Protein AF-A0A538B379-F1 (afdb_monomer)

Radius of gyration: 32.91 Å; Cα contacts (8 Å, |Δi|>4): 669; chains: 1; bounding box: 74×37×97 Å

Mean predicted aligned error: 9.71 Å

Foldseek 3Di:
DVLLVVLLVVVCVVPVVLLLVLLLLLQVLLQLLLLLLVVLVCLLCVLVVQCVVQAAFQKKFFQQFDDDVPAPWDDFDDPPDDPVRQVVVQVLSVVLVVVLCVPPFFPDKWAWFWFQKALDQAQPCGLVATETETQDCPPCHVYSPWAFPDFDQDDQQDLQAKEKEPFSCVVVVHDQFDKGKIAHAAPVQVNVCSPVAVDDGGGHPADIGIHGHRTHTGALLLVQDDPPPPDPRDSNNGDIYMYGHSNNQQVVQVRNPDDPHHPGSVRDMRRSIMRTATPVRCVCVVVSLVCQVVSVTHSVSMDGGDDSRVVSSVVVSVVSNVVSVVSNVVSVVSNVVSCVVSVVSLVVVVVVCVVCVVVSVVVPDDPVSSVVSSVVSVVSSNVSSNVSSVVSSD

Secondary structure (DSSP, 8-state):
-HHHHHHHHHHHHHTHHHHHHHHHHHHHHHHHHHHHHHHHHHHHHHHHHHHHHH---SEEEESS----TT------S-TT--HHHHHHHHHHHHHHHHHHHTSTTEEEEE--PEE-EESSSSSSSTTSSEEEE-SSSSBTTTBS-PEEEEE-PPPTT-TTEEEEEHHHHHHTT--TT-EEEEEEPPHHHHHHHHHH-TT-PPPP-S-EEEEEEEEEEE-GGGGG---TTS--S-GGGSS-EEEEPHHHHHHHHHHT-PPSSS-GGGGSTTTTEEEEEETTGGGGHHHHHHHGGGGT--GGGEEES--HHHHHHHHHHHHHHHHHHHHHHHHHHHHHHHHHHHHHHHHHHHHHHHHHHHHHHHTT--HHHHHHHHHHHHHHHHHHHHHHHHHHH-

Solvent-accessible surface area (backbone atoms only — not comparable to full-atom values): 20641 Å² total; per-residue (Å²): 109,71,67,39,50,54,52,33,53,51,52,45,68,76,42,41,68,61,45,50,52,49,10,50,50,48,2,51,36,48,4,53,25,49,31,28,45,51,47,20,55,52,50,50,48,43,57,62,52,47,46,66,68,18,37,56,42,42,29,42,34,41,51,86,54,56,90,49,93,94,50,97,64,46,52,75,68,73,91,81,59,49,83,85,48,44,57,62,49,44,56,50,54,54,50,37,56,53,48,58,63,64,34,90,43,44,65,47,62,25,28,52,22,63,50,77,38,14,68,40,74,64,22,81,40,54,27,66,53,29,36,32,28,15,66,50,83,28,34,60,58,70,32,50,19,49,48,76,79,42,84,41,83,44,53,56,86,32,55,46,30,18,28,29,25,54,62,38,25,61,78,69,72,52,51,81,66,36,75,49,55,34,27,24,48,37,75,67,54,50,49,44,51,53,71,71,54,83,83,73,59,69,50,48,77,39,65,73,47,63,28,32,28,40,16,33,26,44,46,55,40,68,75,54,72,70,66,78,90,75,62,70,90,50,56,86,75,40,68,36,46,34,45,37,18,28,32,27,48,55,48,52,42,60,74,70,47,92,63,95,69,39,70,71,69,70,49,40,63,46,49,40,35,36,37,30,26,40,68,69,43,79,77,35,47,68,63,48,58,65,51,32,62,81,55,75,24,57,69,87,42,42,50,68,76,64,36,66,42,53,52,28,36,53,57,45,44,56,56,40,41,54,54,21,50,51,32,42,51,48,23,52,52,46,42,53,52,35,51,51,53,51,50,52,52,51,51,56,45,52,59,66,52,50,68,55,46,60,58,44,43,74,74,67,51,49,80,70,46,63,58,47,27,60,49,54,52,51,49,52,26,50,54,50,4,50,54,44,9,54,66,63,37,108

Sequence (394 aa):
MAAVWMAARAQLRRRWGTTVALALLVGLAGGVVMAAIAGASRTDSAMKRFVKFSRPEDAYVVVNGPHLPGVSGLAGPPQNLTPAQLQPYVDKTLAERDALVHLPQVAEAGRAPYMLLSPDREGKEVGGINTFAAADGHAFRTLDRPKVLHGRFARLDRADEAIVDDVTAHLHHLHLGSRVTMWSYSAQANSSAATSGFGHFPPPDGPAYTFRIVGIVRSPADVNTVPSTEVGDAIYQGQGAMVLTPAFLQKWTADQGPQPGLPGIEGIPGIEGFRIRFRHGLADAPAFLHELPALDVHTEDAHIGGSDIQNAADKAQKAIHLESVALLLFAGLAGLAGILVVGQALARQVITDADDNRTLAALGLGRRELVLVPLARAGVIAAGGAVVAVAVAI

Nearest PDB structures (foldseek):
  5xu1-assembly1_M  TM=5.279E-01  e=2.670E-08  Streptococcus pneumoniae R6

pLDDT: mean 83.58, std 14.87, range [33.34, 98.5]

Structure (mmCIF, N/CA/C/O backbone):
data_AF-A0A538B379-F1
#
_entry.id   AF-A0A538B379-F1
#
loop_
_atom_site.group_PDB
_atom_site.id
_atom_site.type_symbol
_atom_site.label_atom_id
_atom_site.label_alt_id
_atom_site.label_comp_id
_atom_site.label_asym_id
_atom_site.label_entity_id
_atom_site.label_seq_id
_atom_site.pdbx_PDB_ins_code
_atom_site.Cartn_x
_atom_site.Cartn_y
_atom_site.Cartn_z
_atom_site.occupancy
_atom_site.B_iso_or_equiv
_atom_site.auth_seq_id
_atom_site.auth_comp_id
_atom_site.auth_asym_id
_atom_site.auth_atom_id
_atom_site.pdbx_PDB_model_num
ATOM 1 N N . MET A 1 1 ? -24.046 -13.902 58.093 1.00 65.12 1 MET A N 1
ATOM 2 C CA . MET A 1 1 ? -23.955 -14.257 56.647 1.00 65.12 1 MET A CA 1
ATOM 3 C C . MET A 1 1 ? -25.265 -14.802 56.071 1.00 65.12 1 MET A C 1
ATOM 5 O O . MET A 1 1 ? -25.774 -14.192 55.140 1.00 65.12 1 MET A O 1
ATOM 9 N N . ALA A 1 2 ? -25.856 -15.883 56.603 1.00 75.62 2 ALA A N 1
ATOM 10 C CA . ALA A 1 2 ? -27.118 -16.432 56.073 1.00 75.62 2 ALA A CA 1
ATOM 11 C C . ALA A 1 2 ? -28.300 -15.438 56.133 1.00 75.62 2 ALA A C 1
ATOM 13 O O . ALA A 1 2 ? -29.030 -15.302 55.156 1.00 75.62 2 ALA A O 1
ATOM 14 N N . ALA A 1 3 ? -28.433 -14.683 57.232 1.00 73.81 3 ALA A N 1
ATOM 15 C CA . ALA A 1 3 ? -29.461 -13.647 57.392 1.00 73.81 3 ALA A CA 1
ATOM 16 C C . ALA A 1 3 ? -29.312 -12.487 56.384 1.00 73.81 3 ALA A C 1
ATOM 18 O O . ALA A 1 3 ? -30.296 -12.050 55.795 1.00 73.81 3 ALA A O 1
ATOM 19 N N . VAL A 1 4 ? -28.073 -12.052 56.114 1.00 75.25 4 VAL A N 1
ATOM 20 C CA . VAL A 1 4 ? -27.747 -11.026 55.103 1.00 75.25 4 VAL A CA 1
ATOM 21 C C . VAL A 1 4 ? -28.145 -11.488 53.704 1.00 75.25 4 VAL A C 1
ATOM 23 O O . VAL A 1 4 ? -28.780 -10.738 52.968 1.00 75.25 4 VAL A O 1
ATOM 26 N N . TRP A 1 5 ? -27.823 -12.734 53.341 1.00 77.69 5 TRP A N 1
ATOM 27 C CA . TRP A 1 5 ? -28.221 -13.294 52.048 1.00 77.69 5 TRP A CA 1
ATOM 28 C C . TRP A 1 5 ? -29.748 -13.412 51.959 1.00 77.69 5 TRP A C 1
ATOM 30 O O . TRP A 1 5 ? -30.356 -12.982 50.986 1.00 77.69 5 TRP A O 1
ATOM 40 N N . MET A 1 6 ? -30.411 -13.923 52.993 1.00 80.19 6 MET A N 1
ATOM 41 C CA . MET A 1 6 ? -31.867 -14.072 52.982 1.00 80.19 6 MET A CA 1
ATOM 42 C C . MET A 1 6 ? -32.583 -12.720 52.800 1.00 80.19 6 MET A C 1
ATOM 44 O O . MET A 1 6 ? -33.465 -12.608 51.945 1.00 80.19 6 MET A O 1
ATOM 48 N N . ALA A 1 7 ? -32.130 -11.677 53.507 1.00 76.38 7 ALA A N 1
ATOM 49 C CA . ALA A 1 7 ? -32.625 -10.308 53.358 1.00 76.38 7 ALA A CA 1
ATOM 50 C C . ALA A 1 7 ? -32.332 -9.724 51.962 1.00 76.38 7 ALA A C 1
ATOM 52 O O . ALA A 1 7 ? -33.239 -9.207 51.305 1.00 76.38 7 ALA A O 1
ATOM 53 N N . ALA A 1 8 ? -31.102 -9.877 51.458 1.00 77.94 8 ALA A N 1
ATOM 54 C CA . ALA A 1 8 ? -30.717 -9.409 50.127 1.00 77.94 8 ALA A CA 1
ATOM 55 C C . ALA A 1 8 ? -31.538 -10.091 49.019 1.00 77.94 8 ALA A C 1
ATOM 57 O O . ALA A 1 8 ? -32.017 -9.426 48.103 1.00 77.94 8 ALA A O 1
ATOM 58 N N . ARG A 1 9 ? -31.774 -11.406 49.119 1.00 81.88 9 ARG A N 1
ATOM 59 C CA . ARG A 1 9 ? -32.585 -12.180 48.163 1.00 81.88 9 ARG A CA 1
ATOM 60 C C . ARG A 1 9 ? -34.052 -11.751 48.178 1.00 81.88 9 ARG A C 1
ATOM 62 O O . ARG A 1 9 ? -34.666 -11.670 47.113 1.00 81.88 9 ARG A O 1
ATOM 69 N N . ALA A 1 10 ? -34.611 -11.472 49.355 1.00 79.25 10 ALA A N 1
ATOM 70 C CA . ALA A 1 10 ? -35.980 -10.983 49.492 1.00 79.25 10 ALA A CA 1
ATOM 71 C C . ALA A 1 10 ? -36.151 -9.593 48.851 1.00 79.25 10 ALA A C 1
ATOM 73 O O . ALA A 1 10 ? -37.073 -9.392 48.057 1.00 79.25 10 ALA A O 1
ATOM 74 N N . GLN A 1 11 ? -35.218 -8.668 49.104 1.00 76.94 11 GLN A N 1
ATOM 75 C CA . GLN A 1 11 ? -35.210 -7.348 48.465 1.00 76.94 11 GLN A CA 1
ATOM 76 C C . GLN A 1 11 ? -35.016 -7.438 46.943 1.00 76.94 11 GLN A C 1
ATOM 78 O O . GLN A 1 11 ? -35.710 -6.746 46.195 1.00 76.94 11 GLN A O 1
ATOM 83 N N . LEU A 1 12 ? -34.137 -8.333 46.471 1.00 79.00 12 LEU A N 1
ATOM 84 C CA . LEU A 1 12 ? -33.894 -8.552 45.042 1.00 79.00 12 LEU A CA 1
ATOM 85 C C . LEU A 1 12 ? -35.158 -9.023 44.311 1.00 79.00 12 LEU A C 1
ATOM 87 O O . LEU A 1 12 ? -35.464 -8.518 43.236 1.00 79.00 12 LEU A O 1
ATOM 91 N N . ARG A 1 13 ? -35.918 -9.962 44.898 1.00 82.00 13 ARG A N 1
ATOM 92 C CA . ARG A 1 13 ? -37.172 -10.465 44.307 1.00 82.00 13 ARG A CA 1
ATOM 93 C C . ARG A 1 13 ? -38.273 -9.411 44.308 1.00 82.00 13 ARG A C 1
ATOM 95 O O . ARG A 1 13 ? -39.006 -9.304 43.331 1.00 82.00 13 ARG A O 1
ATOM 102 N N . ARG A 1 14 ? -38.381 -8.623 45.381 1.00 82.19 14 ARG A N 1
ATOM 103 C CA . ARG A 1 14 ? -39.404 -7.574 45.506 1.00 82.19 14 ARG A CA 1
ATOM 104 C C . ARG A 1 14 ? -39.167 -6.412 44.536 1.00 82.19 14 ARG A C 1
ATOM 106 O O . ARG A 1 14 ? -40.125 -5.790 44.095 1.00 82.19 14 ARG A O 1
ATOM 113 N N . ARG A 1 15 ? -37.907 -6.127 44.190 1.00 81.25 15 ARG A N 1
ATOM 114 C CA . ARG A 1 15 ? -37.508 -4.980 43.354 1.00 81.25 15 ARG A CA 1
ATOM 115 C C . ARG A 1 15 ? -36.673 -5.392 42.135 1.00 81.25 15 ARG A C 1
ATOM 117 O O . ARG A 1 15 ? -35.753 -4.675 41.729 1.00 81.25 15 ARG A O 1
ATOM 124 N N . TRP A 1 16 ? -36.997 -6.546 41.553 1.00 85.31 16 TRP A N 1
ATOM 125 C CA . TRP A 1 16 ? -36.242 -7.125 40.440 1.00 85.31 16 TRP A CA 1
ATOM 126 C C . TRP A 1 16 ? -36.195 -6.183 39.227 1.00 85.31 16 TRP A C 1
ATOM 128 O O . TRP A 1 16 ? -35.127 -6.004 38.651 1.00 85.31 16 TRP A O 1
ATOM 138 N N . GLY A 1 17 ? -37.301 -5.495 38.912 1.00 86.38 17 GLY A N 1
ATOM 139 C CA . GLY A 1 17 ? -37.370 -4.538 37.802 1.00 86.38 17 GLY A CA 1
ATOM 140 C C . GLY A 1 17 ? -36.376 -3.380 37.940 1.00 86.38 17 GLY A C 1
ATOM 141 O O . GLY A 1 17 ? -35.664 -3.067 36.993 1.00 86.38 17 GLY A O 1
ATOM 142 N N . THR A 1 18 ? -36.237 -2.799 39.138 1.00 86.31 18 THR A N 1
ATOM 143 C CA . THR A 1 18 ? -35.244 -1.739 39.404 1.00 86.31 18 THR A CA 1
ATOM 144 C C . THR A 1 18 ? -33.815 -2.266 39.301 1.00 86.31 18 THR A C 1
ATOM 146 O O . THR A 1 18 ? -32.944 -1.590 38.767 1.00 86.31 18 THR A O 1
ATOM 149 N N . THR A 1 19 ? -33.563 -3.485 39.786 1.00 86.75 19 THR A N 1
ATOM 150 C CA . THR A 1 19 ? -32.240 -4.119 39.683 1.00 86.75 19 THR A CA 1
ATOM 151 C C . THR A 1 19 ? -31.855 -4.391 38.235 1.00 86.75 19 THR A C 1
ATOM 153 O O . THR A 1 19 ? -30.726 -4.101 37.855 1.00 86.75 19 THR A O 1
ATOM 156 N N . VAL A 1 20 ? -32.789 -4.887 37.422 1.00 90.94 20 VAL A N 1
ATOM 157 C CA . VAL A 1 20 ? -32.570 -5.095 35.986 1.00 90.94 20 VAL A CA 1
ATOM 158 C C . VAL A 1 20 ? -32.358 -3.760 35.275 1.00 90.94 20 VAL A C 1
ATOM 160 O O . VAL A 1 20 ? -31.390 -3.631 34.538 1.00 90.94 20 VAL A O 1
ATOM 163 N N . ALA A 1 21 ? -33.189 -2.747 35.534 1.00 91.44 21 ALA A N 1
ATOM 16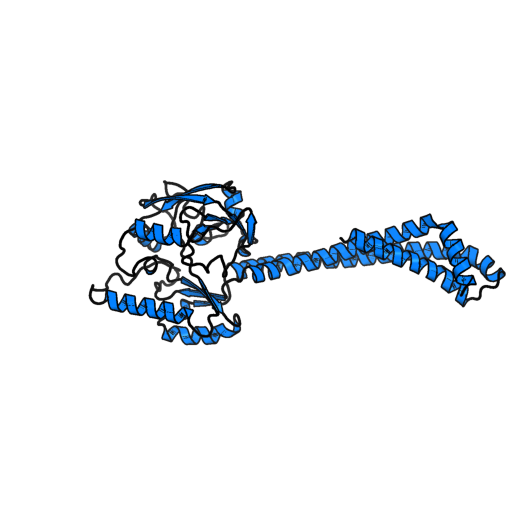4 C CA . ALA A 1 21 ? -33.041 -1.426 34.923 1.00 91.44 21 ALA A CA 1
ATOM 165 C C . ALA A 1 21 ? -31.680 -0.783 35.237 1.00 91.44 21 ALA A C 1
ATOM 167 O O . ALA A 1 21 ? -31.037 -0.237 34.346 1.00 91.44 21 ALA A O 1
ATOM 168 N N . LEU A 1 22 ? -31.204 -0.891 36.482 1.00 90.69 22 LEU A N 1
ATOM 169 C CA . LEU A 1 22 ? -29.881 -0.397 36.868 1.00 90.69 22 LEU A CA 1
ATOM 170 C C . LEU A 1 22 ? -28.750 -1.204 36.238 1.00 90.69 22 LEU A C 1
ATOM 172 O O . LEU A 1 22 ? -27.774 -0.611 35.794 1.00 90.69 22 LEU A O 1
ATOM 176 N N . ALA A 1 23 ? -28.879 -2.531 36.167 1.00 92.81 23 ALA A N 1
ATOM 177 C CA . ALA A 1 23 ? -27.897 -3.367 35.484 1.00 92.81 23 ALA A CA 1
ATOM 178 C C . ALA A 1 23 ? -27.814 -3.003 33.994 1.00 92.81 23 ALA A C 1
ATOM 180 O O . ALA A 1 23 ? -26.720 -2.844 33.468 1.00 92.81 23 ALA A O 1
ATOM 181 N N . LEU A 1 24 ? -28.953 -2.779 33.331 1.00 94.44 24 LEU A N 1
ATOM 182 C CA . LEU A 1 24 ? -29.001 -2.310 31.945 1.00 94.44 24 LEU A CA 1
ATOM 183 C C . LEU A 1 24 ? -28.391 -0.915 31.784 1.00 94.44 24 LEU A C 1
ATOM 185 O O . LEU A 1 24 ? -27.666 -0.690 30.825 1.00 94.44 24 LEU A O 1
ATOM 189 N N . LEU A 1 25 ? -28.638 0.006 32.719 1.00 93.44 25 LEU A N 1
ATOM 190 C CA . LEU A 1 25 ? -28.074 1.356 32.676 1.00 93.44 25 LEU A CA 1
ATOM 191 C C . LEU A 1 25 ? -26.548 1.334 32.839 1.00 93.44 25 LEU A C 1
ATOM 193 O O . LEU A 1 25 ? -25.840 1.963 32.055 1.00 93.44 25 LEU A O 1
ATOM 197 N N . VAL A 1 26 ? -26.039 0.573 33.816 1.00 93.94 26 VAL A N 1
ATOM 198 C CA . VAL A 1 26 ? -24.597 0.329 33.999 1.00 93.94 26 VAL A CA 1
ATOM 199 C C . VAL A 1 26 ? -24.010 -0.324 32.751 1.00 93.94 26 VAL A C 1
ATOM 201 O O . VAL A 1 26 ? -22.954 0.089 32.279 1.00 93.94 26 VAL A O 1
ATOM 204 N N . GLY A 1 27 ? -24.715 -1.314 32.206 1.00 94.75 27 GLY A N 1
ATOM 205 C CA . GLY A 1 27 ? -24.319 -2.029 31.006 1.00 94.75 27 GLY A CA 1
ATOM 206 C C . GLY A 1 27 ? -24.208 -1.131 29.788 1.00 94.75 27 GLY A C 1
ATOM 207 O O . GLY A 1 27 ? -23.178 -1.120 29.130 1.00 94.75 27 GLY A O 1
ATOM 208 N N . LEU A 1 28 ? -25.224 -0.320 29.518 1.00 95.00 28 LEU A N 1
ATOM 209 C CA . LEU A 1 28 ? -25.229 0.606 28.393 1.00 95.00 28 LEU A CA 1
ATOM 210 C C . LEU A 1 28 ? -24.110 1.645 28.520 1.00 95.00 28 LEU A C 1
ATOM 212 O O . LEU A 1 28 ? -23.351 1.843 27.576 1.00 95.00 28 LEU A O 1
ATOM 216 N N . ALA A 1 29 ? -23.972 2.274 29.692 1.00 93.81 29 ALA A N 1
ATOM 217 C CA . ALA A 1 29 ? -22.931 3.272 29.925 1.00 93.81 29 ALA A CA 1
ATOM 218 C C . ALA A 1 29 ? -21.525 2.664 29.792 1.00 93.81 29 ALA A C 1
ATOM 220 O O . ALA A 1 29 ? -20.682 3.200 29.075 1.00 93.81 29 ALA A O 1
ATOM 221 N N . GLY A 1 30 ? -21.285 1.515 30.432 1.00 94.62 30 GLY A N 1
ATOM 222 C CA . GLY A 1 30 ? -20.017 0.796 30.331 1.00 94.62 30 GLY A CA 1
ATOM 223 C C . GLY A 1 30 ? -19.732 0.302 28.913 1.00 94.62 30 GLY A C 1
ATOM 224 O O . GLY A 1 30 ? -18.598 0.391 28.453 1.00 94.62 30 GLY A O 1
ATOM 225 N N . GLY A 1 31 ? -20.758 -0.165 28.201 1.00 95.94 31 GLY A N 1
ATOM 226 C CA . GLY A 1 31 ? -20.658 -0.647 26.828 1.00 95.94 31 GLY A CA 1
ATOM 227 C C . GLY A 1 31 ? -20.267 0.455 25.851 1.00 95.94 31 GLY A C 1
ATOM 228 O O . GLY A 1 31 ? -19.340 0.261 25.075 1.00 95.94 31 GLY A O 1
ATOM 229 N N . VAL A 1 32 ? -20.882 1.640 25.947 1.00 95.62 32 VAL A N 1
ATOM 230 C CA . VAL A 1 32 ? -20.510 2.814 25.133 1.00 95.62 32 VAL A CA 1
ATOM 231 C C . VAL A 1 32 ? -19.057 3.226 25.381 1.00 95.62 32 VAL A C 1
ATOM 233 O O . VAL A 1 32 ? -18.318 3.485 24.433 1.00 95.62 32 VAL A O 1
ATOM 236 N N . VAL A 1 33 ? -18.624 3.251 26.645 1.00 96.94 33 VAL A N 1
ATOM 237 C CA . VAL A 1 33 ? -17.237 3.584 27.007 1.00 96.94 33 VAL A CA 1
ATOM 238 C C . VAL A 1 33 ? -16.261 2.547 26.449 1.00 96.94 33 VAL A C 1
ATOM 240 O O . VAL A 1 33 ? -15.267 2.916 25.824 1.00 96.94 33 VAL A O 1
ATOM 243 N N . MET A 1 34 ? -16.545 1.252 26.622 1.00 96.19 34 MET A N 1
ATOM 244 C CA . MET A 1 34 ? -15.702 0.181 26.086 1.00 96.19 34 MET A CA 1
ATOM 245 C C . MET A 1 34 ? -15.664 0.189 24.557 1.00 96.19 34 MET A C 1
ATOM 247 O O . MET A 1 34 ? -14.581 0.053 23.994 1.00 96.19 34 MET A O 1
ATOM 251 N N . ALA A 1 35 ? -16.797 0.417 23.888 1.00 95.56 35 ALA A N 1
ATOM 252 C CA . ALA A 1 35 ? -16.870 0.547 22.435 1.00 95.56 35 ALA A CA 1
ATOM 253 C C . ALA A 1 35 ? -16.022 1.724 21.929 1.00 95.56 35 ALA A C 1
ATOM 255 O O . ALA A 1 35 ? -15.271 1.572 20.968 1.00 95.56 35 ALA A O 1
ATOM 256 N N . ALA A 1 36 ? -16.074 2.879 22.602 1.00 95.50 36 ALA A N 1
ATOM 257 C CA . ALA A 1 36 ? -15.270 4.047 22.244 1.00 95.50 36 ALA A CA 1
ATOM 258 C C . ALA A 1 36 ? -13.760 3.800 22.430 1.00 95.50 36 ALA A C 1
ATOM 260 O O . ALA A 1 36 ? -12.970 4.131 21.545 1.00 95.50 36 ALA A O 1
ATOM 261 N N . ILE A 1 37 ? -13.349 3.157 23.531 1.00 95.94 37 ILE A N 1
ATOM 262 C CA . ILE A 1 37 ? -11.941 2.792 23.784 1.00 95.94 37 ILE A CA 1
ATOM 263 C C . ILE A 1 37 ? -11.450 1.739 22.775 1.00 95.94 37 ILE A C 1
ATOM 265 O O . ILE A 1 37 ? -10.343 1.844 22.233 1.00 95.94 37 ILE A O 1
ATOM 269 N N . ALA A 1 38 ? -12.269 0.724 22.492 1.00 94.31 38 ALA A N 1
ATOM 270 C CA . ALA A 1 38 ? -11.967 -0.295 21.490 1.00 94.31 38 ALA A CA 1
ATOM 271 C C . ALA A 1 38 ? -11.861 0.323 20.086 1.00 94.31 38 ALA A C 1
ATOM 273 O O . ALA A 1 38 ? -10.932 0.008 19.343 1.00 94.31 38 ALA A O 1
ATOM 274 N N . GLY A 1 39 ? -12.757 1.256 19.753 1.00 93.06 39 GLY A N 1
ATOM 275 C CA . GLY A 1 39 ? -12.701 2.060 18.536 1.00 93.06 39 GLY A CA 1
ATOM 276 C C . GLY A 1 39 ? -11.389 2.834 18.428 1.00 93.06 39 GLY A C 1
ATOM 277 O O . GLY A 1 39 ? -10.656 2.644 17.462 1.00 93.06 39 GLY A O 1
ATOM 278 N N . ALA A 1 40 ? -11.034 3.618 19.450 1.00 93.62 40 ALA A N 1
ATOM 279 C CA . ALA A 1 40 ? -9.806 4.413 19.468 1.00 93.62 40 ALA A CA 1
ATOM 280 C C . ALA A 1 40 ? -8.540 3.558 19.279 1.00 93.62 40 ALA A C 1
ATOM 282 O O . ALA A 1 40 ? -7.696 3.854 18.437 1.00 93.62 40 ALA A O 1
ATOM 283 N N . SER A 1 41 ? -8.418 2.452 20.018 1.00 91.31 41 SER A N 1
ATOM 284 C CA . SER A 1 41 ? -7.248 1.564 19.926 1.00 91.31 41 SER A CA 1
ATOM 285 C C . SER A 1 41 ? -7.158 0.819 18.587 1.00 91.31 41 SER A C 1
ATOM 287 O O . SER A 1 41 ? -6.065 0.615 18.040 1.00 91.31 41 SER A O 1
ATOM 289 N N . ARG A 1 42 ? -8.301 0.421 18.014 1.00 91.12 42 ARG A N 1
ATOM 290 C CA . ARG A 1 42 ? -8.352 -0.229 16.700 1.00 91.12 42 ARG A CA 1
ATOM 291 C C . ARG A 1 42 ? -7.994 0.741 15.577 1.00 91.12 42 ARG A C 1
ATOM 293 O O . ARG A 1 42 ? -7.287 0.325 14.656 1.00 91.12 42 ARG A O 1
ATOM 300 N N . THR A 1 43 ? -8.458 1.985 15.673 1.00 89.94 43 THR A N 1
ATOM 301 C CA . THR A 1 43 ? -8.191 3.064 14.717 1.00 89.94 43 THR A CA 1
ATOM 302 C C . THR A 1 43 ? -6.718 3.479 14.762 1.00 89.94 43 THR A C 1
ATOM 304 O O . THR A 1 43 ? -6.051 3.384 13.733 1.00 89.94 43 THR A O 1
ATOM 307 N N . ASP A 1 44 ? -6.148 3.764 15.942 1.00 90.00 44 ASP A N 1
ATOM 308 C CA . ASP A 1 44 ? -4.729 4.156 16.081 1.00 90.00 44 ASP A CA 1
ATOM 309 C C . ASP A 1 44 ? -3.751 3.096 15.544 1.00 90.00 44 ASP A C 1
ATOM 311 O O . ASP A 1 44 ? -2.717 3.419 14.957 1.00 90.00 44 ASP A O 1
ATOM 315 N N . SER A 1 45 ? -4.082 1.812 15.710 1.00 92.31 45 SER A N 1
ATOM 316 C CA . SER A 1 45 ? -3.231 0.699 15.270 1.00 92.31 45 SER A CA 1
ATOM 317 C C . SER A 1 45 ? -3.454 0.264 13.817 1.00 92.31 45 SER A C 1
ATOM 319 O O . SER A 1 45 ? -2.712 -0.586 13.315 1.00 92.31 45 SER A O 1
ATOM 321 N N . ALA A 1 46 ? -4.477 0.776 13.125 1.00 90.81 46 ALA A N 1
ATOM 322 C CA . ALA A 1 46 ? -4.835 0.325 11.780 1.00 90.81 46 ALA A CA 1
ATOM 323 C C . ALA A 1 46 ? -3.732 0.622 10.756 1.00 90.81 46 ALA A C 1
ATOM 325 O O . ALA A 1 46 ? -3.270 -0.302 10.083 1.00 90.81 46 ALA A O 1
ATOM 326 N N . MET A 1 47 ? -3.268 1.872 10.690 1.00 88.88 47 MET A N 1
ATOM 327 C CA . MET A 1 47 ? -2.260 2.288 9.713 1.00 88.88 47 MET A CA 1
ATOM 328 C C . MET A 1 47 ? -0.896 1.641 9.996 1.00 88.88 47 MET A C 1
ATOM 330 O O . MET A 1 47 ? -0.313 1.043 9.096 1.00 88.88 47 MET A O 1
ATOM 334 N N . LYS A 1 48 ? -0.453 1.584 11.261 1.00 90.81 48 LYS A N 1
ATOM 335 C CA . LYS A 1 48 ? 0.762 0.839 11.666 1.00 90.81 48 LYS A CA 1
ATOM 336 C C . LYS A 1 48 ? 0.742 -0.624 11.202 1.00 90.81 48 LYS A C 1
ATOM 338 O O . LYS A 1 48 ? 1.740 -1.141 10.701 1.00 90.81 48 LYS A O 1
ATOM 343 N N . ARG A 1 49 ? -0.398 -1.314 11.350 1.00 92.50 49 ARG A N 1
ATOM 344 C CA . ARG A 1 49 ? -0.558 -2.697 10.863 1.00 92.50 49 ARG A CA 1
ATOM 345 C C . ARG A 1 49 ? -0.544 -2.776 9.342 1.00 92.50 49 ARG A C 1
ATOM 347 O O . ARG A 1 49 ? -0.015 -3.748 8.808 1.00 92.50 49 ARG A O 1
ATOM 354 N N . PHE A 1 50 ? -1.122 -1.790 8.662 1.00 91.50 50 PHE A N 1
ATOM 355 C CA . PHE A 1 50 ? -1.152 -1.755 7.207 1.00 91.50 50 PHE A CA 1
ATOM 356 C C . PHE A 1 50 ? 0.243 -1.525 6.618 1.00 91.50 50 PHE A C 1
ATOM 358 O O . PHE A 1 50 ? 0.662 -2.306 5.772 1.00 91.50 50 PHE A O 1
ATOM 365 N N . VAL A 1 51 ? 1.013 -0.574 7.152 1.00 90.25 51 VAL A N 1
ATOM 366 C CA . VAL A 1 51 ? 2.427 -0.359 6.798 1.00 90.25 51 VAL A CA 1
ATOM 367 C C . VAL A 1 51 ? 3.257 -1.615 7.058 1.00 90.25 51 VAL A C 1
ATOM 369 O O . VAL A 1 51 ? 3.979 -2.081 6.179 1.00 90.25 51 VAL A O 1
ATOM 372 N N . LYS A 1 52 ? 3.096 -2.242 8.233 1.00 92.62 52 LYS A N 1
ATOM 373 C CA . LYS A 1 52 ? 3.797 -3.494 8.564 1.00 92.62 52 LYS A CA 1
ATOM 374 C C . LYS A 1 52 ? 3.477 -4.625 7.581 1.00 92.62 52 LYS A C 1
ATOM 376 O O . LYS A 1 52 ? 4.352 -5.430 7.274 1.00 92.62 52 LYS A O 1
ATOM 381 N N . PHE A 1 53 ? 2.231 -4.709 7.115 1.00 94.06 53 PHE A N 1
ATOM 382 C CA . PHE A 1 53 ? 1.825 -5.658 6.080 1.00 94.06 53 PHE A CA 1
ATOM 383 C C . PHE A 1 53 ? 2.417 -5.299 4.712 1.00 94.06 53 PHE A C 1
ATOM 385 O O . PHE A 1 53 ? 2.881 -6.195 4.008 1.00 94.06 53 PHE A O 1
ATOM 392 N N . SER A 1 54 ? 2.392 -4.010 4.365 1.00 91.75 54 SER A N 1
ATOM 393 C CA . SER A 1 54 ? 2.841 -3.488 3.076 1.00 91.75 54 SER A CA 1
ATOM 394 C C . SER A 1 54 ? 4.341 -3.625 2.885 1.00 91.75 54 SER A C 1
ATOM 396 O O . SER A 1 54 ? 4.780 -3.762 1.754 1.00 91.75 54 SER A O 1
ATOM 398 N N . ARG A 1 55 ? 5.122 -3.634 3.974 1.00 93.19 55 ARG A N 1
ATOM 399 C CA . ARG A 1 55 ? 6.586 -3.746 3.925 1.00 93.19 55 ARG A CA 1
ATOM 400 C C . ARG A 1 55 ? 7.186 -2.738 2.926 1.00 93.19 55 ARG A C 1
ATOM 402 O O . ARG A 1 55 ? 7.829 -3.187 1.978 1.00 93.19 55 ARG A O 1
ATOM 409 N N . PRO A 1 56 ? 6.971 -1.423 3.131 1.00 90.81 56 PRO A N 1
ATOM 410 C CA . PRO A 1 56 ? 7.552 -0.411 2.258 1.00 90.81 56 PRO A CA 1
ATOM 411 C C . PRO A 1 56 ? 9.074 -0.553 2.179 1.00 90.81 56 PRO A C 1
ATOM 413 O O . PRO A 1 56 ? 9.703 -1.072 3.113 1.00 90.81 56 PRO A O 1
ATOM 416 N N . GLU A 1 57 ? 9.639 -0.093 1.078 1.00 91.56 57 GLU A N 1
ATOM 417 C CA . GLU A 1 57 ? 11.062 0.091 0.887 1.00 91.56 57 GLU A CA 1
ATOM 418 C C . GLU A 1 57 ? 11.638 1.093 1.902 1.00 91.56 57 GLU A C 1
ATOM 420 O O . GLU A 1 57 ? 11.011 2.088 2.267 1.00 91.56 57 GLU A O 1
ATOM 425 N N . ASP A 1 58 ? 12.843 0.799 2.387 1.00 92.56 58 ASP A N 1
ATOM 426 C CA . ASP A 1 58 ? 13.606 1.672 3.283 1.00 92.56 58 ASP A CA 1
ATOM 427 C C . ASP A 1 58 ? 14.469 2.664 2.484 1.00 92.56 58 ASP A C 1
ATOM 429 O O . ASP A 1 58 ? 14.823 3.735 2.989 1.00 92.56 58 ASP A O 1
ATOM 433 N N . ALA A 1 59 ? 14.806 2.303 1.242 1.00 91.38 59 ALA A N 1
ATOM 434 C CA . ALA A 1 59 ? 15.589 3.113 0.328 1.00 91.38 59 ALA A CA 1
ATOM 435 C C . ALA A 1 59 ? 15.162 2.911 -1.132 1.00 91.38 59 ALA A C 1
ATOM 437 O O . ALA A 1 59 ? 14.776 1.811 -1.530 1.00 91.38 59 ALA A O 1
ATOM 438 N N . TYR A 1 60 ? 15.295 3.962 -1.936 1.00 90.31 60 TYR A N 1
ATOM 439 C CA . TYR A 1 60 ? 15.244 3.888 -3.392 1.00 90.31 60 TYR A CA 1
ATOM 440 C C . TYR A 1 60 ? 16.588 4.337 -3.955 1.00 90.31 60 TYR A C 1
ATOM 442 O O . TYR A 1 60 ? 17.024 5.454 -3.679 1.00 90.31 60 TYR A O 1
ATOM 450 N N . VAL A 1 61 ? 17.260 3.465 -4.702 1.00 89.88 61 VAL A N 1
ATOM 451 C CA . VAL A 1 61 ? 18.619 3.705 -5.200 1.00 89.88 61 VAL A CA 1
ATOM 452 C C . VAL A 1 61 ? 18.646 3.588 -6.705 1.00 89.88 61 VAL A C 1
ATOM 454 O O . VAL A 1 61 ? 18.214 2.580 -7.258 1.00 89.88 61 VAL A O 1
ATOM 457 N N . VAL A 1 62 ? 19.180 4.607 -7.360 1.00 85.75 62 VAL A N 1
ATOM 458 C CA . VAL A 1 62 ? 19.423 4.592 -8.797 1.00 85.75 62 VAL A CA 1
ATOM 459 C C . VAL A 1 62 ? 20.864 4.147 -9.051 1.00 85.75 62 VAL A C 1
ATOM 461 O O . VAL A 1 62 ? 21.799 4.737 -8.526 1.00 85.75 62 VAL A O 1
ATOM 464 N N . VAL A 1 63 ? 21.053 3.089 -9.843 1.00 85.25 63 VAL A N 1
ATOM 465 C CA . VAL A 1 63 ? 22.380 2.530 -10.159 1.00 85.25 63 VAL A CA 1
ATOM 466 C C . VAL A 1 63 ? 22.698 2.724 -11.630 1.00 85.25 63 VAL A C 1
ATOM 468 O O . VAL A 1 63 ? 22.037 2.135 -12.496 1.00 85.25 63 VAL A O 1
ATOM 471 N N . ASN A 1 64 ? 23.755 3.489 -11.911 1.00 73.75 64 ASN A N 1
ATOM 472 C CA . ASN A 1 64 ? 24.159 3.848 -13.272 1.00 73.75 64 ASN A CA 1
ATOM 473 C C . ASN A 1 64 ? 23.050 4.580 -14.054 1.00 73.75 64 ASN A C 1
ATOM 475 O O . ASN A 1 64 ? 22.929 4.416 -15.268 1.00 73.75 64 ASN A O 1
ATOM 479 N N . GLY A 1 65 ? 22.212 5.349 -13.349 1.00 59.41 65 GLY A N 1
ATOM 480 C CA . GLY A 1 65 ? 21.226 6.245 -13.951 1.00 59.41 65 GLY A CA 1
ATOM 481 C C . GLY A 1 65 ? 21.813 7.625 -14.268 1.00 59.41 65 GLY A C 1
ATOM 482 O O . GLY A 1 65 ? 22.922 7.954 -13.840 1.00 59.41 65 GLY A O 1
ATOM 483 N N . PRO A 1 66 ? 21.098 8.460 -15.034 1.00 52.41 66 PRO A N 1
ATOM 484 C CA . PRO A 1 66 ? 21.569 9.797 -15.371 1.00 52.41 66 PRO A CA 1
ATOM 485 C C . PRO A 1 66 ? 21.687 10.686 -14.129 1.00 52.41 66 PRO A C 1
ATOM 487 O O . PRO A 1 66 ? 20.744 10.807 -13.352 1.00 52.41 66 PRO A O 1
ATOM 490 N N . HIS A 1 67 ? 22.802 11.402 -14.010 1.00 44.22 67 HIS A N 1
ATOM 491 C CA . HIS A 1 67 ? 22.911 12.533 -13.093 1.00 44.22 67 HIS A CA 1
ATOM 492 C C . HIS A 1 67 ? 22.340 13.778 -13.779 1.00 44.22 67 HIS A C 1
ATOM 494 O O . HIS A 1 67 ? 23.025 14.431 -14.569 1.00 44.22 67 HIS A O 1
ATOM 500 N N . LEU A 1 68 ? 21.074 14.104 -13.516 1.00 42.03 68 LEU A N 1
ATOM 501 C CA . LEU A 1 68 ? 20.485 15.387 -13.907 1.00 42.03 68 LEU A CA 1
ATOM 502 C C . LEU A 1 68 ? 20.218 16.226 -12.648 1.00 42.03 68 LEU A C 1
ATOM 504 O O . LEU A 1 68 ? 19.394 15.832 -11.821 1.00 42.03 68 LEU A O 1
ATOM 508 N N . PRO A 1 69 ? 20.854 17.403 -12.490 1.00 36.81 69 PRO A N 1
ATOM 509 C CA . PRO A 1 69 ? 20.515 18.324 -11.413 1.00 36.81 69 PRO A CA 1
ATOM 510 C C . PRO A 1 69 ? 19.039 18.731 -11.514 1.00 36.81 69 PRO A C 1
ATOM 512 O O . PRO A 1 69 ? 18.636 19.395 -12.467 1.00 36.81 69 PRO A O 1
ATOM 515 N N . GLY A 1 70 ? 18.232 18.342 -10.526 1.00 39.09 70 GLY A N 1
ATOM 516 C CA . GLY A 1 70 ? 16.833 18.765 -10.414 1.00 39.09 70 GLY A CA 1
ATOM 517 C C . GLY A 1 70 ? 15.811 17.978 -11.245 1.00 39.09 70 GLY A C 1
ATOM 518 O O . GLY A 1 70 ? 14.665 18.417 -11.316 1.00 39.09 70 GLY A O 1
ATOM 519 N N . VAL A 1 71 ? 16.168 16.831 -11.840 1.00 37.47 71 VAL A N 1
ATOM 520 C CA . VAL A 1 71 ? 15.203 15.958 -12.537 1.00 37.47 71 VAL A CA 1
ATOM 521 C C . VAL A 1 71 ? 15.500 14.489 -12.241 1.00 37.47 71 VAL A C 1
ATOM 523 O O . VAL A 1 71 ? 16.555 13.976 -12.605 1.00 37.47 71 VAL A O 1
ATOM 526 N N . SER A 1 72 ? 14.564 13.788 -11.599 1.00 33.34 72 SER A N 1
ATOM 527 C CA . SER A 1 72 ? 14.632 12.332 -11.455 1.00 33.34 72 SER A CA 1
ATOM 528 C C . SER A 1 72 ? 14.213 11.656 -12.768 1.00 33.34 72 SER A C 1
ATOM 530 O O . SER A 1 72 ? 13.021 11.525 -13.036 1.00 33.34 72 SER A O 1
ATOM 532 N N . GLY A 1 73 ? 15.186 11.197 -13.565 1.00 34.84 73 GLY A N 1
ATOM 533 C CA . GLY A 1 73 ? 14.996 10.076 -14.497 1.00 34.84 73 GLY A CA 1
ATOM 534 C C . GLY A 1 73 ? 15.364 10.265 -15.981 1.00 34.84 73 GLY A C 1
ATOM 535 O O . GLY A 1 73 ? 15.173 11.321 -16.574 1.00 34.84 73 GLY A O 1
ATOM 536 N N . LEU A 1 74 ? 15.788 9.124 -16.556 1.00 44.28 74 LEU A N 1
ATOM 537 C CA . LEU A 1 74 ? 15.728 8.674 -17.959 1.00 44.28 74 LEU A CA 1
ATOM 538 C C . LEU A 1 74 ? 16.655 9.340 -19.005 1.00 44.28 74 LEU A C 1
ATOM 540 O O . LEU A 1 74 ? 16.203 9.910 -19.996 1.00 44.28 74 LEU A O 1
ATOM 544 N N . ALA A 1 75 ? 17.964 9.118 -18.885 1.00 43.53 75 ALA A N 1
ATOM 545 C CA . ALA A 1 75 ? 18.844 8.987 -20.041 1.00 43.53 75 ALA A CA 1
ATOM 546 C C . ALA A 1 75 ? 19.436 7.578 -19.991 1.00 43.53 75 ALA A C 1
ATOM 548 O O . ALA A 1 75 ? 19.900 7.134 -18.942 1.00 43.53 75 ALA A O 1
ATOM 549 N N . GLY A 1 76 ? 19.354 6.862 -21.111 1.00 47.09 76 GLY A N 1
ATOM 550 C CA . GLY A 1 76 ? 19.985 5.556 -21.268 1.00 47.09 76 GLY A CA 1
ATOM 551 C C . GLY A 1 76 ? 21.520 5.639 -21.202 1.00 47.09 76 GLY A C 1
ATOM 552 O O . GLY A 1 76 ? 22.070 6.686 -20.851 1.00 47.09 76 GLY A O 1
ATOM 553 N N . PRO A 1 77 ? 22.235 4.556 -21.557 1.00 50.50 77 PRO A N 1
ATOM 554 C CA . PRO A 1 77 ? 23.697 4.532 -21.525 1.00 50.50 77 PRO A CA 1
ATOM 555 C C . PRO A 1 77 ? 24.302 5.730 -22.275 1.00 50.50 77 PRO A C 1
ATOM 557 O O . PRO A 1 77 ? 23.661 6.258 -23.193 1.00 50.50 77 PRO A O 1
ATOM 560 N N . PRO A 1 78 ? 25.535 6.158 -21.936 1.00 57.59 78 PRO A N 1
ATOM 561 C CA . PRO A 1 78 ? 26.165 7.300 -22.584 1.00 57.59 78 PRO A CA 1
ATOM 562 C C . PRO A 1 78 ? 26.089 7.156 -24.111 1.00 57.59 78 PRO A C 1
ATOM 564 O O . PRO A 1 78 ? 26.621 6.205 -24.682 1.00 57.59 78 PRO A O 1
ATOM 567 N N . GLN A 1 79 ? 25.429 8.106 -24.782 1.00 55.16 79 GLN A N 1
ATOM 568 C CA . GLN A 1 79 ? 25.124 8.013 -26.222 1.00 55.16 79 GLN A CA 1
ATOM 569 C C . GLN A 1 79 ? 26.382 7.995 -27.115 1.00 55.16 79 GLN A C 1
ATOM 571 O O . GLN A 1 79 ? 26.300 7.685 -28.300 1.00 55.16 79 GLN A O 1
ATOM 576 N N . ASN A 1 80 ? 27.552 8.295 -26.538 1.00 60.72 80 ASN A N 1
ATOM 577 C CA . ASN A 1 80 ? 28.836 8.429 -27.226 1.00 60.72 80 ASN A CA 1
ATOM 578 C C . ASN A 1 80 ? 29.787 7.232 -27.019 1.00 60.72 80 ASN A C 1
ATOM 580 O O . ASN A 1 80 ? 30.979 7.354 -27.302 1.00 60.72 80 ASN A O 1
ATOM 584 N N . LEU A 1 81 ? 29.313 6.088 -26.507 1.00 67.44 81 LEU A N 1
ATOM 585 C CA . LEU A 1 81 ? 30.159 4.893 -26.395 1.00 67.44 81 LEU A CA 1
ATOM 586 C C . LEU A 1 81 ? 30.459 4.311 -27.781 1.00 67.44 81 LEU A C 1
ATOM 588 O O . LEU A 1 81 ? 29.558 4.029 -28.570 1.00 67.44 81 LEU A O 1
ATOM 592 N N . THR A 1 82 ? 31.740 4.077 -28.073 1.00 76.12 82 THR A N 1
ATOM 593 C CA . THR A 1 82 ? 32.115 3.296 -29.260 1.00 76.12 82 THR A CA 1
ATOM 594 C C . THR A 1 82 ? 31.665 1.836 -29.095 1.00 76.12 82 THR A C 1
ATOM 596 O O . THR A 1 82 ? 31.585 1.350 -27.963 1.00 76.12 82 THR A O 1
ATOM 599 N N . PRO A 1 83 ? 31.447 1.074 -30.188 1.00 73.00 83 PRO A N 1
ATOM 600 C CA . PRO A 1 83 ? 31.095 -0.347 -30.090 1.00 73.00 83 PRO A CA 1
ATOM 601 C C . PRO A 1 83 ? 32.066 -1.175 -29.230 1.00 73.00 83 PRO A C 1
ATOM 603 O O . PRO A 1 83 ? 31.649 -2.118 -28.566 1.00 73.00 83 PRO A O 1
ATOM 606 N N . ALA A 1 84 ? 33.349 -0.796 -29.192 1.00 80.25 84 ALA A N 1
ATOM 607 C CA . ALA A 1 84 ? 34.368 -1.451 -28.372 1.00 80.25 84 ALA A CA 1
ATOM 608 C C . ALA A 1 84 ? 34.246 -1.145 -26.864 1.00 80.25 84 ALA A C 1
ATOM 610 O O . ALA A 1 84 ? 34.699 -1.936 -26.042 1.00 80.25 84 ALA A O 1
ATOM 611 N N . GLN A 1 85 ? 33.645 -0.012 -26.493 1.00 80.06 85 GLN A N 1
ATOM 612 C CA . GLN A 1 85 ? 33.436 0.403 -25.099 1.00 80.06 85 GLN A CA 1
ATOM 613 C C . GLN A 1 85 ? 32.082 -0.049 -24.544 1.00 80.06 85 GLN A C 1
ATOM 615 O O . GLN A 1 85 ? 31.907 -0.084 -23.328 1.00 80.06 85 GLN A O 1
ATOM 620 N N . LEU A 1 86 ? 31.140 -0.410 -25.419 1.00 75.88 86 LEU A N 1
ATOM 621 C CA . LEU A 1 86 ? 29.785 -0.771 -25.023 1.00 75.88 86 LEU A CA 1
ATOM 622 C C . LEU A 1 86 ? 29.746 -2.044 -24.169 1.00 75.88 86 LEU A C 1
ATOM 624 O O . LEU A 1 86 ? 29.137 -2.031 -23.106 1.00 75.88 86 LEU A O 1
ATOM 628 N N . GLN A 1 87 ? 30.416 -3.120 -24.593 1.00 81.94 87 GLN A N 1
ATOM 629 C CA . GLN A 1 87 ? 30.369 -4.386 -23.852 1.00 81.94 87 GLN A CA 1
ATOM 630 C C . GLN A 1 87 ? 31.006 -4.280 -22.452 1.00 81.94 87 GLN A C 1
ATOM 632 O O . GLN A 1 87 ? 30.340 -4.656 -21.491 1.00 81.94 87 GLN A O 1
ATOM 637 N N . PRO A 1 88 ? 32.211 -3.693 -22.278 1.00 85.06 88 PRO A N 1
ATOM 638 C CA . PRO A 1 88 ? 32.768 -3.464 -20.943 1.00 85.06 88 PRO A CA 1
ATOM 639 C C . PRO A 1 88 ? 31.881 -2.597 -20.041 1.00 85.06 88 PRO A C 1
ATOM 641 O O . PRO A 1 88 ? 31.808 -2.843 -18.841 1.00 85.06 88 PRO A O 1
ATOM 644 N N . TYR A 1 89 ? 31.206 -1.591 -20.608 1.00 81.31 89 TYR A N 1
ATOM 645 C CA . TYR A 1 89 ? 30.253 -0.768 -19.864 1.00 81.31 89 TYR A CA 1
ATOM 646 C C . TYR A 1 89 ? 29.051 -1.597 -19.392 1.00 81.31 89 TYR A C 1
ATOM 648 O O . TYR A 1 89 ? 28.713 -1.557 -18.214 1.00 81.31 89 TYR A O 1
ATOM 656 N N . VAL A 1 90 ? 28.455 -2.396 -20.285 1.00 81.50 90 VAL A N 1
ATOM 657 C CA . VAL A 1 90 ? 27.343 -3.301 -19.954 1.00 81.50 90 VAL A CA 1
ATOM 658 C C . VAL A 1 90 ? 27.745 -4.269 -18.843 1.00 81.50 90 VAL A C 1
ATOM 660 O O . VAL A 1 90 ? 27.032 -4.378 -17.848 1.00 81.50 90 VAL A O 1
ATOM 663 N N . ASP A 1 91 ? 28.898 -4.926 -18.975 1.00 87.38 91 ASP A N 1
ATOM 664 C CA . ASP A 1 91 ? 29.376 -5.904 -17.994 1.00 87.38 91 ASP A CA 1
ATOM 665 C C . ASP A 1 91 ? 29.600 -5.254 -16.619 1.00 87.38 91 ASP A C 1
ATOM 667 O O . ASP A 1 91 ? 29.171 -5.800 -15.601 1.00 87.38 91 ASP A O 1
ATOM 671 N N . LYS A 1 92 ? 30.208 -4.058 -16.590 1.00 87.12 92 LYS A N 1
ATOM 672 C CA . LYS A 1 92 ? 30.400 -3.271 -15.364 1.00 87.12 92 LYS A CA 1
ATOM 673 C C . LYS A 1 92 ? 29.056 -2.910 -14.721 1.00 87.12 92 LYS A C 1
ATOM 675 O O . LYS A 1 92 ? 28.848 -3.200 -13.547 1.00 87.12 92 LYS A O 1
ATOM 680 N N . THR A 1 93 ? 28.124 -2.349 -15.493 1.00 85.12 93 THR A N 1
ATOM 681 C CA . THR A 1 93 ? 26.814 -1.919 -14.986 1.00 85.12 93 THR A CA 1
ATOM 682 C C . THR A 1 93 ? 26.006 -3.076 -14.407 1.00 85.12 93 THR A C 1
ATOM 684 O O . THR A 1 93 ? 25.378 -2.925 -13.358 1.00 85.12 93 THR A O 1
ATOM 687 N N . LEU A 1 94 ? 26.014 -4.236 -15.067 1.00 88.69 94 LEU A N 1
ATOM 688 C CA . LEU A 1 94 ? 25.322 -5.419 -14.561 1.00 88.69 94 LEU A CA 1
ATOM 689 C C . LEU A 1 94 ? 25.977 -5.949 -13.279 1.00 88.69 94 LEU A C 1
ATOM 691 O O . LEU A 1 94 ? 25.258 -6.333 -12.359 1.00 88.69 94 LEU A O 1
ATOM 695 N N . ALA A 1 95 ? 27.309 -5.916 -13.188 1.00 91.69 95 ALA A N 1
ATOM 696 C CA . ALA A 1 95 ? 28.031 -6.315 -11.983 1.00 91.69 95 ALA A CA 1
ATOM 697 C C . ALA A 1 95 ? 27.742 -5.391 -10.786 1.00 91.69 95 ALA A C 1
ATOM 699 O O . ALA A 1 95 ? 27.550 -5.879 -9.678 1.00 91.69 95 ALA A O 1
ATOM 700 N N . GLU A 1 96 ? 27.655 -4.074 -10.991 1.00 91.31 96 GLU A N 1
ATOM 701 C CA . GLU A 1 96 ? 27.328 -3.111 -9.924 1.00 91.31 96 GLU A CA 1
ATOM 702 C C . GLU A 1 96 ? 25.888 -3.264 -9.427 1.00 91.31 96 GLU A C 1
ATOM 704 O O . GLU A 1 96 ? 25.639 -3.262 -8.220 1.00 91.31 96 GLU A O 1
ATOM 709 N N . ARG A 1 97 ? 24.937 -3.464 -10.348 1.00 91.56 97 ARG A N 1
ATOM 710 C CA . ARG A 1 97 ? 23.531 -3.748 -10.017 1.00 91.56 97 ARG A CA 1
ATOM 711 C C . ARG A 1 97 ? 23.384 -5.046 -9.223 1.00 91.56 97 ARG A C 1
ATOM 713 O O . ARG A 1 97 ? 22.635 -5.082 -8.247 1.00 91.56 97 ARG A O 1
ATOM 720 N N . ASP A 1 98 ? 24.102 -6.094 -9.623 1.00 94.19 98 ASP A N 1
ATOM 721 C CA . ASP A 1 98 ? 24.127 -7.367 -8.901 1.00 94.19 98 ASP A CA 1
ATOM 722 C C . ASP A 1 98 ? 24.782 -7.218 -7.520 1.00 94.19 98 ASP A C 1
ATOM 724 O O . ASP A 1 98 ? 24.239 -7.685 -6.518 1.00 94.19 98 ASP A O 1
ATOM 728 N N . ALA A 1 99 ? 25.897 -6.494 -7.428 1.00 95.81 99 ALA A N 1
ATOM 729 C CA . ALA A 1 99 ? 26.577 -6.246 -6.164 1.00 95.81 99 ALA A CA 1
ATOM 730 C C . ALA A 1 99 ? 25.703 -5.457 -5.174 1.00 95.81 99 ALA A C 1
ATOM 732 O O . ALA A 1 99 ? 25.671 -5.812 -3.995 1.00 95.81 99 ALA A O 1
ATOM 733 N N . LEU A 1 100 ? 24.941 -4.454 -5.640 1.00 95.19 100 LEU A N 1
ATOM 734 C CA . LEU A 1 100 ? 24.030 -3.670 -4.797 1.00 95.19 100 LEU A CA 1
ATOM 735 C C . LEU A 1 100 ? 23.042 -4.571 -4.046 1.00 95.19 100 LEU A C 1
ATOM 737 O O . LEU A 1 100 ? 22.896 -4.456 -2.829 1.00 95.19 100 LEU A O 1
ATOM 741 N N . VAL A 1 101 ? 22.353 -5.471 -4.757 1.00 95.31 101 VAL A N 1
ATOM 742 C CA . VAL A 1 101 ? 21.308 -6.315 -4.151 1.00 95.31 101 VAL A CA 1
ATOM 743 C C . VAL A 1 101 ? 21.875 -7.408 -3.239 1.00 95.31 101 VAL A C 1
ATOM 745 O O . VAL A 1 101 ? 21.140 -7.962 -2.420 1.00 95.31 101 VAL A O 1
ATOM 748 N N . HIS A 1 102 ? 23.178 -7.681 -3.341 1.00 96.31 102 HIS A N 1
ATOM 749 C CA . HIS A 1 102 ? 23.907 -8.630 -2.501 1.00 96.31 102 HIS A CA 1
ATOM 750 C C . HIS A 1 102 ? 24.673 -7.977 -1.340 1.00 96.31 102 HIS A C 1
ATOM 752 O O . HIS A 1 102 ? 25.314 -8.694 -0.563 1.00 96.31 102 HIS A O 1
ATOM 758 N N . LEU A 1 103 ? 24.592 -6.652 -1.169 1.00 97.38 103 LEU A N 1
ATOM 759 C CA . LEU A 1 103 ? 25.193 -5.979 -0.019 1.00 97.38 103 LEU A CA 1
ATOM 760 C C . LEU A 1 103 ? 24.665 -6.568 1.308 1.00 97.38 103 LEU A C 1
ATOM 762 O O . LEU A 1 103 ? 23.471 -6.870 1.423 1.00 97.38 103 LEU A O 1
ATOM 766 N N . PRO A 1 104 ? 25.507 -6.709 2.353 1.00 97.19 104 PRO A N 1
ATOM 767 C CA . PRO A 1 104 ? 25.115 -7.342 3.617 1.00 97.19 104 PRO A CA 1
ATOM 768 C C . PRO A 1 104 ? 23.882 -6.721 4.283 1.00 97.19 104 PRO A C 1
ATOM 770 O O . PRO A 1 104 ? 23.114 -7.422 4.943 1.00 97.19 104 PRO A O 1
ATOM 773 N N . GLN A 1 105 ? 23.685 -5.417 4.098 1.00 96.88 105 GLN A N 1
ATOM 774 C CA . GLN A 1 105 ? 22.588 -4.623 4.647 1.00 96.88 105 GLN A CA 1
ATOM 775 C C . GLN A 1 105 ? 21.252 -4.903 3.946 1.00 96.88 105 GLN A C 1
ATOM 777 O O . GLN A 1 105 ? 20.191 -4.728 4.547 1.00 96.88 105 GLN A O 1
ATOM 782 N N . VAL A 1 106 ? 21.281 -5.349 2.687 1.00 96.94 106 VAL A N 1
ATOM 783 C CA . VAL A 1 106 ? 20.086 -5.553 1.864 1.00 96.94 106 VAL A CA 1
ATOM 784 C C . VAL A 1 106 ? 19.427 -6.876 2.238 1.00 96.94 106 VAL A C 1
ATOM 786 O O . VAL A 1 106 ? 20.026 -7.950 2.167 1.00 96.94 106 VAL A O 1
ATOM 789 N N . ALA A 1 107 ? 18.174 -6.802 2.680 1.00 96.12 107 ALA A N 1
ATOM 790 C CA . ALA A 1 107 ? 17.339 -7.969 2.948 1.00 96.12 107 ALA A CA 1
ATOM 791 C C . ALA A 1 107 ? 16.589 -8.426 1.699 1.00 96.12 107 ALA A C 1
ATOM 793 O O . ALA A 1 107 ? 16.384 -9.622 1.501 1.00 96.12 107 ALA A O 1
ATOM 794 N N . GLU A 1 108 ? 16.117 -7.458 0.919 1.00 95.69 108 GLU A N 1
ATOM 795 C CA . GLU A 1 108 ? 15.241 -7.661 -0.222 1.00 95.69 108 GLU A CA 1
ATOM 796 C C . GLU A 1 108 ? 15.338 -6.450 -1.151 1.00 95.69 108 GLU A C 1
ATOM 798 O O . GLU A 1 108 ? 15.447 -5.313 -0.683 1.00 95.69 108 GLU A O 1
ATOM 803 N N . ALA A 1 109 ? 15.281 -6.705 -2.455 1.00 95.38 109 ALA A N 1
ATOM 804 C CA . ALA A 1 109 ? 15.281 -5.688 -3.491 1.00 95.38 109 ALA A CA 1
ATOM 805 C C . ALA A 1 109 ? 14.173 -5.990 -4.504 1.00 95.38 109 ALA A C 1
ATOM 807 O O . ALA A 1 109 ? 13.887 -7.153 -4.784 1.00 95.38 109 ALA A O 1
ATOM 808 N N . GLY A 1 110 ? 13.553 -4.950 -5.047 1.00 94.06 110 GLY A N 1
ATOM 809 C CA . GLY A 1 110 ? 12.577 -5.070 -6.123 1.00 94.06 110 GLY A CA 1
ATOM 810 C C . GLY A 1 110 ? 12.718 -3.930 -7.117 1.00 94.06 110 GLY A C 1
ATOM 811 O O . GLY A 1 110 ? 13.158 -2.833 -6.769 1.00 94.06 110 GLY A O 1
ATOM 812 N N . ARG A 1 111 ? 12.325 -4.184 -8.363 1.00 93.06 111 ARG A N 1
ATOM 813 C CA . ARG A 1 111 ? 12.353 -3.181 -9.432 1.00 93.06 111 ARG A CA 1
ATOM 814 C C . ARG A 1 111 ? 10.993 -3.081 -10.097 1.00 93.06 111 ARG A C 1
ATOM 816 O O . ARG A 1 111 ? 10.358 -4.095 -10.390 1.00 93.06 111 ARG A O 1
ATOM 823 N N . ALA A 1 112 ? 10.551 -1.856 -10.336 1.00 91.38 112 ALA A N 1
ATOM 824 C CA . ALA A 1 112 ? 9.321 -1.598 -11.065 1.00 91.38 112 ALA A CA 1
ATOM 825 C C . ALA A 1 112 ? 9.412 -0.252 -11.791 1.00 91.38 112 ALA A C 1
ATOM 827 O O . ALA A 1 112 ? 8.998 0.761 -11.217 1.00 91.38 112 ALA A O 1
ATOM 828 N N . PRO A 1 113 ? 9.984 -0.215 -13.010 1.00 87.00 113 PRO A N 1
ATOM 829 C CA . PRO A 1 113 ? 10.019 1.004 -13.799 1.00 87.00 113 PRO A CA 1
ATOM 830 C C . PRO A 1 113 ? 8.605 1.513 -14.065 1.00 87.00 113 PRO A C 1
ATOM 832 O O . PRO A 1 113 ? 7.645 0.741 -14.204 1.00 87.00 113 PRO A O 1
ATOM 835 N N . TYR A 1 114 ? 8.494 2.832 -14.170 1.00 85.00 114 TYR A N 1
ATOM 836 C CA . TYR A 1 114 ? 7.312 3.430 -14.754 1.00 85.00 114 TYR A CA 1
ATOM 837 C C . TYR A 1 114 ? 7.275 3.136 -16.249 1.00 85.00 114 TYR A C 1
ATOM 839 O O . TYR A 1 114 ? 8.267 3.295 -16.958 1.00 85.00 114 TYR A O 1
ATOM 847 N N . MET A 1 115 ? 6.105 2.748 -16.731 1.00 85.88 115 MET A N 1
ATOM 848 C CA . MET A 1 115 ? 5.851 2.548 -18.144 1.00 85.88 115 MET A CA 1
ATOM 849 C C . MET A 1 115 ? 5.112 3.773 -18.666 1.00 85.88 115 MET A C 1
ATOM 851 O O . MET A 1 115 ? 4.014 4.081 -18.208 1.00 85.88 115 MET A O 1
ATOM 855 N N . LE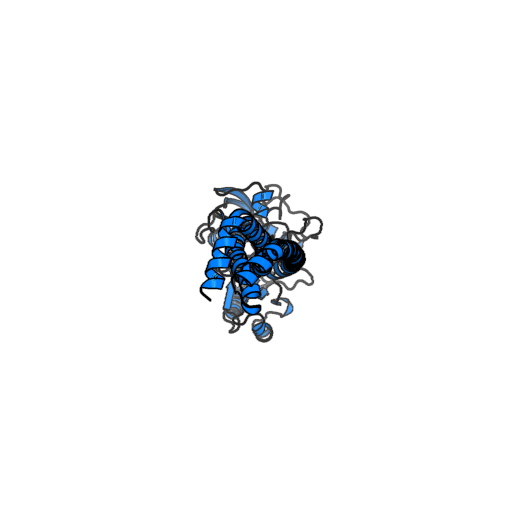U A 1 116 ? 5.701 4.469 -19.639 1.00 84.06 116 LEU A N 1
ATOM 856 C CA . LEU A 1 116 ? 5.004 5.553 -20.319 1.00 84.06 116 LEU A CA 1
ATOM 857 C C . LEU A 1 116 ? 3.964 4.948 -21.267 1.00 84.06 116 LEU A C 1
ATOM 859 O O . LEU A 1 116 ? 4.278 4.528 -22.384 1.00 84.06 116 LEU A O 1
ATOM 863 N N . LEU A 1 117 ? 2.731 4.857 -20.779 1.00 88.00 117 LEU A N 1
ATOM 864 C CA . LEU A 1 117 ? 1.573 4.360 -21.505 1.00 88.00 117 LEU A CA 1
ATOM 865 C C . LEU A 1 117 ? 0.424 5.366 -21.377 1.00 88.00 117 LEU A C 1
ATOM 867 O O . LEU A 1 117 ? 0.212 5.925 -20.303 1.00 88.00 117 LEU A O 1
ATOM 871 N N . SER A 1 118 ? -0.347 5.552 -22.448 1.00 89.62 118 SER A N 1
ATOM 872 C CA . SER A 1 118 ? -1.547 6.397 -22.438 1.00 89.62 118 SER A CA 1
ATOM 873 C C . SER A 1 118 ? -2.822 5.551 -22.449 1.00 89.62 118 SER A C 1
ATOM 875 O O . SER A 1 118 ? -2.853 4.546 -23.163 1.00 89.62 118 SER A O 1
ATOM 877 N N . PRO A 1 119 ? -3.885 5.917 -21.711 1.00 90.38 119 PRO A N 1
ATOM 878 C CA . PRO A 1 119 ? -5.192 5.266 -21.807 1.00 90.38 119 PRO A CA 1
ATOM 879 C C . PRO A 1 119 ? -6.022 5.757 -23.011 1.00 90.38 119 PRO A C 1
ATOM 881 O O . PRO A 1 119 ? -7.112 5.240 -23.252 1.00 90.38 119 PRO A O 1
ATOM 884 N N . ASP A 1 120 ? -5.520 6.728 -23.780 1.00 90.12 120 ASP A N 1
ATOM 885 C CA . ASP A 1 120 ? -6.118 7.261 -25.009 1.00 90.12 120 ASP A CA 1
ATOM 886 C C . ASP A 1 120 ? -5.125 7.253 -26.189 1.00 90.12 120 ASP A C 1
ATOM 888 O O . ASP A 1 120 ? -3.908 7.189 -26.007 1.00 90.12 120 ASP A O 1
ATOM 892 N N . ARG A 1 121 ? -5.638 7.316 -27.426 1.00 90.06 121 ARG A N 1
ATOM 893 C CA . ARG A 1 121 ? -4.806 7.307 -28.646 1.00 90.06 121 ARG A CA 1
ATOM 894 C C . ARG A 1 121 ? -4.218 8.667 -28.983 1.00 90.06 121 ARG A C 1
ATOM 896 O O . ARG A 1 121 ? -3.327 8.749 -29.821 1.00 90.06 121 ARG A O 1
ATOM 903 N N . GLU A 1 122 ? -4.750 9.725 -28.397 1.00 85.94 122 GLU A N 1
ATOM 904 C CA . GLU A 1 122 ? -4.361 11.097 -28.667 1.00 85.94 122 GLU A CA 1
ATOM 905 C C . GLU A 1 122 ? -3.224 11.565 -27.746 1.00 85.94 122 GLU A C 1
ATOM 907 O O . GLU A 1 122 ? -2.636 12.609 -28.020 1.00 85.94 122 GLU A O 1
ATOM 912 N N . GLY A 1 123 ? -2.889 10.793 -26.704 1.00 80.06 123 GLY A N 1
ATOM 913 C CA . GLY A 1 123 ? -1.845 11.122 -25.729 1.00 80.06 123 GLY A CA 1
ATOM 914 C C . GLY A 1 123 ? -2.250 12.233 -24.757 1.00 80.06 123 GLY A C 1
ATOM 915 O O . GLY A 1 123 ? -1.386 12.859 -24.146 1.00 80.06 123 GLY A O 1
ATOM 916 N N . LYS A 1 124 ? -3.551 12.520 -24.642 1.00 82.19 124 LYS A N 1
ATOM 917 C CA . LYS A 1 124 ? -4.088 13.600 -23.801 1.00 82.19 124 LYS A CA 1
ATOM 918 C C . LYS A 1 124 ? -4.251 13.186 -22.347 1.00 82.19 124 LYS A C 1
ATOM 920 O O . LYS A 1 124 ? -4.230 14.044 -21.475 1.00 82.19 124 LYS A O 1
ATOM 925 N N . GLU A 1 125 ? -4.403 11.891 -22.104 1.00 80.31 125 GLU A N 1
ATOM 926 C CA . GLU A 1 125 ? -4.652 11.319 -20.782 1.00 80.31 125 GLU A CA 1
ATOM 927 C C . GLU A 1 125 ? -3.405 10.600 -20.238 1.00 80.31 125 GLU A C 1
ATOM 929 O O . GLU A 1 125 ? -3.503 9.733 -19.366 1.00 80.31 125 GLU A O 1
ATOM 934 N N . VAL A 1 126 ? -2.211 10.935 -20.746 1.00 79.12 126 VAL A N 1
ATOM 935 C CA . VAL A 1 126 ? -0.942 10.439 -20.192 1.00 79.12 126 VAL A CA 1
ATOM 936 C C . VAL A 1 126 ? -0.858 10.829 -18.716 1.00 79.12 126 VAL A C 1
ATOM 938 O O . VAL A 1 126 ? -1.039 11.989 -18.355 1.00 79.12 126 VAL A O 1
ATOM 941 N N . GLY A 1 127 ? -0.603 9.844 -17.853 1.00 75.38 127 GLY A N 1
ATOM 942 C CA . GLY A 1 127 ? -0.646 10.018 -16.396 1.00 75.38 127 GLY A CA 1
ATOM 943 C C . GLY A 1 127 ? -2.040 9.940 -15.772 1.00 75.38 127 GLY A C 1
ATOM 944 O O . GLY A 1 127 ? -2.145 9.878 -14.551 1.00 75.38 127 GLY A O 1
ATOM 945 N N . GLY A 1 128 ? -3.110 9.871 -16.574 1.00 79.25 128 GLY A N 1
ATOM 946 C CA . GLY A 1 128 ? -4.475 9.634 -16.088 1.00 79.25 128 GLY A CA 1
ATOM 947 C C . GLY A 1 128 ? -4.655 8.240 -15.474 1.00 79.25 128 GLY A C 1
ATOM 948 O O . GLY A 1 128 ? -5.526 8.032 -14.627 1.00 79.25 128 GLY A O 1
ATOM 949 N N . ILE A 1 129 ? -3.806 7.287 -15.875 1.00 87.06 129 ILE A N 1
ATOM 950 C CA . ILE A 1 129 ? -3.542 6.047 -15.143 1.00 87.06 129 ILE A CA 1
ATOM 951 C C . ILE A 1 129 ? -2.031 5.827 -15.131 1.00 87.06 129 ILE A C 1
ATOM 953 O O . ILE A 1 129 ? -1.442 5.524 -16.170 1.00 87.06 129 ILE A O 1
ATOM 957 N N . ASN A 1 130 ? -1.398 5.948 -13.965 1.00 85.88 130 ASN A N 1
ATOM 958 C CA . ASN A 1 130 ? 0.036 5.710 -13.853 1.00 85.88 130 ASN A CA 1
ATOM 959 C C . ASN A 1 130 ? 0.334 4.215 -13.916 1.00 85.88 130 ASN A C 1
ATOM 961 O O . ASN A 1 130 ? -0.280 3.425 -13.204 1.00 85.88 130 ASN A O 1
ATOM 965 N N . THR A 1 131 ? 1.272 3.803 -14.769 1.00 90.12 131 THR A N 1
ATOM 966 C CA . THR A 1 131 ? 1.572 2.378 -14.950 1.00 90.12 131 THR A CA 1
ATOM 967 C C . THR A 1 131 ? 2.975 2.033 -14.490 1.00 90.12 131 THR A C 1
ATOM 969 O O . THR A 1 131 ? 3.945 2.628 -14.944 1.00 90.12 131 THR A O 1
ATOM 972 N N . PHE A 1 132 ? 3.085 1.037 -13.615 1.00 91.50 132 PHE A N 1
ATOM 973 C CA . PHE A 1 132 ? 4.361 0.488 -13.160 1.00 91.50 132 PHE A CA 1
ATOM 974 C C . PHE A 1 132 ? 4.420 -0.990 -13.510 1.00 91.50 132 PHE A C 1
ATOM 976 O O . PHE A 1 132 ? 3.483 -1.734 -13.221 1.00 91.50 132 PHE A O 1
ATOM 983 N N . ALA A 1 133 ? 5.510 -1.443 -14.116 1.00 93.38 133 ALA A N 1
ATOM 984 C CA . ALA A 1 133 ? 5.678 -2.850 -14.457 1.00 93.38 133 ALA A CA 1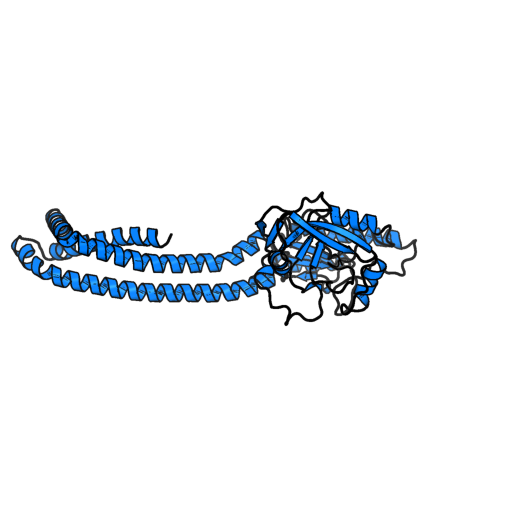
ATOM 985 C C . ALA A 1 133 ? 6.685 -3.495 -13.516 1.00 93.38 133 ALA A C 1
ATOM 987 O O . ALA A 1 133 ? 7.859 -3.147 -13.547 1.00 93.38 133 ALA A O 1
ATOM 988 N N . ALA A 1 134 ? 6.242 -4.444 -12.689 1.00 94.50 134 ALA A N 1
ATOM 989 C CA . ALA A 1 134 ? 7.167 -5.202 -11.856 1.00 94.50 134 ALA A CA 1
ATOM 990 C C . ALA A 1 134 ? 8.160 -5.956 -12.752 1.00 94.50 134 ALA A C 1
ATOM 992 O O . ALA A 1 134 ? 7.747 -6.685 -13.653 1.00 94.50 134 ALA A O 1
ATOM 993 N N . ALA A 1 135 ? 9.457 -5.785 -12.511 1.00 92.88 135 ALA A N 1
ATOM 994 C CA . ALA A 1 135 ? 10.497 -6.478 -13.268 1.00 92.88 135 ALA A CA 1
ATOM 995 C C . ALA A 1 135 ? 10.688 -7.928 -12.804 1.00 92.88 135 ALA A C 1
ATOM 997 O O . ALA A 1 135 ? 11.194 -8.768 -13.547 1.00 92.88 135 ALA A O 1
ATOM 998 N N . ASP A 1 136 ? 10.274 -8.220 -11.573 1.00 87.69 136 ASP A N 1
ATOM 999 C CA . ASP A 1 136 ? 10.457 -9.494 -10.895 1.00 87.69 136 ASP A CA 1
ATOM 1000 C C . ASP A 1 136 ? 9.259 -9.829 -9.984 1.00 87.69 136 ASP A C 1
ATOM 1002 O O . ASP A 1 136 ? 8.190 -9.218 -10.041 1.00 87.69 136 ASP A O 1
ATOM 1006 N N . GLY A 1 137 ? 9.416 -10.871 -9.166 1.00 90.50 137 GLY A N 1
ATOM 1007 C CA . GLY A 1 137 ? 8.412 -11.300 -8.196 1.00 90.50 137 GLY A CA 1
ATOM 1008 C C . GLY A 1 137 ? 8.430 -10.545 -6.863 1.00 90.50 137 GLY A C 1
ATOM 1009 O O . GLY A 1 137 ? 7.689 -10.967 -5.973 1.00 90.50 137 GLY A O 1
ATOM 1010 N N . HIS A 1 138 ? 9.246 -9.496 -6.702 1.00 93.38 138 HIS A N 1
ATOM 1011 C CA . HIS A 1 138 ? 9.435 -8.792 -5.431 1.00 93.38 138 HIS A CA 1
ATOM 1012 C C . HIS A 1 138 ? 8.610 -7.510 -5.332 1.00 93.38 138 HIS A C 1
ATOM 1014 O O . HIS A 1 138 ? 7.799 -7.370 -4.406 1.00 93.38 138 HIS A O 1
ATOM 1020 N N . ALA A 1 139 ? 8.778 -6.590 -6.288 1.00 90.75 139 ALA A N 1
ATOM 1021 C CA . ALA A 1 139 ? 8.068 -5.312 -6.279 1.00 90.75 139 ALA A CA 1
ATOM 1022 C C . ALA A 1 139 ? 6.541 -5.517 -6.324 1.00 90.75 139 ALA A C 1
ATOM 1024 O O . ALA A 1 139 ? 6.021 -6.318 -7.104 1.00 90.75 139 ALA A O 1
ATOM 1025 N N . PHE A 1 140 ? 5.818 -4.811 -5.451 1.00 91.38 140 PHE A N 1
ATOM 1026 C CA . PHE A 1 140 ? 4.364 -4.910 -5.258 1.00 91.38 140 PHE A CA 1
ATOM 1027 C C . PHE A 1 140 ? 3.847 -6.316 -4.900 1.00 91.38 140 PHE A C 1
ATOM 1029 O O . PHE A 1 140 ? 2.663 -6.627 -5.070 1.00 91.38 140 PHE A O 1
ATOM 1036 N N . ARG A 1 141 ? 4.716 -7.194 -4.389 1.00 91.88 141 ARG A N 1
ATOM 1037 C CA . ARG A 1 141 ? 4.404 -8.599 -4.075 1.00 91.88 141 ARG A CA 1
ATOM 1038 C C . ARG A 1 141 ? 4.857 -8.974 -2.675 1.00 91.88 141 ARG A C 1
ATOM 1040 O O . ARG A 1 141 ? 4.036 -9.392 -1.854 1.00 91.88 141 ARG A O 1
ATOM 1047 N N . THR A 1 142 ? 6.146 -8.832 -2.417 1.00 93.88 142 THR A N 1
ATOM 1048 C CA . THR A 1 142 ? 6.794 -9.100 -1.126 1.00 93.88 142 THR A CA 1
ATOM 1049 C C . THR A 1 142 ? 7.377 -7.820 -0.522 1.00 93.88 142 THR A C 1
ATOM 1051 O O . THR A 1 142 ? 7.378 -7.677 0.705 1.00 93.88 142 THR A O 1
ATOM 1054 N N . LEU A 1 143 ? 7.747 -6.878 -1.392 1.00 91.69 143 LEU A N 1
ATOM 1055 C CA . LEU A 1 143 ? 8.086 -5.483 -1.128 1.00 91.69 143 LEU A CA 1
ATOM 1056 C C . LEU A 1 143 ? 6.953 -4.576 -1.635 1.00 91.69 143 LEU A C 1
ATOM 1058 O O . LEU A 1 143 ? 6.313 -4.912 -2.633 1.00 91.69 143 LEU A O 1
ATOM 1062 N N . ASP A 1 144 ? 6.682 -3.461 -0.955 1.00 90.44 144 ASP A N 1
ATOM 1063 C CA . ASP A 1 144 ? 5.652 -2.470 -1.333 1.00 90.44 144 ASP A CA 1
ATOM 1064 C C . ASP A 1 144 ? 4.287 -3.100 -1.616 1.00 90.44 144 ASP A C 1
ATOM 1066 O O . ASP A 1 144 ? 3.551 -2.741 -2.532 1.00 90.44 144 ASP A O 1
ATOM 1070 N N . ARG A 1 145 ? 3.970 -4.129 -0.838 1.00 93.06 145 ARG A N 1
ATOM 1071 C CA . ARG A 1 145 ? 2.877 -5.052 -1.080 1.00 93.06 145 ARG A CA 1
ATOM 1072 C C . ARG A 1 145 ? 1.524 -4.380 -0.823 1.00 93.06 145 ARG A C 1
ATOM 1074 O O . ARG A 1 145 ? 1.150 -4.192 0.339 1.00 93.06 145 ARG A O 1
ATOM 1081 N N . PRO A 1 146 ? 0.690 -4.168 -1.851 1.00 92.88 146 PRO A N 1
ATOM 1082 C CA . PRO A 1 146 ? -0.646 -3.662 -1.621 1.00 92.88 146 PRO A CA 1
ATOM 1083 C C . PRO A 1 146 ? -1.559 -4.771 -1.069 1.00 92.88 146 PRO A C 1
ATOM 1085 O O . PRO A 1 146 ? -1.339 -5.978 -1.239 1.00 92.88 146 PRO A O 1
ATOM 1088 N N . LYS A 1 147 ? -2.619 -4.375 -0.371 1.00 93.56 147 LYS A N 1
ATOM 1089 C CA . LYS A 1 147 ? -3.654 -5.279 0.126 1.00 93.56 147 LYS A CA 1
ATOM 1090 C C . LYS A 1 147 ? -4.710 -5.495 -0.950 1.00 93.56 147 LYS A C 1
ATOM 1092 O O . LYS A 1 147 ? -5.288 -4.540 -1.447 1.00 93.56 147 LYS A O 1
ATOM 1097 N N . VAL A 1 148 ? -5.011 -6.753 -1.262 1.00 95.81 148 VAL A N 1
ATOM 1098 C CA . VAL A 1 148 ? -6.113 -7.091 -2.172 1.00 95.81 148 VAL A CA 1
ATOM 1099 C C . VAL A 1 148 ? -7.445 -6.808 -1.483 1.00 95.81 148 VAL A C 1
ATOM 1101 O O . VAL A 1 148 ? -7.702 -7.338 -0.400 1.00 95.81 148 VAL A O 1
ATOM 1104 N N . LEU A 1 149 ? -8.281 -5.989 -2.117 1.00 95.88 149 LEU A N 1
ATOM 1105 C CA . LEU A 1 149 ? -9.659 -5.732 -1.700 1.00 95.88 149 LEU A CA 1
ATOM 1106 C C . LEU A 1 149 ? -10.621 -6.680 -2.420 1.00 95.88 149 LEU A C 1
ATOM 1108 O O . LEU A 1 149 ? -11.478 -7.298 -1.790 1.00 95.88 149 LEU A O 1
ATOM 1112 N N . HIS A 1 150 ? -10.425 -6.849 -3.730 1.00 97.50 150 HIS A N 1
ATOM 1113 C CA . HIS A 1 150 ? -11.235 -7.720 -4.574 1.00 97.50 150 HIS A CA 1
ATOM 1114 C C . HIS A 1 150 ? -10.364 -8.495 -5.565 1.00 97.50 150 HIS A C 1
ATOM 1116 O O . HIS A 1 150 ? -9.388 -7.967 -6.094 1.00 97.50 150 HIS A O 1
ATOM 1122 N N . GLY A 1 151 ? -10.747 -9.738 -5.864 1.00 97.69 151 GLY A N 1
ATOM 1123 C CA . GLY A 1 151 ? -10.073 -10.566 -6.866 1.00 97.69 151 GLY A CA 1
ATOM 1124 C C . GLY A 1 151 ? -8.768 -11.174 -6.354 1.00 97.69 151 GLY A C 1
ATOM 1125 O O . GLY A 1 151 ? -8.733 -11.771 -5.279 1.00 97.69 151 GLY A O 1
ATOM 1126 N N . ARG A 1 152 ? -7.702 -11.074 -7.151 1.00 97.06 152 ARG A N 1
ATOM 1127 C CA . ARG A 1 152 ? -6.373 -11.628 -6.850 1.00 97.06 152 ARG A CA 1
ATOM 1128 C C . ARG A 1 152 ? -5.267 -10.780 -7.472 1.00 97.06 152 ARG A C 1
ATOM 1130 O O . ARG A 1 152 ? -5.520 -9.980 -8.362 1.00 97.06 152 ARG A O 1
ATOM 1137 N N . PHE A 1 153 ? -4.022 -11.029 -7.081 1.00 95.50 153 PHE A N 1
ATOM 1138 C CA . PHE A 1 153 ? -2.874 -10.481 -7.806 1.00 95.50 153 PHE A CA 1
ATOM 1139 C C . PHE A 1 153 ? -2.786 -11.015 -9.250 1.00 95.50 153 PHE A C 1
ATOM 1141 O O . PHE A 1 153 ? -3.135 -12.175 -9.514 1.00 95.50 153 PHE A O 1
ATOM 1148 N N . ALA A 1 154 ? -2.274 -10.182 -10.161 1.00 96.56 154 ALA A N 1
ATOM 1149 C CA . ALA A 1 154 ? -1.969 -10.540 -11.550 1.00 96.56 154 ALA A CA 1
ATOM 1150 C C . ALA A 1 154 ? -0.855 -11.581 -11.622 1.00 96.56 154 ALA A C 1
ATOM 1152 O O . ALA A 1 154 ? 0.167 -11.424 -10.957 1.00 96.56 154 ALA A O 1
ATOM 1153 N N . ARG A 1 155 ? -1.043 -12.673 -12.371 1.00 96.88 155 ARG A N 1
ATOM 1154 C CA . ARG A 1 155 ? -0.040 -13.752 -12.426 1.00 96.88 155 ARG A CA 1
ATOM 1155 C C . ARG A 1 155 ? 1.234 -13.257 -13.111 1.00 96.88 155 ARG A C 1
ATOM 1157 O O . ARG A 1 155 ? 1.157 -12.591 -14.135 1.00 96.88 155 ARG A O 1
ATOM 1164 N N . LEU A 1 156 ? 2.396 -13.599 -12.553 1.00 95.88 156 LEU A N 1
ATOM 1165 C CA . LEU A 1 156 ? 3.681 -13.061 -13.019 1.00 95.88 156 LEU A CA 1
ATOM 1166 C C . LEU A 1 156 ? 4.013 -13.472 -14.466 1.00 95.88 156 LEU A C 1
ATOM 1168 O O . LEU A 1 156 ? 4.696 -12.731 -15.161 1.00 95.88 156 LEU A O 1
ATOM 1172 N N . ASP A 1 157 ? 3.490 -14.618 -14.912 1.00 96.81 157 ASP A N 1
ATOM 1173 C CA . ASP A 1 157 ? 3.650 -15.212 -16.245 1.00 96.81 157 ASP A CA 1
ATOM 1174 C C . ASP A 1 157 ? 2.619 -14.713 -17.281 1.00 96.81 157 ASP A C 1
ATOM 1176 O O . ASP A 1 157 ? 2.574 -15.216 -18.404 1.00 96.81 157 ASP A O 1
ATOM 1180 N N . ARG A 1 158 ? 1.755 -13.751 -16.923 1.00 97.88 158 ARG A N 1
ATOM 1181 C CA . ARG A 1 158 ? 0.691 -13.234 -17.799 1.00 97.88 158 ARG A CA 1
ATOM 1182 C C . ARG A 1 158 ? 0.893 -11.772 -18.146 1.00 97.88 158 ARG A C 1
ATOM 1184 O O . ARG A 1 158 ? 0.703 -10.910 -17.297 1.00 97.88 158 ARG A O 1
ATOM 1191 N N . ALA A 1 159 ? 1.198 -11.498 -19.410 1.00 97.56 159 ALA A N 1
ATOM 1192 C CA . ALA A 1 159 ? 1.371 -10.139 -19.923 1.00 97.56 159 ALA A CA 1
ATOM 1193 C C . ALA A 1 159 ? 0.055 -9.347 -20.061 1.00 97.56 159 ALA A C 1
ATOM 1195 O O . ALA A 1 159 ? 0.083 -8.132 -20.201 1.00 97.56 159 ALA A O 1
ATOM 1196 N N . ASP A 1 160 ? -1.091 -10.029 -20.047 1.00 97.88 160 ASP A N 1
ATOM 1197 C CA . ASP A 1 160 ? -2.424 -9.462 -20.269 1.00 97.88 160 ASP A CA 1
ATOM 1198 C C . ASP A 1 160 ? -3.221 -9.254 -18.973 1.00 97.88 160 ASP A C 1
ATOM 1200 O O . ASP A 1 160 ? -4.395 -8.895 -19.024 1.00 97.88 160 ASP A O 1
ATOM 1204 N N . GLU A 1 161 ? -2.628 -9.497 -17.804 1.00 98.19 161 GLU A N 1
ATOM 1205 C CA . GLU A 1 161 ? -3.267 -9.268 -16.508 1.00 98.19 161 GLU A CA 1
ATOM 1206 C C . GLU A 1 161 ? -2.666 -8.043 -15.817 1.00 98.19 161 GLU A C 1
ATOM 1208 O O . GLU A 1 161 ? -1.454 -7.851 -15.831 1.00 98.19 161 GLU A O 1
ATOM 1213 N N . ALA A 1 162 ? -3.510 -7.259 -15.151 1.00 98.06 162 ALA A N 1
ATOM 1214 C CA . ALA A 1 162 ? -3.078 -6.142 -14.318 1.00 98.06 162 ALA A CA 1
ATOM 1215 C C . ALA A 1 162 ? -3.913 -6.054 -13.037 1.00 98.06 162 ALA A C 1
ATOM 1217 O O . ALA A 1 162 ? -5.030 -6.586 -12.949 1.00 98.06 162 ALA A O 1
ATOM 1218 N N . ILE A 1 163 ? -3.361 -5.377 -12.038 1.00 97.12 163 ILE A N 1
ATOM 1219 C CA . ILE A 1 163 ? -4.110 -4.904 -10.872 1.00 97.12 163 ILE A CA 1
ATOM 1220 C C . ILE A 1 163 ? -4.146 -3.380 -10.902 1.00 97.12 163 ILE A C 1
ATOM 1222 O O . ILE A 1 163 ? -3.224 -2.753 -11.417 1.00 97.12 163 ILE A O 1
ATOM 1226 N N . VAL A 1 164 ? -5.198 -2.807 -10.338 1.00 95.69 164 VAL A N 1
ATOM 1227 C CA . VAL A 1 164 ? -5.341 -1.358 -10.146 1.00 95.69 164 VAL A CA 1
ATOM 1228 C C . VAL A 1 164 ? -5.628 -1.090 -8.681 1.00 95.69 164 VAL A C 1
ATOM 1230 O O . VAL A 1 164 ? -6.210 -1.946 -8.003 1.00 95.69 164 VAL A O 1
ATOM 1233 N N . ASP A 1 165 ? -5.226 0.065 -8.177 1.00 92.19 165 ASP A N 1
ATOM 1234 C CA . ASP A 1 165 ? -5.723 0.523 -6.888 1.00 92.19 165 ASP A CA 1
ATOM 1235 C C . ASP A 1 165 ? -7.214 0.898 -6.968 1.00 92.19 165 ASP A C 1
ATOM 1237 O O . ASP A 1 165 ? -7.834 0.977 -8.038 1.00 92.19 165 ASP A O 1
ATOM 1241 N N . ASP A 1 166 ? -7.821 1.091 -5.804 1.00 90.44 166 ASP A N 1
ATOM 1242 C CA . ASP A 1 166 ? -9.237 1.402 -5.704 1.00 90.44 166 ASP A CA 1
ATOM 1243 C C . ASP A 1 166 ? -9.599 2.817 -6.179 1.00 90.44 166 ASP A C 1
ATOM 1245 O O . ASP A 1 166 ? -10.718 3.008 -6.655 1.00 90.44 166 ASP A O 1
ATOM 1249 N N . VAL A 1 167 ? -8.674 3.779 -6.141 1.00 87.06 167 VAL A N 1
ATOM 1250 C CA . VAL A 1 167 ? -8.885 5.141 -6.651 1.00 87.06 167 VAL A CA 1
ATOM 1251 C C . VAL A 1 167 ? -8.974 5.109 -8.172 1.00 87.06 167 VAL A C 1
ATOM 1253 O O . VAL A 1 167 ? -9.971 5.579 -8.722 1.00 87.06 167 VAL A O 1
ATOM 1256 N N . THR A 1 168 ? -8.015 4.474 -8.860 1.00 89.44 168 THR A N 1
ATOM 1257 C CA . THR A 1 168 ? -8.100 4.252 -10.316 1.00 89.44 168 THR A CA 1
ATOM 1258 C C . THR A 1 168 ? -9.371 3.491 -10.676 1.00 89.44 168 THR A C 1
ATOM 1260 O O . THR A 1 168 ? -10.061 3.861 -11.627 1.00 89.44 168 THR A O 1
ATOM 1263 N N . ALA A 1 169 ? -9.728 2.451 -9.914 1.00 93.19 169 ALA A N 1
ATOM 1264 C CA . ALA A 1 169 ? -10.948 1.697 -10.178 1.00 93.19 169 ALA A CA 1
ATOM 1265 C C . ALA A 1 169 ? -12.216 2.554 -10.043 1.00 93.19 169 ALA A C 1
ATOM 1267 O O . ALA A 1 169 ? -13.127 2.432 -10.861 1.00 93.19 169 ALA A O 1
ATOM 1268 N N . HIS A 1 170 ? -12.278 3.439 -9.047 1.00 90.00 170 HIS A N 1
ATOM 1269 C CA . HIS A 1 170 ? -13.408 4.340 -8.853 1.00 90.00 170 HIS A CA 1
ATOM 1270 C C . HIS A 1 170 ? -13.490 5.428 -9.928 1.00 90.00 170 HIS A C 1
ATOM 1272 O O . HIS A 1 170 ? -14.569 5.623 -10.490 1.00 90.00 170 HIS A O 1
ATOM 1278 N N . LEU A 1 171 ? -12.375 6.103 -10.228 1.00 86.88 171 LEU A N 1
ATOM 1279 C CA . LEU A 1 171 ? -12.319 7.208 -11.191 1.00 86.88 171 LEU A CA 1
ATOM 1280 C C . LEU A 1 171 ? -12.626 6.754 -12.621 1.00 86.88 171 LEU A C 1
ATOM 1282 O O . LEU A 1 171 ? -13.343 7.437 -13.343 1.00 86.88 171 LEU A O 1
ATOM 1286 N N . HIS A 1 172 ? -12.130 5.577 -13.006 1.00 89.75 172 HIS A N 1
ATOM 1287 C CA . HIS A 1 172 ? -12.296 5.030 -14.357 1.00 89.75 172 HIS A CA 1
ATOM 1288 C C . HIS A 1 172 ? -13.416 3.988 -14.453 1.00 89.75 172 HIS A C 1
ATOM 1290 O O . HIS A 1 172 ? -13.528 3.283 -15.456 1.00 89.75 172 HIS A O 1
ATOM 1296 N N . HIS A 1 173 ? -14.242 3.863 -13.407 1.00 93.81 173 HIS A N 1
ATOM 1297 C CA . HIS A 1 173 ? -15.349 2.904 -13.324 1.00 93.81 173 HIS A CA 1
ATOM 1298 C C . HIS A 1 173 ? -14.937 1.458 -13.675 1.00 93.81 173 HIS A C 1
ATOM 1300 O O . HIS A 1 173 ? -15.650 0.728 -14.369 1.00 93.81 173 HIS A O 1
ATOM 1306 N N . LEU A 1 174 ? -13.762 1.033 -13.205 1.00 95.69 174 LEU A N 1
ATOM 1307 C CA . LEU A 1 174 ? -13.223 -0.297 -13.465 1.00 95.69 174 LEU A CA 1
ATOM 1308 C C . LEU A 1 174 ? -13.718 -1.311 -12.433 1.00 95.69 174 LEU A C 1
ATOM 1310 O O . LEU A 1 174 ? -13.894 -1.034 -11.245 1.00 95.69 174 LEU A O 1
ATOM 1314 N N . HIS A 1 175 ? -13.889 -2.543 -12.898 1.00 96.81 175 HIS A N 1
ATOM 1315 C CA . HIS A 1 175 ? -14.305 -3.684 -12.101 1.00 96.81 175 HIS A CA 1
ATOM 1316 C C . HIS A 1 175 ? -13.418 -4.892 -12.413 1.00 96.81 175 HIS A C 1
ATOM 1318 O O . HIS A 1 175 ? -12.635 -4.904 -13.368 1.00 96.81 175 HIS A O 1
ATOM 1324 N N . LEU A 1 176 ? -13.553 -5.959 -11.623 1.00 97.69 176 LEU A N 1
ATOM 1325 C CA . LEU A 1 176 ? -12.893 -7.222 -11.940 1.00 97.69 176 LEU A CA 1
ATOM 1326 C C . LEU A 1 176 ? -13.355 -7.732 -13.311 1.00 97.69 176 LEU A C 1
ATOM 1328 O O . LEU A 1 176 ? -14.544 -7.907 -13.560 1.00 97.69 176 LEU A O 1
ATOM 1332 N N . GLY A 1 177 ? -12.397 -8.020 -14.186 1.00 97.44 177 GLY A N 1
ATOM 1333 C CA . GLY A 1 177 ? -12.642 -8.443 -15.558 1.00 97.44 177 GLY A CA 1
ATOM 1334 C C . GLY A 1 177 ? -12.747 -7.306 -16.574 1.00 97.44 177 GLY A C 1
ATOM 1335 O O . GLY A 1 177 ? -12.768 -7.621 -17.765 1.00 97.44 177 GLY A O 1
ATOM 1336 N N . SER A 1 178 ? -12.747 -6.034 -16.147 1.00 98.31 178 SER A N 1
ATOM 1337 C CA . SER A 1 178 ? -12.624 -4.891 -17.059 1.00 98.31 178 SER A CA 1
ATOM 1338 C C . SER A 1 178 ? -11.394 -5.043 -17.948 1.00 98.31 178 SER A C 1
ATOM 1340 O O . SER A 1 178 ? -10.366 -5.580 -17.526 1.00 98.31 178 SER A O 1
ATOM 1342 N N . ARG A 1 179 ? -11.513 -4.579 -19.193 1.00 97.75 179 ARG A N 1
ATOM 1343 C CA . ARG A 1 179 ? -10.423 -4.558 -20.167 1.00 97.75 179 ARG A CA 1
ATOM 1344 C C . ARG A 1 179 ? -9.995 -3.122 -20.409 1.00 97.75 179 ARG A C 1
ATOM 1346 O O . ARG A 1 179 ? -10.781 -2.343 -20.932 1.00 97.75 179 ARG A O 1
ATOM 1353 N N . VAL A 1 180 ? -8.764 -2.806 -20.036 1.00 96.12 180 VAL A N 1
ATOM 1354 C CA . VAL A 1 180 ? -8.162 -1.484 -20.220 1.00 96.12 180 VAL A CA 1
ATOM 1355 C C . VAL A 1 180 ? -7.159 -1.590 -21.354 1.00 96.12 180 VAL A C 1
ATOM 1357 O O . VAL A 1 180 ? -6.292 -2.459 -21.321 1.00 96.12 180 VAL A O 1
ATOM 1360 N N . THR A 1 181 ? -7.304 -0.754 -22.377 1.00 96.69 181 THR A N 1
ATOM 1361 C CA . THR A 1 181 ? -6.311 -0.669 -23.450 1.00 96.69 181 THR A CA 1
ATOM 1362 C C . THR A 1 181 ? -5.398 0.504 -23.162 1.00 96.69 181 THR A C 1
ATOM 1364 O O . THR A 1 181 ? -5.883 1.588 -22.865 1.00 96.69 181 THR A O 1
ATOM 1367 N N . MET A 1 182 ? -4.097 0.259 -23.232 1.00 95.12 182 MET A N 1
ATOM 1368 C CA . MET A 1 182 ? -3.062 1.258 -23.041 1.00 95.12 182 MET A CA 1
ATOM 1369 C C . MET A 1 182 ? -2.172 1.292 -24.281 1.00 95.12 182 MET A C 1
ATOM 1371 O O . MET A 1 182 ? -1.792 0.244 -24.809 1.00 95.12 182 MET A O 1
ATOM 1375 N N . TRP A 1 183 ? -1.825 2.484 -24.739 1.00 93.62 183 TRP A N 1
ATOM 1376 C CA . TRP A 1 183 ? -0.986 2.710 -25.906 1.00 93.62 183 TRP A CA 1
ATOM 1377 C C . TRP A 1 183 ? 0.420 3.092 -25.472 1.00 93.62 183 TRP A C 1
ATOM 1379 O O . TRP A 1 183 ? 0.596 4.002 -24.666 1.00 93.62 183 TRP A O 1
ATOM 1389 N N . SER A 1 184 ? 1.420 2.378 -25.985 1.00 90.94 184 SER A N 1
ATOM 1390 C CA . SER A 1 1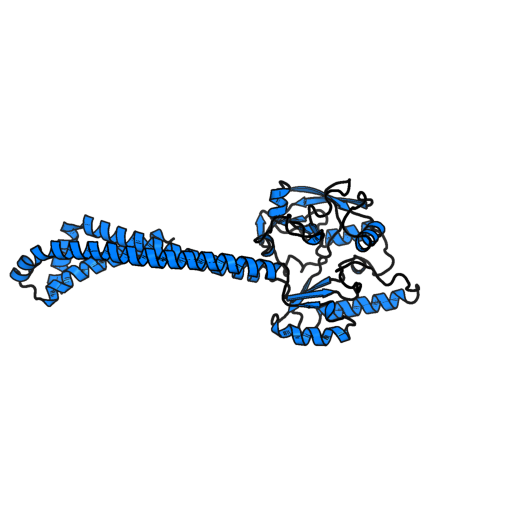84 ? 2.819 2.678 -25.686 1.00 90.94 184 SER A CA 1
ATOM 1391 C C . SER A 1 184 ? 3.418 3.678 -26.658 1.00 90.94 184 SER A C 1
ATOM 1393 O O . SER A 1 184 ? 2.983 3.784 -27.802 1.00 90.94 184 SER A O 1
ATOM 1395 N N . TYR A 1 185 ? 4.484 4.321 -26.212 1.00 86.12 185 TYR A N 1
ATOM 1396 C CA . TYR A 1 185 ? 5.355 5.157 -27.021 1.00 86.12 185 TYR A CA 1
ATOM 1397 C C . TYR A 1 185 ? 6.564 4.360 -27.521 1.00 86.12 185 TYR A C 1
ATOM 1399 O O . TYR A 1 185 ? 7.010 3.406 -26.870 1.00 86.12 185 TYR A O 1
ATOM 1407 N N . SER A 1 186 ? 7.105 4.741 -28.674 1.00 78.50 186 SER A N 1
ATOM 1408 C CA . SER A 1 186 ? 8.376 4.222 -29.173 1.00 78.50 186 SER A CA 1
ATOM 1409 C C . SER A 1 186 ? 9.522 4.583 -28.223 1.00 78.50 186 SER A C 1
ATOM 1411 O O . SER A 1 186 ? 9.470 5.581 -27.500 1.00 78.50 186 SER A O 1
ATOM 1413 N N . ALA A 1 187 ? 10.602 3.799 -28.232 1.00 70.12 187 ALA A N 1
ATOM 1414 C CA . ALA A 1 187 ? 11.793 4.086 -27.425 1.00 70.12 187 ALA A CA 1
ATOM 1415 C C . ALA A 1 187 ? 12.368 5.501 -27.661 1.00 70.12 187 ALA A C 1
ATOM 1417 O O . ALA A 1 187 ? 12.868 6.145 -26.733 1.00 70.12 187 ALA A O 1
ATOM 1418 N N . GLN A 1 188 ? 12.247 6.015 -28.888 1.00 66.25 188 GLN A N 1
ATOM 1419 C CA . GLN A 1 188 ? 12.687 7.360 -29.252 1.00 66.25 188 GLN A CA 1
ATOM 1420 C C . GLN A 1 188 ? 11.758 8.444 -28.687 1.00 66.25 188 GLN A C 1
ATOM 1422 O O . GLN A 1 188 ? 12.244 9.448 -28.160 1.00 66.25 188 GLN A O 1
ATOM 1427 N N . ALA A 1 189 ? 10.441 8.231 -28.724 1.00 69.19 189 ALA A N 1
ATOM 1428 C CA . ALA A 1 189 ? 9.476 9.126 -28.092 1.00 69.19 189 ALA A CA 1
ATOM 1429 C C . ALA A 1 189 ? 9.609 9.119 -26.556 1.00 69.19 189 ALA A C 1
ATOM 1431 O O . ALA A 1 189 ? 9.613 10.189 -25.954 1.00 69.19 189 ALA A O 1
ATOM 1432 N N . ASN A 1 190 ? 9.841 7.956 -25.933 1.00 65.88 190 ASN A N 1
ATOM 1433 C CA . ASN A 1 190 ? 10.113 7.827 -24.492 1.00 65.88 190 ASN A CA 1
ATOM 1434 C C . ASN A 1 190 ? 11.349 8.619 -24.048 1.00 65.88 190 ASN A C 1
ATOM 1436 O O . ASN A 1 190 ? 11.315 9.326 -23.044 1.00 65.88 190 ASN A O 1
ATOM 1440 N N . SER A 1 191 ? 12.436 8.524 -24.817 1.00 61.62 191 SER A N 1
ATOM 1441 C CA . SER A 1 191 ? 13.690 9.231 -24.524 1.00 61.62 191 SER A CA 1
ATOM 1442 C C . SER A 1 191 ? 13.559 10.751 -24.715 1.00 61.62 191 SER A C 1
ATOM 1444 O O . SER A 1 191 ? 14.190 11.538 -24.011 1.00 61.62 191 SER A O 1
ATOM 1446 N N . SER A 1 192 ? 12.708 11.177 -25.653 1.00 58.53 192 SER A N 1
ATOM 1447 C CA . SER A 1 192 ? 12.417 12.594 -25.913 1.00 58.53 192 SER A CA 1
ATOM 1448 C C . SER A 1 192 ? 11.490 13.181 -24.842 1.00 58.53 192 SER A C 1
ATOM 1450 O O . SER A 1 192 ? 11.732 14.275 -24.346 1.00 58.53 192 SER A O 1
ATOM 1452 N N . ALA A 1 193 ? 10.478 12.421 -24.418 1.00 58.53 193 ALA A N 1
ATOM 1453 C CA . ALA A 1 193 ? 9.562 12.781 -23.337 1.00 58.53 193 ALA A CA 1
ATOM 1454 C C . ALA A 1 193 ? 10.280 13.048 -22.006 1.00 58.53 193 ALA A C 1
ATOM 1456 O O . ALA A 1 193 ? 9.929 13.981 -21.287 1.00 58.53 193 ALA A O 1
ATOM 1457 N N . ALA A 1 194 ? 11.304 12.251 -21.697 1.00 51.97 194 ALA A N 1
ATOM 1458 C CA . ALA A 1 194 ? 12.143 12.441 -20.520 1.00 51.97 194 ALA A CA 1
ATOM 1459 C C . ALA A 1 194 ? 12.945 13.755 -20.535 1.00 51.97 194 ALA A C 1
ATOM 1461 O O . ALA A 1 194 ? 13.303 14.271 -19.480 1.00 51.97 194 ALA A O 1
ATOM 1462 N N . THR A 1 195 ? 13.228 14.305 -21.720 1.00 50.75 195 THR A N 1
ATOM 1463 C CA . THR A 1 195 ? 14.129 15.454 -21.902 1.00 50.75 195 THR A CA 1
ATOM 1464 C C . THR A 1 195 ? 13.412 16.761 -22.255 1.00 50.75 195 THR A C 1
ATOM 1466 O O . THR A 1 195 ? 13.953 17.830 -21.980 1.00 50.75 195 THR A O 1
ATOM 1469 N N . SER A 1 196 ? 12.199 16.722 -22.823 1.00 49.66 196 SER A N 1
ATOM 1470 C CA . SER A 1 196 ? 11.468 17.913 -23.297 1.00 49.66 196 SER A CA 1
ATOM 1471 C C . SER A 1 196 ? 10.486 18.533 -22.294 1.00 49.66 196 SER A C 1
ATOM 1473 O O . SER A 1 196 ? 9.880 19.561 -22.596 1.00 49.66 196 SER A O 1
ATOM 1475 N N . GLY A 1 197 ? 10.319 17.935 -21.114 1.00 49.38 197 GLY A N 1
ATOM 1476 C CA . GLY A 1 197 ? 9.345 18.378 -20.119 1.00 49.38 197 GLY A CA 1
ATOM 1477 C C . GLY A 1 197 ? 7.933 17.846 -20.390 1.00 49.38 197 GLY A C 1
ATOM 1478 O O . GLY A 1 197 ? 7.457 17.759 -21.520 1.00 49.38 197 GLY A O 1
ATOM 1479 N N . PHE A 1 198 ? 7.264 17.487 -19.303 1.00 54.19 198 PHE A N 1
ATOM 1480 C CA . PHE A 1 198 ? 6.049 16.678 -19.202 1.00 54.19 198 PHE A CA 1
ATOM 1481 C C . PHE A 1 198 ? 4.730 17.349 -19.663 1.00 54.19 198 PHE A C 1
ATOM 1483 O O . PHE A 1 198 ? 3.648 16.875 -19.332 1.00 54.19 198 PHE A O 1
ATOM 1490 N N . GLY A 1 199 ? 4.794 18.456 -20.413 1.00 53.44 199 GLY A N 1
ATOM 1491 C CA . GLY A 1 199 ? 3.641 19.334 -20.662 1.00 53.44 199 GLY A CA 1
ATOM 1492 C C . GLY A 1 199 ? 2.736 18.964 -21.846 1.00 53.44 199 GLY A C 1
ATOM 1493 O O . GLY A 1 199 ? 1.542 19.249 -21.798 1.00 53.44 199 GLY A O 1
ATOM 1494 N N . HIS A 1 200 ? 3.266 18.362 -22.915 1.00 59.44 200 HIS A N 1
ATOM 1495 C CA . HIS A 1 200 ? 2.488 17.875 -24.066 1.00 59.44 200 HIS A CA 1
ATOM 1496 C C . HIS A 1 200 ? 3.175 16.650 -24.667 1.00 59.44 200 HIS A C 1
ATOM 1498 O O . HIS A 1 200 ? 4.290 16.758 -25.179 1.00 59.44 200 HIS A O 1
ATOM 1504 N N . PHE A 1 201 ? 2.496 15.503 -24.650 1.00 67.44 201 PHE A N 1
ATOM 1505 C CA . PHE A 1 201 ? 2.972 14.319 -25.358 1.00 67.44 201 PHE A CA 1
ATOM 1506 C C . PHE A 1 201 ? 2.410 14.293 -26.771 1.00 67.44 201 PHE A C 1
ATOM 1508 O O . PHE A 1 201 ? 1.241 14.632 -26.975 1.00 67.44 201 PHE A O 1
ATOM 1515 N N . PRO A 1 202 ? 3.206 13.861 -27.763 1.00 76.38 202 PRO A N 1
ATOM 1516 C CA . PRO A 1 202 ? 2.631 13.463 -29.033 1.00 76.38 202 PRO A CA 1
ATOM 1517 C C . PRO A 1 202 ? 1.649 12.292 -28.821 1.00 76.38 202 PRO A C 1
ATOM 1519 O O . PRO A 1 202 ? 1.687 11.615 -27.787 1.00 76.38 202 PRO A O 1
ATOM 1522 N N . PRO A 1 203 ? 0.776 12.010 -29.798 1.00 86.06 203 PRO A N 1
ATOM 1523 C CA . PRO A 1 203 ? 0.021 10.766 -29.813 1.00 86.06 203 PRO A CA 1
ATOM 1524 C C . PRO A 1 203 ? 0.964 9.551 -29.707 1.00 86.06 203 PRO A C 1
ATOM 1526 O O . PRO A 1 203 ? 2.017 9.563 -30.353 1.00 86.06 203 PRO A O 1
ATOM 1529 N N . PRO A 1 204 ? 0.610 8.508 -28.932 1.00 89.00 204 PRO A N 1
ATOM 1530 C CA . PRO A 1 204 ? 1.362 7.261 -28.888 1.00 89.00 204 PRO A CA 1
ATOM 1531 C C . PRO A 1 204 ? 1.604 6.680 -30.288 1.00 89.00 204 PRO A C 1
ATOM 1533 O O . PRO A 1 204 ? 0.672 6.479 -31.069 1.00 89.00 204 PRO A O 1
ATOM 1536 N N . ASP A 1 205 ? 2.863 6.380 -30.589 1.00 87.56 205 ASP A N 1
ATOM 1537 C CA . ASP A 1 205 ? 3.342 5.850 -31.870 1.00 87.56 205 ASP A CA 1
ATOM 1538 C C . ASP A 1 205 ? 3.733 4.360 -31.801 1.00 87.56 205 ASP A C 1
ATOM 1540 O O . ASP A 1 205 ? 4.177 3.781 -32.793 1.00 87.56 205 ASP A O 1
ATOM 1544 N N . GLY A 1 206 ? 3.555 3.724 -30.640 1.00 87.25 206 GLY A N 1
ATOM 1545 C CA . GLY A 1 206 ? 3.830 2.310 -30.406 1.00 87.25 206 GLY A CA 1
ATOM 1546 C C . GLY A 1 206 ? 2.581 1.412 -30.388 1.00 87.25 206 GLY A C 1
ATOM 1547 O O . GLY A 1 206 ? 1.451 1.855 -30.624 1.00 87.25 206 GLY A O 1
ATOM 1548 N N . PRO A 1 207 ? 2.763 0.108 -30.107 1.00 91.06 207 PRO A N 1
ATOM 1549 C CA . PRO A 1 207 ? 1.666 -0.852 -30.022 1.00 91.06 207 PRO A CA 1
ATOM 1550 C C . PRO A 1 207 ? 0.687 -0.553 -28.876 1.00 91.06 207 PRO A C 1
ATOM 1552 O O . PRO A 1 207 ? 1.009 0.096 -27.879 1.00 91.06 207 PRO A O 1
ATOM 1555 N N . ALA A 1 208 ? -0.528 -1.084 -29.021 1.00 94.06 208 ALA A N 1
ATOM 1556 C CA . ALA A 1 208 ? -1.549 -1.072 -27.983 1.00 94.06 208 ALA A CA 1
ATOM 1557 C C . ALA A 1 208 ? -1.570 -2.409 -27.234 1.00 94.06 208 ALA A C 1
ATOM 1559 O O . ALA A 1 208 ? -1.523 -3.477 -27.850 1.00 94.06 208 ALA A O 1
ATOM 1560 N N . TYR A 1 209 ? -1.721 -2.348 -25.916 1.00 96.62 209 TYR A N 1
ATOM 1561 C CA . TYR A 1 209 ? -1.808 -3.507 -25.037 1.00 96.62 209 TYR A CA 1
ATOM 1562 C C . TYR A 1 209 ? -3.123 -3.478 -24.275 1.00 96.62 209 TYR A C 1
ATOM 1564 O O . TYR A 1 209 ? -3.487 -2.462 -23.689 1.00 96.62 209 TYR A O 1
ATOM 1572 N N . THR A 1 210 ? -3.843 -4.596 -24.269 1.00 97.88 210 THR A N 1
ATOM 1573 C CA . THR A 1 210 ? -5.091 -4.719 -23.515 1.00 97.88 210 THR A CA 1
ATOM 1574 C C . THR A 1 210 ? -4.874 -5.576 -22.279 1.00 97.88 210 THR A C 1
ATOM 1576 O O . THR A 1 210 ? -4.540 -6.756 -22.383 1.00 97.88 210 THR A O 1
ATOM 1579 N N . PHE A 1 211 ? -5.146 -4.995 -21.117 1.00 98.38 211 PHE A N 1
ATOM 1580 C CA . PHE A 1 211 ? -5.039 -5.641 -19.820 1.00 98.38 211 PHE A CA 1
ATOM 1581 C C . PHE A 1 211 ? -6.412 -5.988 -19.272 1.00 98.38 211 PHE A C 1
ATOM 1583 O O . PHE A 1 211 ? -7.326 -5.164 -19.252 1.00 98.38 211 PHE A O 1
ATOM 1590 N N . ARG A 1 212 ? -6.555 -7.211 -18.775 1.00 98.50 212 ARG A N 1
ATOM 1591 C CA . ARG A 1 212 ? -7.680 -7.624 -17.949 1.00 98.50 212 ARG A CA 1
ATOM 1592 C C . ARG A 1 212 ? -7.371 -7.296 -16.494 1.00 98.50 212 ARG A C 1
ATOM 1594 O O . ARG A 1 212 ? -6.421 -7.831 -15.924 1.00 98.50 212 ARG A O 1
ATOM 1601 N N . ILE A 1 213 ? -8.231 -6.502 -15.867 1.00 98.50 213 ILE A N 1
ATOM 1602 C CA . ILE A 1 213 ? -8.133 -6.209 -14.438 1.00 98.50 213 ILE A CA 1
ATOM 1603 C C . ILE A 1 213 ? -8.522 -7.458 -13.646 1.00 98.50 213 ILE A C 1
ATOM 1605 O O . ILE A 1 213 ? -9.643 -7.960 -13.761 1.00 98.50 213 ILE A O 1
ATOM 1609 N N . VAL A 1 214 ? -7.595 -8.001 -12.858 1.00 98.44 214 VAL A N 1
ATOM 1610 C CA . VAL A 1 214 ? -7.819 -9.237 -12.081 1.00 98.44 214 VAL A CA 1
ATOM 1611 C C . VAL A 1 214 ? -7.826 -9.024 -10.573 1.00 98.44 214 VAL A C 1
ATOM 1613 O O . VAL A 1 214 ? -8.236 -9.927 -9.835 1.00 98.44 214 VAL A O 1
ATOM 1616 N N . GLY A 1 215 ? -7.437 -7.833 -10.128 1.00 97.75 215 GLY A N 1
ATOM 1617 C CA . GLY A 1 215 ? -7.467 -7.435 -8.732 1.00 97.75 215 GLY A CA 1
ATOM 1618 C C . GLY A 1 215 ? -7.647 -5.934 -8.576 1.00 97.75 215 GLY A C 1
ATOM 1619 O O . GLY A 1 215 ? -7.107 -5.162 -9.366 1.00 97.75 215 GLY A O 1
ATOM 1620 N N . ILE A 1 216 ? -8.393 -5.562 -7.540 1.00 97.12 216 ILE A N 1
ATOM 1621 C CA . ILE A 1 216 ? -8.442 -4.198 -7.015 1.00 97.12 216 ILE A CA 1
ATOM 1622 C C . ILE A 1 216 ? -7.715 -4.228 -5.680 1.00 97.12 216 ILE A C 1
ATOM 1624 O O . ILE A 1 216 ? -8.033 -5.056 -4.813 1.00 97.12 216 ILE A O 1
ATOM 1628 N N . VAL A 1 217 ? -6.711 -3.377 -5.539 1.00 95.06 217 VAL A N 1
ATOM 1629 C CA . VAL A 1 217 ? -5.816 -3.362 -4.387 1.00 95.06 217 VAL A CA 1
ATOM 1630 C C . VAL A 1 217 ? -5.824 -2.003 -3.697 1.00 95.06 217 VAL A C 1
ATOM 1632 O O . VAL A 1 217 ? -6.445 -1.065 -4.172 1.00 95.06 217 VAL A O 1
ATOM 1635 N N . ARG A 1 218 ? -5.171 -1.921 -2.541 1.00 91.50 218 ARG A N 1
ATOM 1636 C CA . ARG A 1 218 ? -4.916 -0.667 -1.838 1.00 91.50 218 ARG A CA 1
ATOM 1637 C C . ARG A 1 218 ? -3.530 -0.696 -1.217 1.00 91.50 218 ARG A C 1
ATOM 1639 O O . ARG A 1 218 ? -3.164 -1.690 -0.585 1.00 91.50 218 ARG A O 1
ATOM 1646 N N . SER A 1 219 ? -2.791 0.387 -1.359 1.00 87.25 219 SER A N 1
ATOM 1647 C CA . SER A 1 219 ? -1.519 0.699 -0.714 1.00 87.25 219 SER A CA 1
ATOM 1648 C C . SER A 1 219 ? -1.740 1.706 0.426 1.00 87.25 219 SER A C 1
ATOM 1650 O O . SER A 1 219 ? -2.730 2.441 0.412 1.00 87.25 219 SER A O 1
ATOM 1652 N N . PRO A 1 220 ? -0.854 1.785 1.438 1.00 82.75 220 PRO A N 1
ATOM 1653 C CA . PRO A 1 220 ? -0.891 2.885 2.401 1.00 82.75 220 PRO A CA 1
ATOM 1654 C C . PRO A 1 220 ? -0.804 4.273 1.744 1.00 82.75 220 PRO A C 1
ATOM 1656 O O . PRO A 1 220 ? -1.370 5.221 2.287 1.00 82.75 220 PRO A O 1
ATOM 1659 N N . ALA A 1 221 ? -0.168 4.378 0.570 1.00 76.38 221 ALA A N 1
ATOM 1660 C CA . ALA A 1 221 ? -0.101 5.618 -0.206 1.00 76.38 221 ALA A CA 1
ATOM 1661 C C . ALA A 1 221 ? -1.487 6.136 -0.641 1.00 76.38 221 ALA A C 1
ATOM 1663 O O . ALA A 1 221 ? -1.728 7.341 -0.621 1.00 76.38 221 ALA A O 1
ATOM 1664 N N . ASP A 1 222 ? -2.431 5.233 -0.918 1.00 73.31 222 ASP A N 1
ATOM 1665 C CA . ASP A 1 222 ? -3.755 5.574 -1.461 1.00 73.31 222 ASP A CA 1
ATOM 1666 C C . ASP A 1 222 ? -4.714 6.128 -0.391 1.00 73.31 222 ASP A C 1
ATOM 1668 O O . ASP A 1 222 ? -5.811 6.587 -0.693 1.00 73.31 222 ASP A O 1
ATOM 1672 N N . VAL A 1 223 ? -4.335 6.076 0.893 1.00 65.62 223 VAL A N 1
ATOM 1673 C CA . VAL A 1 223 ? -5.197 6.518 2.005 1.00 65.62 223 VAL A CA 1
ATOM 1674 C C . VAL A 1 223 ? -5.215 8.041 2.145 1.00 65.62 223 VAL A C 1
ATOM 1676 O O . VAL A 1 223 ? -6.172 8.593 2.685 1.00 65.62 223 VAL A O 1
ATOM 1679 N N . ASN A 1 224 ? -4.175 8.725 1.663 1.00 56.88 224 ASN A N 1
ATOM 1680 C CA . ASN A 1 224 ? -4.037 10.175 1.767 1.00 56.88 224 ASN A CA 1
ATOM 1681 C C . ASN A 1 224 ? -3.983 10.823 0.380 1.00 56.88 224 ASN A C 1
ATOM 1683 O O . ASN A 1 224 ? -3.045 11.556 0.064 1.00 56.88 224 ASN A O 1
ATOM 1687 N N . THR A 1 225 ? -4.976 10.523 -0.459 1.00 50.97 225 THR A N 1
ATOM 1688 C CA . THR A 1 225 ? -5.135 11.162 -1.768 1.00 50.97 225 THR A CA 1
ATOM 1689 C C . THR A 1 225 ? -5.404 12.649 -1.566 1.00 50.97 225 THR A C 1
ATOM 1691 O O . THR A 1 225 ? -6.529 13.058 -1.266 1.00 50.97 225 THR A O 1
ATOM 1694 N N . VAL A 1 226 ? -4.363 13.465 -1.709 1.00 47.88 226 VAL A N 1
ATOM 1695 C CA . VAL A 1 226 ? -4.520 14.911 -1.861 1.00 47.88 226 VAL A CA 1
ATOM 1696 C C . VAL A 1 226 ? -5.242 15.145 -3.200 1.00 47.88 226 VAL A C 1
ATOM 1698 O O . VAL A 1 226 ? -4.922 14.470 -4.187 1.00 47.88 226 VAL A O 1
ATOM 1701 N N . PRO A 1 227 ? -6.250 16.033 -3.264 1.00 41.75 227 PRO A N 1
ATOM 1702 C CA . PRO A 1 227 ? -6.867 16.419 -4.527 1.00 41.75 227 PRO A CA 1
ATOM 1703 C C . PRO A 1 227 ? -5.799 16.864 -5.536 1.00 41.75 227 PRO A C 1
ATOM 1705 O O . PRO A 1 227 ? -4.862 17.577 -5.180 1.00 41.75 227 PRO A O 1
ATOM 1708 N N . SER A 1 228 ? -5.956 16.471 -6.801 1.00 42.44 228 SER A N 1
ATOM 1709 C CA . SER A 1 228 ? -5.039 16.745 -7.922 1.00 42.44 228 SER A CA 1
ATOM 1710 C C . SER A 1 228 ? -4.756 18.232 -8.187 1.00 42.44 228 SER A C 1
ATOM 1712 O O . SER A 1 228 ? -3.927 18.561 -9.023 1.00 42.44 228 SER A O 1
ATOM 1714 N N . THR A 1 229 ? -5.407 19.141 -7.462 1.00 41.62 229 THR A N 1
ATOM 1715 C CA . THR A 1 229 ? -5.202 20.589 -7.534 1.00 41.62 229 THR A CA 1
ATOM 1716 C C . THR A 1 229 ? -3.945 21.089 -6.812 1.00 41.62 229 THR A C 1
ATOM 1718 O O . THR A 1 229 ? -3.610 22.257 -6.971 1.00 41.62 229 THR A O 1
ATOM 1721 N N . GLU A 1 230 ? -3.258 20.255 -6.019 1.00 39.75 230 GLU A N 1
ATOM 1722 C CA . GLU A 1 230 ? -2.035 20.644 -5.280 1.00 39.75 230 GLU A CA 1
ATOM 1723 C C . GLU A 1 230 ? -0.748 19.951 -5.764 1.00 39.75 230 GLU A C 1
ATOM 1725 O O . GLU A 1 230 ? 0.342 20.261 -5.282 1.00 39.75 230 GLU A O 1
ATOM 1730 N N . VAL A 1 231 ? -0.849 19.025 -6.720 1.00 42.59 231 VAL A N 1
ATOM 1731 C CA . VAL A 1 231 ? 0.298 18.276 -7.244 1.00 42.59 231 VAL A CA 1
ATOM 1732 C C . VAL A 1 231 ? 0.825 18.999 -8.483 1.00 42.59 231 VAL A C 1
ATOM 1734 O O . VAL A 1 231 ? 0.214 18.945 -9.547 1.00 42.59 231 VAL A O 1
ATOM 1737 N N . GLY A 1 232 ? 1.928 19.736 -8.325 1.00 40.75 232 GLY A N 1
ATOM 1738 C CA . GLY A 1 232 ? 2.607 20.411 -9.437 1.00 40.75 232 GLY A CA 1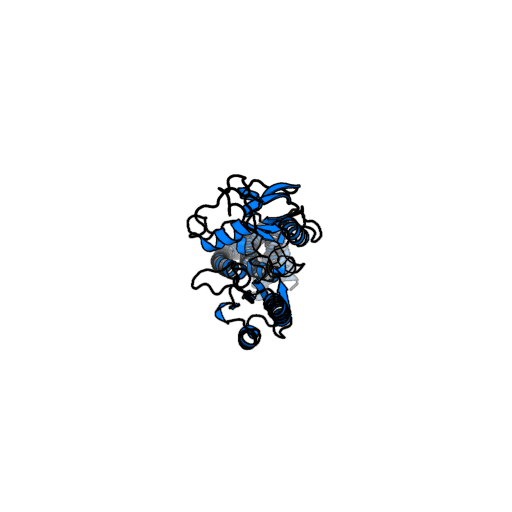
ATOM 1739 C C . GLY A 1 232 ? 3.129 19.424 -10.487 1.00 40.75 232 GLY A C 1
ATOM 1740 O O . GLY A 1 232 ? 3.412 18.289 -10.128 1.00 40.75 232 GLY A O 1
ATOM 1741 N N . ASP A 1 233 ? 3.230 19.894 -11.739 1.00 37.75 233 ASP A N 1
ATOM 1742 C CA . ASP A 1 233 ? 3.783 19.409 -13.033 1.00 37.75 233 ASP A CA 1
ATOM 1743 C C . ASP A 1 233 ? 4.460 18.012 -13.207 1.00 37.75 233 ASP A C 1
ATOM 1745 O O . ASP A 1 233 ? 5.062 17.747 -14.250 1.00 37.75 233 ASP A O 1
ATOM 1749 N N . ALA A 1 234 ? 4.368 17.075 -12.265 1.00 43.72 234 ALA A N 1
ATOM 1750 C CA . ALA A 1 234 ? 4.972 15.747 -12.305 1.00 43.72 234 ALA A CA 1
ATOM 1751 C C . ALA A 1 234 ? 3.901 14.665 -12.531 1.00 43.72 234 ALA A C 1
ATOM 1753 O O . ALA A 1 234 ? 3.148 14.299 -11.633 1.00 43.72 234 ALA A O 1
ATOM 1754 N N . ILE A 1 235 ? 3.882 14.089 -13.734 1.00 43.41 235 ILE A N 1
ATOM 1755 C CA . ILE A 1 235 ? 2.919 13.070 -14.210 1.00 43.41 235 ILE A CA 1
ATOM 1756 C C . ILE A 1 235 ? 2.842 11.839 -13.291 1.00 43.41 235 ILE A C 1
ATOM 1758 O O . ILE A 1 235 ? 1.773 11.276 -13.068 1.00 43.41 235 ILE A O 1
ATOM 1762 N N . TYR A 1 236 ? 3.971 11.457 -12.696 1.00 47.34 236 TYR A N 1
ATOM 1763 C CA . TYR A 1 236 ? 4.106 10.303 -11.801 1.00 47.34 236 TYR A CA 1
ATOM 1764 C C . TYR A 1 236 ? 3.537 10.547 -10.400 1.00 47.34 236 TYR A C 1
ATOM 1766 O O . TYR A 1 236 ? 3.327 9.596 -9.655 1.00 47.34 236 TYR A O 1
ATOM 1774 N N . GLN A 1 237 ? 3.288 11.809 -10.040 1.00 43.00 237 GLN A N 1
ATOM 1775 C CA . GLN A 1 237 ? 2.582 12.175 -8.812 1.00 43.00 237 GLN A CA 1
ATOM 1776 C C . GLN A 1 237 ? 1.052 12.194 -9.016 1.00 43.00 237 GLN A C 1
ATOM 1778 O O . GLN A 1 237 ? 0.299 12.484 -8.084 1.00 43.00 237 GLN A O 1
ATOM 1783 N N . GLY A 1 238 ? 0.589 11.876 -10.234 1.00 46.62 238 GLY A N 1
ATOM 1784 C CA . GLY A 1 238 ? -0.818 11.725 -10.592 1.00 46.62 238 GLY A CA 1
ATOM 1785 C C . GLY A 1 238 ? -1.515 10.561 -9.876 1.00 46.62 238 GLY A C 1
ATOM 1786 O O . GLY A 1 238 ? -0.900 9.577 -9.462 1.00 46.62 238 GLY A O 1
ATOM 1787 N N . GLN A 1 239 ? -2.831 10.703 -9.717 1.00 54.59 239 GLN A N 1
ATOM 1788 C CA . GLN A 1 239 ? -3.673 9.831 -8.903 1.00 54.59 239 GLN A CA 1
ATOM 1789 C C . GLN A 1 239 ? -3.853 8.437 -9.524 1.00 54.59 239 GLN A C 1
ATOM 1791 O O . GLN A 1 239 ? -4.334 8.306 -10.647 1.00 54.59 239 GLN A O 1
ATOM 1796 N N . GLY A 1 240 ? -3.563 7.406 -8.728 1.00 63.31 240 GLY A N 1
ATOM 1797 C CA . GLY A 1 240 ? -3.880 6.016 -9.037 1.00 63.31 240 GLY A CA 1
ATOM 1798 C C . GLY A 1 240 ? -2.852 5.305 -9.932 1.00 63.31 240 GLY A C 1
ATOM 1799 O O . GLY A 1 240 ? -2.302 5.870 -10.875 1.00 63.31 240 GLY A O 1
ATOM 1800 N N . ALA A 1 241 ? -2.572 4.050 -9.604 1.00 83.44 241 ALA A N 1
ATOM 1801 C CA . ALA A 1 241 ? -1.581 3.177 -10.193 1.00 83.44 241 ALA A CA 1
ATOM 1802 C C . ALA A 1 241 ? -2.192 1.862 -10.712 1.00 83.44 241 ALA A C 1
ATOM 1804 O O . ALA A 1 241 ? -2.911 1.124 -10.033 1.00 83.44 241 ALA A O 1
ATOM 1805 N N . MET A 1 242 ? -1.786 1.493 -11.919 1.00 93.19 242 MET A N 1
ATOM 1806 C CA . MET A 1 242 ? -1.933 0.154 -12.463 1.00 93.19 242 MET A CA 1
ATOM 1807 C C . MET A 1 242 ? -0.587 -0.561 -12.393 1.00 93.19 242 MET A C 1
ATOM 1809 O O . MET A 1 242 ? 0.415 -0.094 -12.939 1.00 93.19 242 MET A O 1
ATOM 1813 N N . VAL A 1 243 ? -0.569 -1.724 -11.745 1.00 95.06 243 VAL A N 1
ATOM 1814 C CA . VAL A 1 243 ? 0.625 -2.566 -11.665 1.00 95.06 243 VAL A CA 1
ATOM 1815 C C . VAL A 1 243 ? 0.530 -3.686 -12.696 1.00 95.06 243 VAL A C 1
ATOM 1817 O O . VAL A 1 243 ? -0.396 -4.508 -12.681 1.00 95.06 243 VAL A O 1
ATOM 1820 N N . LEU A 1 244 ? 1.517 -3.699 -13.587 1.00 97.19 244 LEU A N 1
ATOM 1821 C CA . LEU A 1 244 ? 1.712 -4.658 -14.669 1.00 97.19 244 LEU A CA 1
ATOM 1822 C C . LEU A 1 244 ? 2.722 -5.737 -14.249 1.00 97.19 244 LEU A C 1
ATOM 1824 O O . LEU A 1 244 ? 3.407 -5.628 -13.229 1.00 97.19 244 LEU A O 1
ATOM 1828 N N . THR A 1 245 ? 2.803 -6.811 -15.028 1.00 97.44 245 THR A N 1
ATOM 1829 C CA . THR A 1 245 ? 3.539 -8.029 -14.657 1.00 97.44 245 THR A CA 1
ATOM 1830 C C . THR A 1 245 ? 4.943 -8.096 -15.273 1.00 97.44 245 THR A C 1
ATOM 1832 O O . THR A 1 245 ? 5.192 -7.467 -16.304 1.00 97.44 245 THR A O 1
ATOM 1835 N N . PRO A 1 246 ? 5.839 -8.949 -14.735 1.00 96.75 246 PRO A N 1
ATOM 1836 C CA . PRO A 1 246 ? 7.127 -9.236 -15.372 1.00 96.75 246 PRO A CA 1
ATOM 1837 C C . PRO A 1 246 ? 6.990 -9.773 -16.799 1.00 96.75 246 PRO A C 1
ATOM 1839 O O . PRO A 1 246 ? 7.741 -9.376 -17.688 1.00 96.75 246 PRO A O 1
ATOM 1842 N N . ALA A 1 247 ? 5.994 -10.629 -17.055 1.00 96.88 247 ALA A N 1
ATOM 1843 C CA . ALA A 1 247 ? 5.705 -11.109 -18.404 1.00 96.88 247 ALA A CA 1
ATOM 1844 C C . ALA A 1 247 ? 5.292 -9.979 -19.359 1.00 96.88 247 ALA A C 1
ATOM 1846 O O . ALA A 1 247 ? 5.638 -10.026 -20.539 1.00 96.88 247 ALA A O 1
ATOM 1847 N N . PHE A 1 248 ? 4.571 -8.961 -18.871 1.00 96.81 248 PHE A N 1
ATOM 1848 C CA . PHE A 1 248 ? 4.288 -7.775 -19.675 1.00 96.81 248 PHE A CA 1
ATOM 1849 C C . PHE A 1 248 ? 5.568 -7.006 -19.988 1.00 96.81 248 PHE A C 1
ATOM 1851 O O . PHE A 1 248 ? 5.786 -6.676 -21.150 1.00 96.81 248 PHE A O 1
ATOM 1858 N N . LEU A 1 249 ? 6.426 -6.772 -18.991 1.00 93.81 249 LEU A N 1
ATOM 1859 C CA . LEU A 1 249 ? 7.676 -6.041 -19.194 1.00 93.81 249 LEU A CA 1
ATOM 1860 C C . LEU A 1 249 ? 8.553 -6.717 -20.258 1.00 93.81 249 LEU A C 1
ATOM 1862 O O . LEU A 1 249 ? 8.995 -6.064 -21.196 1.00 93.81 249 LEU A O 1
ATOM 1866 N N . GLN A 1 250 ? 8.707 -8.042 -20.178 1.00 93.38 250 GLN A N 1
ATOM 1867 C CA . GLN A 1 250 ? 9.433 -8.834 -21.178 1.00 93.38 250 GLN A CA 1
ATOM 1868 C C . GLN A 1 250 ? 8.808 -8.734 -22.575 1.00 93.38 250 GLN A C 1
ATOM 1870 O O . GLN A 1 250 ? 9.528 -8.577 -23.562 1.00 93.38 250 GLN A O 1
ATOM 1875 N N . LYS A 1 251 ? 7.472 -8.808 -22.667 1.00 93.88 251 LYS A N 1
ATOM 1876 C CA . LYS A 1 251 ? 6.755 -8.648 -23.937 1.00 93.88 251 LYS A CA 1
ATOM 1877 C C . LYS A 1 251 ? 6.973 -7.256 -24.529 1.00 93.88 251 LYS A C 1
ATOM 1879 O O . LYS A 1 251 ? 7.279 -7.152 -25.711 1.00 93.88 251 LYS A O 1
ATOM 1884 N N . TRP A 1 252 ? 6.834 -6.211 -23.718 1.00 91.31 252 TRP A N 1
ATOM 1885 C CA . TRP A 1 252 ? 7.027 -4.830 -24.145 1.00 91.31 252 TRP A CA 1
ATOM 1886 C C . TRP A 1 252 ? 8.447 -4.607 -24.674 1.00 91.31 252 TRP A C 1
ATOM 1888 O O . TRP A 1 252 ? 8.614 -4.045 -25.751 1.00 91.31 252 TRP A O 1
ATOM 1898 N N . THR A 1 253 ? 9.467 -5.124 -23.981 1.00 88.50 253 THR A N 1
ATOM 1899 C CA . THR A 1 253 ? 10.861 -5.064 -24.446 1.00 88.50 253 THR A CA 1
ATOM 1900 C C . THR A 1 253 ? 11.058 -5.775 -25.780 1.00 88.50 253 THR A C 1
ATOM 1902 O O . THR A 1 253 ? 11.742 -5.252 -26.653 1.00 88.50 253 THR A O 1
ATOM 1905 N N . ALA A 1 254 ? 10.465 -6.959 -25.956 1.00 89.31 254 ALA A N 1
ATOM 1906 C CA . ALA A 1 254 ? 10.560 -7.696 -27.212 1.00 89.31 254 ALA A CA 1
ATOM 1907 C C . ALA A 1 254 ? 9.891 -6.939 -28.374 1.00 89.31 254 ALA A C 1
ATOM 1909 O O . ALA A 1 254 ? 10.443 -6.896 -29.473 1.00 89.31 254 ALA A O 1
ATOM 1910 N N . ASP A 1 255 ? 8.740 -6.310 -28.119 1.00 88.94 255 ASP A N 1
ATOM 1911 C CA . ASP A 1 255 ? 7.983 -5.552 -29.118 1.00 88.94 255 ASP A CA 1
ATOM 1912 C C . ASP A 1 255 ? 8.686 -4.233 -29.518 1.00 88.94 255 ASP A C 1
ATOM 1914 O O . ASP A 1 255 ? 8.534 -3.784 -30.652 1.00 88.94 255 ASP A O 1
ATOM 1918 N N . GLN A 1 256 ? 9.492 -3.633 -28.630 1.00 79.00 256 GLN A N 1
ATOM 1919 C CA . GLN A 1 256 ? 10.309 -2.437 -28.923 1.00 79.00 256 GLN A CA 1
ATOM 1920 C C . GLN A 1 256 ? 11.548 -2.736 -29.788 1.00 79.00 256 GLN A C 1
ATOM 1922 O O . GLN A 1 256 ? 12.198 -1.811 -30.275 1.00 79.00 256 GLN A O 1
ATOM 1927 N N . GLY A 1 257 ? 11.886 -4.013 -29.982 1.00 73.69 257 GLY A N 1
ATOM 1928 C CA . GLY A 1 257 ? 13.065 -4.439 -30.728 1.00 73.69 257 GLY A CA 1
ATOM 1929 C C . GLY A 1 257 ? 14.396 -4.193 -29.997 1.00 73.69 257 GLY A C 1
ATOM 1930 O O . GLY A 1 257 ? 14.422 -3.703 -28.865 1.00 73.69 257 GLY A O 1
ATOM 1931 N N . PRO A 1 258 ? 15.529 -4.567 -30.620 1.00 66.75 258 PRO A N 1
ATOM 1932 C CA . PRO A 1 258 ? 16.852 -4.412 -30.025 1.00 66.75 258 PRO A CA 1
ATOM 1933 C C . PRO A 1 258 ? 17.167 -2.935 -29.784 1.00 66.75 258 PRO A C 1
ATOM 1935 O O . PRO A 1 258 ? 17.237 -2.151 -30.730 1.00 66.75 258 PRO A O 1
ATOM 1938 N N . GLN A 1 259 ? 17.380 -2.566 -28.524 1.00 63.38 259 GLN A N 1
ATOM 1939 C CA . GLN A 1 259 ? 17.819 -1.224 -28.161 1.00 63.38 259 GLN A CA 1
ATOM 1940 C C . GLN A 1 259 ? 19.354 -1.161 -28.153 1.00 63.38 259 GLN A C 1
ATOM 1942 O O . GLN A 1 259 ? 19.999 -2.101 -27.679 1.00 63.38 259 GLN A O 1
ATOM 1947 N N . PRO A 1 260 ? 19.968 -0.078 -28.662 1.00 57.44 260 PRO A N 1
ATOM 1948 C CA . PRO A 1 260 ? 21.387 0.163 -28.451 1.00 57.44 260 PRO A CA 1
ATOM 1949 C C . PRO A 1 260 ? 21.632 0.397 -26.957 1.00 57.44 260 PRO A C 1
ATOM 1951 O O . PRO A 1 260 ? 21.037 1.302 -26.375 1.00 57.44 260 PRO A O 1
ATOM 1954 N N . GLY A 1 261 ? 22.493 -0.409 -26.329 1.00 68.12 261 GLY A N 1
ATOM 1955 C CA . GLY A 1 261 ? 22.755 -0.284 -24.897 1.00 68.12 261 GLY A CA 1
ATOM 1956 C C . GLY A 1 261 ? 22.747 -1.601 -24.133 1.00 68.12 261 GLY A C 1
ATOM 1957 O O . GLY A 1 261 ? 23.321 -2.597 -24.569 1.00 68.12 261 GLY A O 1
ATOM 1958 N N . LEU A 1 262 ? 22.099 -1.570 -22.967 1.00 73.44 262 LEU A N 1
ATOM 1959 C CA . LEU A 1 262 ? 21.918 -2.722 -22.088 1.00 73.44 262 LEU A CA 1
ATOM 1960 C C . LEU A 1 262 ? 20.908 -3.722 -22.692 1.00 73.44 262 LEU A C 1
ATOM 1962 O O . LEU A 1 262 ? 19.907 -3.307 -23.282 1.00 73.44 262 LEU A O 1
ATOM 1966 N N . PRO A 1 263 ? 21.142 -5.040 -22.550 1.00 76.94 263 PRO A N 1
ATOM 1967 C CA . PRO A 1 263 ? 20.297 -6.061 -23.158 1.00 76.94 263 PRO A CA 1
ATOM 1968 C C . PRO A 1 263 ? 18.968 -6.253 -22.415 1.00 76.94 263 PRO A C 1
ATOM 1970 O O . PRO A 1 263 ? 18.894 -6.200 -21.187 1.00 76.94 263 PRO A O 1
ATOM 1973 N N . GLY A 1 264 ? 17.917 -6.589 -23.167 1.00 83.75 264 GLY A N 1
ATOM 1974 C CA . GLY A 1 264 ? 16.629 -6.990 -22.602 1.00 83.75 264 GLY A CA 1
ATOM 1975 C C . GLY A 1 264 ? 16.021 -5.916 -21.697 1.00 83.75 264 GLY A C 1
ATOM 1976 O O . GLY A 1 264 ? 15.982 -4.741 -22.056 1.00 83.75 264 GLY A O 1
ATOM 1977 N N . ILE A 1 265 ? 15.518 -6.329 -20.530 1.00 85.69 265 ILE A N 1
ATOM 1978 C CA . ILE A 1 265 ? 14.858 -5.405 -19.597 1.00 85.69 265 ILE A CA 1
ATOM 1979 C C . ILE A 1 265 ? 15.825 -4.392 -18.970 1.00 85.69 265 ILE A C 1
ATOM 1981 O O . ILE A 1 265 ? 15.384 -3.356 -18.492 1.00 85.69 265 ILE A O 1
ATOM 1985 N N . GLU A 1 266 ? 17.134 -4.662 -18.985 1.00 84.50 266 GLU A N 1
ATOM 1986 C CA . GLU A 1 266 ? 18.144 -3.798 -18.359 1.00 84.50 266 GLU A CA 1
ATOM 1987 C C . GLU A 1 266 ? 18.353 -2.488 -19.131 1.00 84.50 266 GLU A C 1
ATOM 1989 O O . GLU A 1 266 ? 18.883 -1.532 -18.568 1.00 84.50 266 GLU A O 1
ATOM 1994 N N . GLY A 1 267 ? 17.913 -2.431 -20.394 1.00 75.88 267 GLY A N 1
ATOM 1995 C CA . GLY A 1 267 ? 17.896 -1.221 -21.218 1.00 75.88 267 GLY A CA 1
ATOM 1996 C C . GLY A 1 267 ? 16.627 -0.380 -21.091 1.00 75.88 267 GLY A C 1
ATOM 1997 O O . GLY A 1 267 ? 16.509 0.626 -21.786 1.00 75.88 267 GLY A O 1
ATOM 1998 N N . ILE A 1 268 ? 15.670 -0.776 -20.247 1.00 77.62 268 ILE A N 1
ATOM 1999 C CA . ILE A 1 268 ? 14.436 -0.012 -20.042 1.00 77.62 268 ILE A CA 1
ATOM 2000 C C . ILE A 1 268 ? 14.733 1.174 -19.121 1.00 77.62 268 ILE A C 1
ATOM 2002 O O . ILE A 1 268 ? 15.183 0.955 -17.998 1.00 77.62 268 ILE A O 1
ATOM 2006 N N . PRO A 1 269 ? 14.431 2.413 -19.535 1.00 74.69 269 PRO A N 1
ATOM 2007 C CA . PRO A 1 269 ? 14.546 3.563 -18.652 1.00 74.69 269 PRO A CA 1
ATOM 2008 C C . PRO A 1 269 ? 13.737 3.364 -17.351 1.00 74.69 269 PRO A C 1
ATOM 2010 O O . PRO A 1 269 ? 12.566 2.988 -17.391 1.00 74.69 269 PRO A O 1
ATOM 2013 N N . GLY A 1 270 ? 14.359 3.607 -16.196 1.00 75.88 270 GLY A N 1
ATOM 2014 C CA . GLY A 1 270 ? 13.784 3.417 -14.862 1.00 75.88 270 GLY A CA 1
ATOM 2015 C C . GLY A 1 270 ? 14.097 2.057 -14.226 1.00 75.88 270 GLY A C 1
ATOM 2016 O O . GLY A 1 270 ? 13.851 1.881 -13.032 1.00 75.88 270 GLY A O 1
ATOM 2017 N N . ILE A 1 271 ? 14.650 1.092 -14.974 1.00 85.69 271 ILE A N 1
ATOM 2018 C CA . ILE A 1 271 ? 15.057 -0.217 -14.429 1.00 85.69 271 ILE A CA 1
ATOM 2019 C C . ILE A 1 271 ? 16.303 -0.118 -13.539 1.00 85.69 271 ILE A C 1
ATOM 2021 O O . ILE A 1 271 ? 16.552 -0.993 -12.712 1.00 85.69 271 ILE A O 1
ATOM 2025 N N . GLU A 1 272 ? 17.069 0.963 -13.697 1.00 83.25 272 GLU A N 1
ATOM 2026 C CA . GLU A 1 272 ? 18.175 1.364 -12.834 1.00 83.25 272 GLU A CA 1
ATOM 2027 C C . GLU A 1 272 ? 17.743 1.663 -11.394 1.00 83.25 272 GLU A C 1
ATOM 2029 O O . GLU A 1 272 ? 18.601 1.755 -10.522 1.00 83.25 272 GLU A O 1
ATOM 2034 N N . GLY A 1 273 ? 16.440 1.829 -11.147 1.00 87.56 273 GLY A N 1
ATOM 2035 C CA . GLY A 1 273 ? 15.872 2.112 -9.838 1.00 87.56 273 GLY A CA 1
ATOM 2036 C C . GLY A 1 273 ? 15.578 0.854 -9.023 1.00 87.56 273 GLY A C 1
ATOM 2037 O O . GLY A 1 273 ? 14.735 0.031 -9.390 1.00 87.56 273 GLY A O 1
ATOM 2038 N N . PHE A 1 274 ? 16.226 0.743 -7.869 1.00 92.44 274 PHE A N 1
ATOM 2039 C CA . PHE A 1 274 ? 16.080 -0.352 -6.920 1.00 92.44 274 PHE A CA 1
ATOM 2040 C C . PHE A 1 274 ? 15.338 0.114 -5.677 1.00 92.44 274 PHE A C 1
ATOM 2042 O O . PHE A 1 274 ? 15.790 1.003 -4.958 1.00 92.44 274 PHE A O 1
ATOM 2049 N N . ARG A 1 275 ? 14.223 -0.550 -5.383 1.00 92.69 275 ARG A N 1
ATOM 2050 C CA . ARG A 1 275 ? 13.522 -0.453 -4.103 1.00 92.69 275 ARG A CA 1
ATOM 2051 C C . ARG A 1 275 ? 14.194 -1.428 -3.149 1.00 92.69 275 ARG A C 1
ATOM 2053 O O . ARG A 1 275 ? 14.206 -2.628 -3.417 1.00 92.69 275 ARG A O 1
ATOM 2060 N N . ILE A 1 276 ? 14.770 -0.926 -2.067 1.00 94.88 276 ILE A N 1
ATOM 2061 C CA . ILE A 1 276 ? 15.606 -1.688 -1.142 1.00 94.88 276 ILE A CA 1
ATOM 2062 C C . ILE A 1 276 ? 14.954 -1.725 0.232 1.00 94.88 276 ILE A C 1
ATOM 2064 O O . ILE A 1 276 ? 14.532 -0.704 0.771 1.00 94.88 276 ILE A O 1
ATOM 2068 N N . ARG A 1 277 ? 14.928 -2.913 0.833 1.00 94.69 277 ARG A N 1
ATOM 2069 C CA . ARG A 1 277 ? 14.594 -3.114 2.241 1.00 94.69 277 ARG A CA 1
ATOM 2070 C C . ARG A 1 277 ? 15.824 -3.591 2.995 1.00 94.69 277 ARG A C 1
ATOM 2072 O O . ARG A 1 277 ? 16.482 -4.543 2.571 1.00 94.69 277 ARG A O 1
ATOM 2079 N N . PHE A 1 278 ? 16.100 -2.978 4.137 1.00 96.12 278 PHE A N 1
ATOM 2080 C CA . PHE A 1 278 ? 17.243 -3.324 4.973 1.00 96.12 278 PHE A CA 1
ATOM 2081 C C . PHE A 1 278 ? 16.924 -4.460 5.949 1.00 96.12 278 PHE A C 1
ATOM 2083 O O . PHE A 1 278 ? 15.772 -4.667 6.350 1.00 96.12 278 PHE A O 1
ATOM 2090 N N . ARG A 1 279 ? 17.950 -5.210 6.368 1.00 95.62 279 ARG A N 1
ATOM 2091 C CA . ARG A 1 279 ? 17.799 -6.326 7.322 1.00 95.62 279 ARG A CA 1
ATOM 2092 C C . ARG A 1 279 ? 17.377 -5.839 8.702 1.00 95.62 279 ARG A C 1
ATOM 2094 O O . ARG A 1 279 ? 16.486 -6.438 9.305 1.00 95.62 279 ARG A O 1
ATOM 2101 N N . HIS A 1 280 ? 17.957 -4.737 9.166 1.00 94.06 280 HIS A N 1
ATOM 2102 C CA . HIS A 1 280 ? 17.664 -4.120 10.461 1.00 94.06 280 HIS A CA 1
ATOM 2103 C C . HIS A 1 280 ? 16.942 -2.771 10.315 1.00 94.06 280 HIS A C 1
ATOM 2105 O O . HIS A 1 280 ? 16.992 -1.926 11.211 1.00 94.06 280 HIS A O 1
ATOM 2111 N N . GLY A 1 281 ? 16.242 -2.570 9.190 1.00 90.81 281 GLY A N 1
ATOM 2112 C CA . GLY A 1 281 ? 15.604 -1.299 8.849 1.00 90.81 281 GLY A CA 1
ATOM 2113 C C . GLY A 1 281 ? 16.629 -0.171 8.716 1.00 90.81 281 GLY A C 1
ATOM 2114 O O . GLY A 1 281 ? 17.790 -0.398 8.382 1.00 90.81 281 GLY A O 1
ATOM 2115 N N . LEU A 1 282 ? 16.223 1.058 9.034 1.00 91.62 282 LEU A N 1
ATOM 2116 C CA . LEU A 1 282 ? 17.062 2.251 8.856 1.00 91.62 282 LEU A CA 1
ATOM 2117 C C . LEU A 1 282 ? 18.354 2.277 9.696 1.00 91.62 282 LEU A C 1
ATOM 2119 O O . LEU A 1 282 ? 19.204 3.130 9.457 1.00 91.62 282 LEU A O 1
ATOM 2123 N N . ALA A 1 283 ? 18.544 1.349 10.641 1.00 94.06 283 ALA A N 1
ATOM 2124 C CA . ALA A 1 283 ? 19.810 1.214 11.364 1.00 94.06 283 ALA A CA 1
ATOM 2125 C C . ALA A 1 283 ? 20.980 0.819 10.442 1.00 94.06 283 ALA A C 1
ATOM 2127 O O . ALA A 1 283 ? 22.115 1.206 10.710 1.00 94.06 283 ALA A O 1
ATOM 2128 N N . ASP A 1 284 ? 20.706 0.099 9.349 1.00 95.44 284 ASP A N 1
ATOM 2129 C CA . ASP A 1 284 ? 21.730 -0.304 8.380 1.00 95.44 284 ASP A CA 1
ATOM 2130 C C . ASP A 1 284 ? 22.061 0.812 7.367 1.00 95.44 284 ASP A C 1
ATOM 2132 O O . ASP A 1 284 ? 23.048 0.706 6.639 1.00 95.44 284 ASP A O 1
ATOM 2136 N N . ALA A 1 285 ? 21.276 1.897 7.320 1.00 93.56 285 ALA A N 1
ATOM 2137 C CA . ALA A 1 285 ? 21.406 2.930 6.294 1.00 93.56 285 ALA A CA 1
ATOM 2138 C C . ALA A 1 285 ? 22.784 3.625 6.256 1.00 93.56 285 ALA A C 1
ATOM 2140 O O . ALA A 1 285 ? 23.315 3.786 5.159 1.00 93.56 285 ALA A O 1
ATOM 2141 N N . PRO A 1 286 ? 23.420 4.000 7.388 1.00 94.75 286 PRO A N 1
ATOM 2142 C CA . PRO A 1 286 ? 24.754 4.603 7.349 1.00 94.75 286 PRO A CA 1
ATOM 2143 C C . PRO A 1 286 ? 25.818 3.660 6.777 1.00 94.75 286 PRO A C 1
ATOM 2145 O O . PRO A 1 286 ? 26.680 4.095 6.019 1.00 94.75 286 PRO A O 1
ATOM 2148 N N . ALA A 1 287 ? 25.746 2.368 7.118 1.00 95.38 287 ALA A N 1
ATOM 2149 C CA . ALA A 1 287 ? 26.662 1.363 6.588 1.00 95.38 287 ALA A CA 1
ATOM 2150 C C . ALA A 1 287 ? 26.409 1.125 5.094 1.00 95.38 287 ALA A C 1
ATOM 2152 O O . ALA A 1 287 ? 27.353 1.052 4.324 1.00 95.38 287 ALA A O 1
ATOM 2153 N N . PHE A 1 288 ? 25.144 1.072 4.677 1.00 95.25 288 PHE A N 1
ATOM 2154 C CA . PHE A 1 288 ? 24.765 0.949 3.272 1.00 95.25 288 PHE A CA 1
ATOM 2155 C C . PHE A 1 288 ? 25.278 2.123 2.425 1.00 95.25 288 PHE A C 1
ATOM 2157 O O . PHE A 1 288 ? 25.933 1.901 1.413 1.00 95.25 288 PHE A O 1
ATOM 2164 N N . LEU A 1 289 ? 25.054 3.367 2.867 1.00 93.19 289 LEU A N 1
ATOM 2165 C CA . LEU A 1 289 ? 25.534 4.569 2.172 1.00 93.19 289 LEU A CA 1
ATOM 2166 C C . LEU A 1 289 ? 27.065 4.619 2.055 1.00 93.19 289 LEU A C 1
ATOM 2168 O O . LEU A 1 289 ? 27.579 5.185 1.095 1.00 93.19 289 LEU A O 1
ATOM 2172 N N . HIS A 1 290 ? 27.791 4.029 3.008 1.00 94.44 290 HIS A N 1
ATOM 2173 C CA . HIS A 1 290 ? 29.250 3.935 2.963 1.00 94.44 290 HIS A CA 1
ATOM 2174 C C . HIS A 1 290 ? 29.757 2.965 1.878 1.00 94.44 290 HIS A C 1
ATOM 2176 O O . HIS A 1 290 ? 30.856 3.158 1.366 1.00 94.44 290 HIS A O 1
ATOM 2182 N N . GLU A 1 291 ? 28.975 1.944 1.509 1.00 93.94 291 GLU A N 1
ATOM 2183 C CA . GLU A 1 291 ? 29.340 0.966 0.469 1.00 93.94 291 GLU A CA 1
ATOM 2184 C C . GLU A 1 291 ? 29.036 1.471 -0.956 1.00 93.94 291 GLU A C 1
ATOM 2186 O O . GLU A 1 291 ? 29.689 1.047 -1.907 1.00 93.94 291 GLU A O 1
ATOM 2191 N N . LEU A 1 292 ? 28.079 2.395 -1.128 1.00 91.62 292 LEU A N 1
ATOM 2192 C CA . LEU A 1 292 ? 27.637 2.869 -2.453 1.00 91.62 292 LEU A CA 1
ATOM 2193 C C . LEU A 1 292 ? 28.757 3.442 -3.343 1.00 91.62 292 LEU A C 1
ATOM 2195 O O . LEU A 1 292 ? 28.799 3.074 -4.519 1.00 91.62 292 LEU A O 1
ATOM 2199 N N . PRO A 1 293 ? 29.709 4.254 -2.833 1.00 90.62 293 PRO A N 1
ATOM 2200 C CA . PRO A 1 293 ? 30.794 4.772 -3.664 1.00 90.62 293 PRO A CA 1
ATOM 2201 C C . PRO A 1 293 ? 31.698 3.679 -4.251 1.00 90.62 293 PRO A C 1
ATOM 2203 O O . PRO A 1 293 ? 32.328 3.899 -5.282 1.00 90.62 293 PRO A O 1
ATOM 2206 N N . ALA A 1 294 ? 31.770 2.495 -3.627 1.00 90.94 294 ALA A N 1
ATOM 2207 C CA . ALA A 1 294 ? 32.520 1.360 -4.171 1.00 90.94 294 ALA A CA 1
ATOM 2208 C C . ALA A 1 294 ? 31.832 0.719 -5.393 1.00 90.94 294 ALA A C 1
ATOM 2210 O O . ALA A 1 294 ? 32.476 -0.027 -6.128 1.00 90.94 294 ALA A O 1
ATOM 2211 N N . LEU A 1 295 ? 30.548 1.020 -5.608 1.00 88.06 295 LEU A N 1
ATOM 2212 C CA . LEU A 1 295 ? 29.727 0.571 -6.734 1.00 88.06 295 LEU A CA 1
ATOM 2213 C C . LEU A 1 295 ? 29.527 1.663 -7.796 1.00 88.06 295 LEU A C 1
ATOM 2215 O O . LEU A 1 295 ? 28.634 1.526 -8.625 1.00 88.06 295 LEU A O 1
ATOM 2219 N N . ASP A 1 296 ? 30.301 2.755 -7.738 1.00 85.12 296 ASP A N 1
ATOM 2220 C CA . ASP A 1 296 ? 30.140 3.930 -8.616 1.00 85.12 296 ASP A CA 1
ATOM 2221 C C . ASP A 1 296 ? 28.742 4.580 -8.498 1.00 85.12 296 ASP A C 1
ATOM 2223 O O . ASP A 1 296 ? 28.254 5.237 -9.41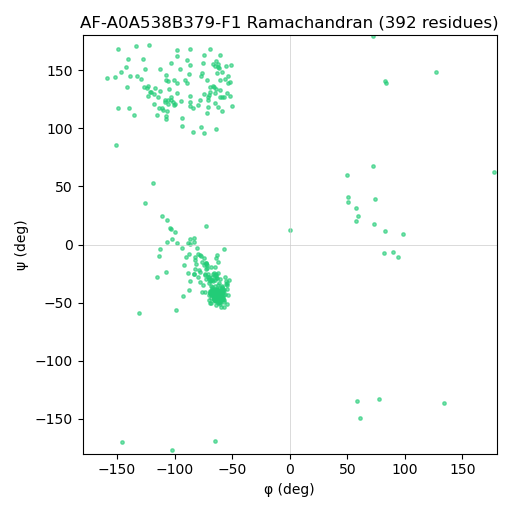4 1.00 85.12 296 ASP A O 1
ATOM 2227 N N . VAL A 1 297 ? 28.079 4.385 -7.349 1.00 84.56 297 VAL A N 1
ATOM 2228 C CA . VAL A 1 297 ? 26.777 4.981 -7.027 1.00 84.56 297 VAL A CA 1
ATOM 2229 C C . VAL A 1 297 ? 27.000 6.169 -6.105 1.00 84.56 297 VAL A C 1
ATOM 2231 O O . VAL A 1 297 ? 27.560 6.037 -5.011 1.00 84.56 297 VAL A O 1
ATOM 2234 N N . HIS A 1 298 ? 26.534 7.342 -6.524 1.00 82.50 298 HIS A N 1
ATOM 2235 C CA . HIS A 1 298 ? 26.634 8.536 -5.705 1.00 82.50 298 HIS A CA 1
ATOM 2236 C C . HIS A 1 298 ? 25.572 8.500 -4.604 1.00 82.50 298 HIS A C 1
ATOM 2238 O O . HIS A 1 298 ? 24.453 8.030 -4.790 1.00 82.50 298 HIS A O 1
ATOM 2244 N N . THR A 1 299 ? 25.892 9.018 -3.418 1.00 80.00 299 THR A N 1
ATOM 2245 C CA . THR A 1 299 ? 24.935 8.997 -2.298 1.00 80.00 299 THR A CA 1
ATOM 2246 C C . THR A 1 299 ? 23.690 9.848 -2.561 1.00 80.00 299 THR A C 1
ATOM 2248 O O . THR A 1 299 ? 22.680 9.652 -1.899 1.00 80.00 299 THR A O 1
ATOM 2251 N N . GLU A 1 300 ? 23.757 10.790 -3.507 1.00 79.62 300 GLU A N 1
ATOM 2252 C CA . GLU A 1 300 ? 22.613 11.588 -3.972 1.00 79.62 300 GLU A CA 1
ATOM 2253 C C . GLU A 1 300 ? 21.622 10.791 -4.837 1.00 79.62 300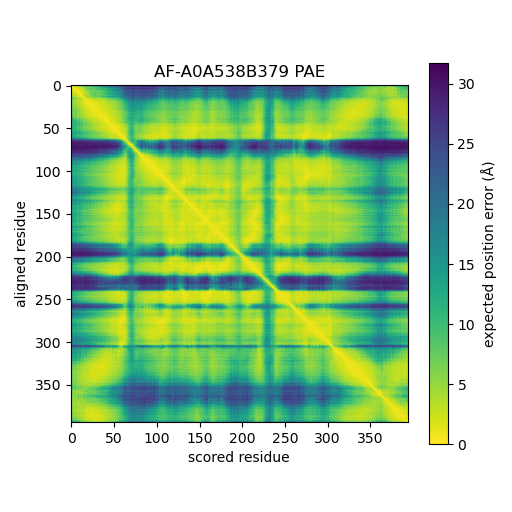 GLU A C 1
ATOM 2255 O O . GLU A 1 300 ? 20.443 11.134 -4.884 1.00 79.62 300 GLU A O 1
ATOM 2260 N N . ASP A 1 301 ? 22.061 9.675 -5.425 1.00 78.50 301 ASP A N 1
ATOM 2261 C CA . ASP A 1 301 ? 21.201 8.741 -6.161 1.00 78.50 301 ASP A CA 1
ATOM 2262 C C . ASP A 1 301 ? 20.425 7.794 -5.230 1.00 78.50 301 ASP A C 1
ATOM 2264 O O . ASP A 1 301 ? 19.548 7.043 -5.670 1.00 78.50 301 ASP A O 1
ATOM 2268 N N . ALA A 1 302 ? 20.739 7.820 -3.931 1.00 84.94 302 ALA A N 1
ATOM 2269 C CA . ALA A 1 302 ? 20.112 7.009 -2.902 1.00 84.94 302 ALA A CA 1
ATOM 2270 C C . ALA A 1 302 ? 19.203 7.855 -2.004 1.00 84.94 302 ALA A C 1
ATOM 2272 O O . ALA A 1 302 ? 19.644 8.638 -1.164 1.00 84.94 302 ALA A O 1
ATOM 2273 N N . HIS A 1 303 ? 17.901 7.626 -2.121 1.00 84.50 303 HIS A N 1
ATOM 2274 C CA . HIS A 1 303 ? 16.893 8.234 -1.265 1.00 84.50 303 HIS A CA 1
ATOM 2275 C C . HIS A 1 303 ? 16.596 7.290 -0.099 1.00 84.50 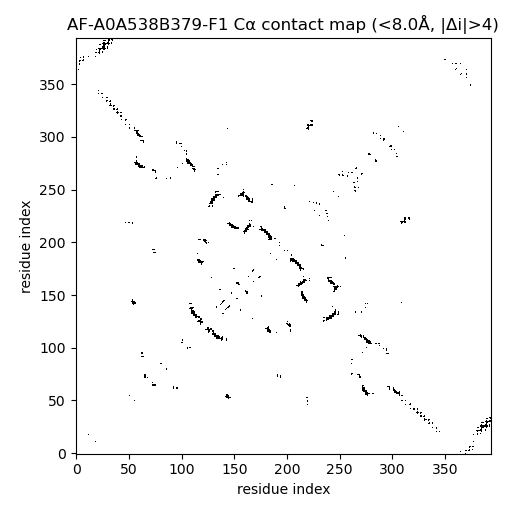303 HIS A C 1
ATOM 2277 O O . HIS A 1 303 ? 15.998 6.233 -0.293 1.00 84.50 303 HIS A O 1
ATOM 2283 N N . ILE A 1 304 ? 17.026 7.655 1.112 1.00 83.81 304 ILE A N 1
ATOM 2284 C CA . ILE A 1 304 ? 16.837 6.861 2.335 1.00 83.81 304 ILE A CA 1
ATOM 2285 C C . ILE A 1 304 ? 15.677 7.411 3.167 1.00 83.81 304 ILE A C 1
ATOM 2287 O O . ILE A 1 304 ? 15.571 8.618 3.370 1.00 83.81 304 ILE A O 1
ATOM 2291 N N . GLY A 1 305 ? 14.885 6.519 3.767 1.00 63.12 305 GLY A N 1
ATOM 2292 C CA . GLY A 1 305 ? 14.059 6.870 4.923 1.00 63.12 305 GLY A CA 1
ATOM 2293 C C . GLY A 1 305 ? 12.834 7.716 4.594 1.00 63.12 305 GLY A C 1
ATOM 2294 O O . GLY A 1 305 ? 12.482 8.611 5.359 1.00 63.12 305 GLY A O 1
ATOM 2295 N N . GLY A 1 306 ? 12.170 7.419 3.481 1.00 59.88 306 GLY A N 1
ATOM 2296 C CA . GLY A 1 306 ? 10.974 8.147 3.081 1.00 59.88 306 GLY A CA 1
ATOM 2297 C C . GLY A 1 306 ? 10.425 7.675 1.750 1.00 59.88 306 GLY A C 1
ATOM 2298 O O . GLY A 1 306 ? 10.361 8.473 0.819 1.00 59.88 306 GLY A O 1
ATOM 2299 N N . SER A 1 307 ? 10.016 6.406 1.659 1.00 67.94 307 SER A N 1
ATOM 2300 C CA . SER A 1 307 ? 9.178 6.007 0.533 1.00 67.94 307 SER A CA 1
ATOM 2301 C C . SER A 1 307 ? 7.866 6.777 0.543 1.00 67.94 307 SER A C 1
ATOM 2303 O O . SER A 1 307 ? 7.362 7.162 1.605 1.00 67.94 307 SER A O 1
ATOM 2305 N N . ASP A 1 308 ? 7.273 6.972 -0.632 1.00 68.06 308 ASP A N 1
ATOM 2306 C CA . ASP A 1 308 ? 5.968 7.628 -0.749 1.00 68.06 308 ASP A CA 1
ATOM 2307 C C . ASP A 1 308 ? 4.909 6.920 0.108 1.00 68.06 308 ASP A C 1
ATOM 2309 O O . ASP A 1 308 ? 4.076 7.569 0.743 1.00 68.06 308 ASP A O 1
ATOM 2313 N N . ILE A 1 309 ? 5.013 5.590 0.225 1.00 71.00 309 ILE A N 1
ATOM 2314 C CA . ILE A 1 309 ? 4.167 4.759 1.087 1.00 71.00 309 ILE A CA 1
ATOM 2315 C C . ILE A 1 309 ? 4.345 5.132 2.565 1.00 71.00 309 ILE A C 1
ATOM 2317 O O . ILE A 1 309 ? 3.349 5.353 3.259 1.00 71.00 309 ILE A O 1
ATOM 2321 N N . GLN A 1 310 ? 5.584 5.204 3.063 1.00 76.25 310 GLN A N 1
ATOM 2322 C CA . GLN A 1 310 ? 5.856 5.534 4.465 1.00 76.25 310 GLN A CA 1
ATOM 2323 C C . GLN A 1 310 ? 5.463 6.984 4.784 1.00 76.25 310 GLN A C 1
ATOM 2325 O O . GLN A 1 310 ? 4.793 7.238 5.785 1.00 76.25 310 GLN A O 1
ATOM 2330 N N . ASN A 1 311 ? 5.788 7.924 3.894 1.00 76.00 311 ASN A N 1
ATOM 2331 C CA . ASN A 1 311 ? 5.463 9.342 4.046 1.00 76.00 311 ASN A CA 1
ATOM 2332 C C . ASN A 1 311 ? 3.946 9.588 4.075 1.00 76.00 311 ASN A C 1
ATOM 2334 O O . ASN A 1 311 ? 3.444 10.345 4.915 1.00 76.00 311 ASN A O 1
ATOM 2338 N N . ALA A 1 312 ? 3.197 8.948 3.173 1.00 71.88 312 ALA A N 1
ATOM 2339 C CA . ALA A 1 312 ? 1.740 9.026 3.150 1.00 71.88 312 ALA A CA 1
ATOM 2340 C C . ALA A 1 312 ? 1.122 8.394 4.404 1.00 71.88 312 ALA A C 1
ATOM 2342 O O . ALA A 1 312 ? 0.220 8.980 5.013 1.00 71.88 312 ALA A O 1
ATOM 2343 N N . ALA A 1 313 ? 1.645 7.245 4.836 1.00 75.88 313 ALA A N 1
ATOM 2344 C CA . ALA A 1 313 ? 1.185 6.573 6.041 1.00 75.88 313 ALA A CA 1
ATOM 2345 C C . ALA A 1 313 ? 1.432 7.400 7.310 1.00 75.88 313 ALA A C 1
ATOM 2347 O O . ALA A 1 313 ? 0.548 7.472 8.161 1.00 75.88 313 ALA A O 1
ATOM 2348 N N . ASP A 1 314 ? 2.580 8.068 7.432 1.00 82.06 314 ASP A N 1
ATOM 2349 C CA . ASP A 1 314 ? 2.898 8.919 8.582 1.00 82.06 314 ASP A CA 1
ATOM 2350 C C . ASP A 1 314 ? 1.987 10.152 8.645 1.00 82.06 314 ASP A C 1
ATOM 2352 O O . ASP A 1 314 ? 1.521 10.536 9.724 1.00 82.06 314 ASP A O 1
ATOM 2356 N N . LYS A 1 315 ? 1.675 10.756 7.489 1.00 80.88 315 LYS A N 1
ATOM 2357 C CA . LYS A 1 315 ? 0.683 11.840 7.392 1.00 80.88 315 LYS A CA 1
ATOM 2358 C C . LYS A 1 315 ? -0.703 11.356 7.830 1.00 80.88 315 LYS A C 1
ATOM 2360 O O . LYS A 1 315 ? -1.319 11.982 8.693 1.00 80.88 315 LYS A O 1
ATOM 2365 N N . ALA A 1 316 ? -1.160 10.218 7.309 1.00 80.06 316 ALA A N 1
ATOM 2366 C CA . ALA A 1 316 ? -2.447 9.634 7.680 1.00 80.06 316 ALA A CA 1
ATOM 2367 C C . ALA A 1 316 ? -2.500 9.227 9.166 1.00 80.06 316 ALA A C 1
ATOM 2369 O O . ALA A 1 316 ? -3.498 9.469 9.843 1.00 80.06 316 ALA A O 1
ATOM 2370 N N . GLN A 1 317 ? -1.414 8.674 9.717 1.00 85.38 317 GLN A N 1
ATOM 2371 C CA . GLN A 1 317 ? -1.324 8.280 11.124 1.00 85.38 317 GLN A CA 1
ATOM 2372 C C . GLN A 1 317 ? -1.489 9.479 12.064 1.00 85.38 317 GLN A C 1
ATOM 2374 O O . GLN A 1 317 ? -2.122 9.336 13.109 1.00 85.38 317 GLN A O 1
ATOM 2379 N N . LYS A 1 318 ? -0.957 10.657 11.711 1.00 85.62 318 LYS A N 1
ATOM 2380 C CA . LYS A 1 318 ? -1.141 11.880 12.512 1.00 85.62 318 LYS A CA 1
ATOM 2381 C C . LYS A 1 318 ? -2.618 12.276 12.609 1.00 85.62 318 LYS A C 1
ATOM 2383 O O . LYS A 1 318 ? -3.082 12.585 13.705 1.00 85.62 318 LYS A O 1
ATOM 2388 N N . ALA A 1 319 ? -3.360 12.211 11.502 1.00 84.25 319 ALA A N 1
ATOM 2389 C CA . ALA A 1 319 ? -4.798 12.491 11.489 1.00 84.25 319 ALA A CA 1
ATOM 2390 C C . ALA A 1 319 ? -5.596 11.446 12.295 1.00 84.25 319 ALA A C 1
ATOM 2392 O O . ALA A 1 319 ? -6.373 11.798 13.181 1.00 84.25 319 ALA A O 1
ATOM 2393 N N . ILE A 1 320 ? -5.320 10.159 12.071 1.00 87.19 320 ILE A N 1
ATOM 2394 C CA . ILE A 1 320 ? -5.929 9.028 12.795 1.00 87.19 320 ILE A CA 1
ATOM 2395 C C . ILE A 1 320 ? -5.688 9.125 14.309 1.00 87.19 320 ILE A C 1
ATOM 2397 O O . ILE A 1 320 ? -6.562 8.793 15.117 1.00 87.19 320 ILE A O 1
ATOM 2401 N N . HIS A 1 321 ? -4.499 9.575 14.715 1.00 89.94 321 HIS A N 1
ATOM 2402 C CA . HIS A 1 321 ? -4.166 9.742 16.123 1.00 89.94 321 HIS A CA 1
ATOM 2403 C C . HIS A 1 321 ? -5.039 10.816 16.784 1.00 89.94 321 HIS A C 1
ATOM 2405 O O . HIS A 1 321 ? -5.545 10.599 17.885 1.00 89.94 321 HIS A O 1
ATOM 2411 N N . LEU A 1 322 ? -5.285 11.936 16.096 1.00 90.44 322 LEU A N 1
ATOM 2412 C CA . LEU A 1 322 ? -6.160 13.000 16.592 1.00 90.44 322 LEU A CA 1
ATOM 2413 C C . LEU A 1 322 ? -7.598 12.500 16.816 1.00 90.44 322 LEU A C 1
ATOM 2415 O O . LEU A 1 322 ? -8.174 12.744 17.877 1.00 90.44 322 LEU A O 1
ATOM 2419 N N . GLU A 1 323 ? -8.155 11.745 15.867 1.00 88.31 323 GLU A N 1
ATOM 2420 C CA . GLU A 1 323 ? -9.483 11.127 16.009 1.00 88.31 323 GLU A CA 1
ATOM 2421 C C . GLU A 1 323 ? -9.534 10.124 17.170 1.00 88.31 323 GLU A C 1
ATOM 2423 O O . GLU A 1 323 ? -10.493 10.090 17.943 1.00 88.31 323 GLU A O 1
ATOM 2428 N N . SER A 1 324 ? -8.472 9.332 17.335 1.00 92.62 324 SER A N 1
ATOM 2429 C CA . SER A 1 324 ? -8.363 8.354 18.421 1.00 92.62 324 SER A CA 1
ATOM 2430 C C . SER A 1 324 ? -8.322 9.037 19.792 1.00 92.62 324 SER A C 1
ATOM 2432 O O . SER A 1 324 ? -8.982 8.583 20.728 1.00 92.62 324 SER A O 1
ATOM 2434 N N . VAL A 1 325 ? -7.614 10.165 19.915 1.00 94.44 325 VAL A N 1
ATOM 2435 C CA . VAL A 1 325 ? -7.617 10.993 21.132 1.00 94.44 325 VAL A CA 1
ATOM 2436 C C . VAL A 1 325 ? -9.010 11.567 21.398 1.00 94.44 325 VAL A C 1
ATOM 2438 O O . VAL A 1 325 ? -9.478 11.510 22.534 1.00 94.44 325 VAL A O 1
ATOM 2441 N N . ALA A 1 326 ? -9.710 12.060 20.372 1.00 94.06 326 ALA A N 1
ATOM 2442 C CA . ALA A 1 326 ? -11.074 12.567 20.520 1.00 94.06 326 ALA A CA 1
ATOM 2443 C C . ALA A 1 326 ? -12.046 11.483 21.026 1.00 94.06 326 ALA A C 1
ATOM 2445 O O . ALA A 1 326 ? -12.836 11.736 21.938 1.00 94.06 326 ALA A O 1
ATOM 2446 N N . LEU A 1 327 ? -11.943 10.255 20.505 1.00 93.94 327 LEU A N 1
ATOM 2447 C CA . LEU A 1 327 ? -12.723 9.106 20.979 1.00 93.94 327 LEU A CA 1
ATOM 2448 C C . LEU A 1 327 ? -12.407 8.736 22.434 1.00 93.94 327 LEU A C 1
ATOM 2450 O O . LEU A 1 327 ? -13.321 8.411 23.192 1.00 93.94 327 LEU A O 1
ATOM 2454 N N . LEU A 1 328 ? -11.142 8.818 22.854 1.00 95.75 328 LEU A N 1
ATOM 2455 C CA . LEU A 1 328 ? -10.757 8.585 24.251 1.00 95.75 328 LEU A CA 1
ATOM 2456 C C . LEU A 1 328 ? -11.293 9.673 25.188 1.00 95.75 328 LEU A C 1
ATOM 2458 O O . LEU A 1 328 ? -11.770 9.356 26.277 1.00 95.75 328 LEU A O 1
ATOM 2462 N N . LEU A 1 329 ? -11.265 10.941 24.769 1.00 97.06 329 LEU A N 1
ATOM 2463 C CA . LEU A 1 329 ? -11.872 12.038 25.527 1.00 97.06 329 LEU A CA 1
ATOM 2464 C C . LEU A 1 329 ? -13.385 11.847 25.657 1.00 97.06 329 LEU A C 1
ATOM 2466 O O . LEU A 1 329 ? -13.930 11.989 26.753 1.00 97.06 329 LEU A O 1
ATOM 2470 N N . PHE A 1 330 ? -14.055 11.456 24.569 1.00 96.62 330 PHE A N 1
ATOM 2471 C CA . PHE A 1 330 ? -15.469 11.094 24.597 1.00 96.62 330 PHE A CA 1
ATOM 2472 C C . PHE A 1 330 ? -15.736 9.938 25.567 1.00 96.62 330 PHE A C 1
ATOM 2474 O O . PHE A 1 330 ? -16.635 10.044 26.399 1.00 96.62 330 PHE A O 1
ATOM 2481 N N . ALA A 1 331 ? -14.932 8.873 25.525 1.00 96.56 331 ALA A N 1
ATOM 2482 C CA . ALA A 1 331 ? -15.048 7.750 26.451 1.00 96.56 331 ALA A CA 1
ATOM 2483 C C . ALA A 1 331 ? -14.883 8.195 27.914 1.00 96.56 331 ALA A C 1
ATOM 2485 O O . ALA A 1 331 ? -15.650 7.771 28.778 1.00 96.56 331 ALA A O 1
ATOM 2486 N N . GLY A 1 332 ? -13.929 9.089 28.192 1.00 97.31 332 GLY A N 1
ATOM 2487 C CA . GLY A 1 332 ? -13.733 9.676 29.517 1.00 97.31 332 GLY A CA 1
ATOM 2488 C C . GLY A 1 332 ? -14.956 10.461 29.998 1.00 97.31 332 GLY A C 1
ATOM 2489 O O . GLY A 1 332 ? -15.444 10.231 31.105 1.00 97.31 332 GLY A O 1
ATOM 2490 N N . LEU A 1 333 ? -15.503 11.340 29.154 1.00 97.62 333 LEU A N 1
ATOM 2491 C CA . LEU A 1 333 ? -16.699 12.128 29.471 1.00 97.62 333 LEU A CA 1
ATOM 2492 C C . LEU A 1 333 ? -17.946 11.250 29.648 1.00 97.62 333 LEU A C 1
ATOM 2494 O O . LEU A 1 333 ? -18.689 11.426 30.615 1.00 97.62 333 LEU A O 1
ATOM 2498 N N . ALA A 1 334 ? -18.154 10.275 28.762 1.00 95.38 334 ALA A N 1
ATOM 2499 C CA . ALA A 1 334 ? -19.247 9.311 28.856 1.00 95.38 334 ALA A CA 1
ATOM 2500 C C . ALA A 1 334 ? -19.131 8.452 30.124 1.00 95.38 334 ALA A C 1
ATOM 2502 O O . ALA A 1 334 ? -20.133 8.206 30.795 1.00 95.38 334 ALA A O 1
ATOM 2503 N N . GLY A 1 335 ? -17.912 8.057 30.502 1.00 95.88 335 GLY A N 1
ATOM 2504 C CA . GLY A 1 335 ? -17.637 7.345 31.747 1.00 95.88 335 GLY A CA 1
ATOM 2505 C C . GLY A 1 335 ? -17.979 8.176 32.980 1.00 95.88 335 GLY A C 1
ATOM 2506 O O . GLY A 1 335 ? -18.679 7.691 33.867 1.00 95.88 335 GLY A O 1
ATOM 2507 N N . LEU A 1 336 ? -17.566 9.447 33.018 1.00 97.56 336 LEU A N 1
ATOM 2508 C CA . LEU A 1 336 ? -17.914 10.368 34.106 1.00 97.56 336 LEU A CA 1
ATOM 2509 C C . LEU A 1 336 ? -19.430 10.578 34.216 1.00 97.56 336 LEU A C 1
ATOM 2511 O O . LEU A 1 336 ? -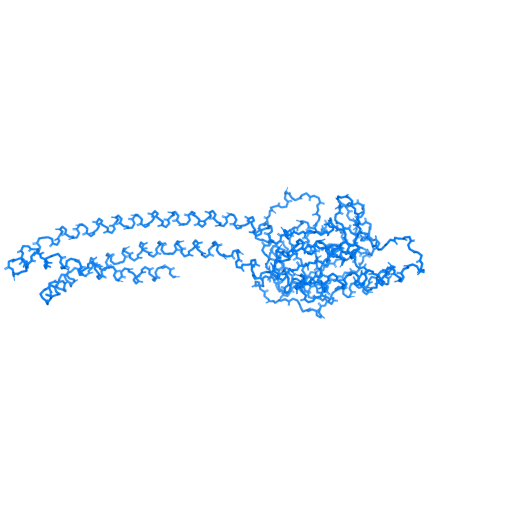19.985 10.498 35.313 1.00 97.56 336 LEU A O 1
ATOM 2515 N N . ALA A 1 337 ? -20.113 10.788 33.088 1.00 95.69 337 ALA A N 1
ATOM 2516 C CA . ALA A 1 337 ? -21.567 10.909 33.050 1.00 95.69 337 ALA A CA 1
ATOM 2517 C C . ALA A 1 337 ? -22.257 9.617 33.524 1.00 95.69 337 ALA A C 1
ATOM 2519 O O . ALA A 1 337 ? -23.175 9.671 34.342 1.00 95.69 337 ALA A O 1
ATOM 2520 N N . GLY A 1 338 ? -21.779 8.453 33.075 1.00 93.62 338 GLY A N 1
ATOM 2521 C CA . GLY A 1 338 ? -22.268 7.144 33.501 1.00 93.62 338 GLY A CA 1
ATOM 2522 C C . GLY A 1 338 ? -22.122 6.928 35.007 1.00 93.62 338 GLY A C 1
ATOM 2523 O O . GLY A 1 338 ? -23.092 6.557 35.668 1.00 93.62 338 GLY A O 1
ATOM 2524 N N . ILE A 1 339 ? -20.951 7.238 35.574 1.00 93.62 339 ILE A N 1
ATOM 2525 C CA . ILE A 1 339 ? -20.699 7.171 37.022 1.00 93.62 339 ILE A CA 1
ATOM 2526 C C . ILE A 1 339 ? -21.656 8.094 37.781 1.00 93.62 339 ILE A C 1
ATOM 2528 O O . ILE A 1 339 ? -22.231 7.675 38.786 1.00 93.62 339 ILE A O 1
ATOM 2532 N N . LEU A 1 340 ? -21.870 9.323 37.301 1.00 95.44 340 LEU A N 1
ATOM 2533 C CA . LEU A 1 340 ? -22.776 10.276 37.941 1.00 95.44 340 LEU A CA 1
ATOM 2534 C C . LEU A 1 340 ? -24.224 9.765 37.942 1.00 95.44 340 LEU A C 1
ATOM 2536 O O . LEU A 1 340 ? -24.870 9.766 38.989 1.00 95.44 340 LEU A O 1
ATOM 2540 N N . VAL A 1 341 ? -24.727 9.292 36.798 1.00 93.12 341 VAL A N 1
ATOM 2541 C CA . VAL A 1 341 ? -26.108 8.798 36.667 1.00 93.12 341 VAL A CA 1
ATOM 2542 C C . VAL A 1 341 ? -26.322 7.537 37.506 1.00 93.12 341 VAL A C 1
ATOM 2544 O O . VAL A 1 341 ? -27.292 7.461 38.263 1.00 93.12 341 VAL A O 1
ATOM 2547 N N . VAL A 1 342 ? -25.404 6.566 37.432 1.00 90.31 342 VAL A N 1
ATOM 2548 C CA . VAL A 1 342 ? -25.462 5.333 38.235 1.00 90.31 342 VAL A CA 1
ATOM 2549 C C . VAL A 1 342 ? -25.364 5.658 39.724 1.00 90.31 342 VAL A C 1
ATOM 2551 O O . VAL A 1 342 ? -26.159 5.150 40.513 1.00 90.31 342 VAL A O 1
ATOM 2554 N N . GLY A 1 343 ? -24.438 6.536 40.116 1.00 88.69 343 GLY A N 1
ATOM 2555 C CA . GLY A 1 343 ? -24.258 6.969 41.500 1.00 88.69 343 GLY A CA 1
ATOM 2556 C C . GLY A 1 343 ? -25.502 7.659 42.056 1.00 88.69 343 GLY A C 1
ATOM 2557 O O . GLY A 1 343 ? -25.957 7.319 43.147 1.00 88.69 343 GLY A O 1
ATOM 2558 N N . GLN A 1 344 ? -26.118 8.559 41.283 1.00 92.69 344 GLN A N 1
ATOM 2559 C CA . GLN A 1 344 ? -27.386 9.187 41.657 1.00 92.69 344 GLN A CA 1
ATOM 2560 C C . GLN A 1 344 ? -28.521 8.167 41.787 1.00 92.69 344 GLN A C 1
ATOM 2562 O O . GLN A 1 344 ? -29.332 8.266 42.710 1.00 92.69 344 GLN A O 1
ATOM 2567 N N . ALA A 1 345 ? -28.598 7.186 40.887 1.00 88.81 345 ALA A N 1
ATOM 2568 C CA . ALA A 1 345 ? -29.645 6.174 40.920 1.00 88.81 345 ALA A CA 1
ATOM 2569 C C . ALA A 1 345 ? -29.485 5.215 42.115 1.00 88.81 345 ALA A C 1
ATOM 2571 O O . ALA A 1 345 ? -30.460 4.932 42.813 1.00 88.81 345 ALA A O 1
ATOM 2572 N N . LEU A 1 346 ? -28.251 4.796 42.417 1.00 86.69 346 LEU A N 1
ATOM 2573 C CA . LEU A 1 346 ? -27.926 4.006 43.605 1.00 86.69 346 LEU A CA 1
ATOM 2574 C C . LEU A 1 346 ? -28.175 4.791 44.898 1.00 86.69 346 LEU A C 1
ATOM 2576 O O . LEU A 1 346 ? -28.751 4.238 45.830 1.00 86.69 346 LEU A O 1
ATOM 2580 N N . ALA A 1 347 ? -27.816 6.077 44.958 1.00 87.06 347 ALA A N 1
ATOM 2581 C CA . ALA A 1 347 ? -28.083 6.919 46.126 1.00 87.06 347 ALA A CA 1
ATOM 2582 C C . ALA A 1 347 ? -29.591 7.036 46.406 1.00 87.06 347 ALA A C 1
ATOM 2584 O O . ALA A 1 347 ? -30.028 6.811 47.536 1.00 87.06 347 ALA A O 1
ATOM 2585 N N . ARG A 1 348 ? -30.406 7.299 45.370 1.00 85.75 348 ARG A N 1
ATOM 2586 C CA . ARG A 1 348 ? -31.878 7.299 45.493 1.00 85.75 348 ARG A CA 1
ATOM 2587 C C . ARG A 1 348 ? -32.401 5.953 45.985 1.00 85.75 348 ARG A C 1
ATOM 2589 O O . ARG A 1 348 ? -33.295 5.906 46.830 1.00 85.75 348 ARG A O 1
ATOM 2596 N N . GLN A 1 349 ? -31.838 4.860 45.481 1.00 81.94 349 GLN A N 1
ATOM 2597 C CA . GLN A 1 349 ? -32.235 3.522 45.888 1.00 81.94 349 GLN A CA 1
ATOM 2598 C C . GLN A 1 349 ? -31.898 3.243 47.358 1.00 81.94 349 GLN A C 1
ATOM 2600 O O . GLN A 1 349 ? -32.771 2.780 48.082 1.00 81.94 349 GLN A O 1
ATOM 2605 N N . VAL A 1 350 ? -30.683 3.557 47.818 1.00 83.19 350 VAL A N 1
ATOM 2606 C CA . VAL A 1 350 ? -30.269 3.356 49.219 1.00 83.19 350 VAL A CA 1
ATOM 2607 C C . VAL A 1 350 ? -31.156 4.151 50.175 1.00 83.19 350 VAL A C 1
ATOM 2609 O O . VAL A 1 350 ? -31.545 3.622 51.211 1.00 83.19 350 VAL A O 1
ATOM 2612 N N . ILE A 1 351 ? -31.530 5.384 49.815 1.00 83.06 351 ILE A N 1
ATOM 2613 C CA . ILE A 1 351 ? -32.471 6.196 50.603 1.00 83.06 351 ILE A CA 1
ATOM 2614 C C . ILE A 1 351 ? -33.845 5.514 50.676 1.00 83.06 351 ILE A C 1
ATOM 2616 O O . ILE A 1 351 ? -34.429 5.435 51.748 1.00 83.06 351 ILE A O 1
ATOM 2620 N N . THR A 1 352 ? -34.334 4.961 49.563 1.00 80.62 352 THR A N 1
ATOM 2621 C CA . THR A 1 352 ? -35.629 4.253 49.523 1.00 80.62 352 THR A CA 1
ATOM 2622 C C . THR A 1 352 ? -35.593 2.912 50.270 1.00 80.62 352 THR A C 1
ATOM 2624 O O . THR A 1 352 ? -36.611 2.446 50.774 1.00 80.62 352 THR A O 1
ATOM 2627 N N . ASP A 1 353 ? -34.434 2.254 50.313 1.00 76.38 353 ASP A N 1
ATOM 2628 C CA . ASP A 1 353 ? -34.232 0.989 51.025 1.00 76.38 353 ASP A CA 1
ATOM 2629 C C . ASP A 1 353 ? -33.971 1.232 52.535 1.00 76.38 353 ASP A C 1
ATOM 2631 O O . ASP A 1 353 ? -34.077 0.304 53.339 1.00 76.38 353 ASP A O 1
ATOM 2635 N N . ALA A 1 354 ? -33.690 2.476 52.954 1.00 78.81 354 ALA A N 1
ATOM 2636 C CA . ALA A 1 354 ? -33.450 2.833 54.354 1.00 78.81 354 ALA A CA 1
ATOM 2637 C C . ALA A 1 354 ? -34.692 2.683 55.249 1.00 78.81 354 ALA A C 1
ATOM 2639 O O . ALA A 1 354 ? -34.545 2.431 56.448 1.00 78.81 354 ALA A O 1
ATOM 2640 N N . ASP A 1 355 ? -35.896 2.767 54.682 1.00 78.81 355 ASP A N 1
ATOM 2641 C CA . ASP A 1 355 ? -37.145 2.542 55.419 1.00 78.81 355 ASP A CA 1
ATOM 2642 C C . ASP A 1 355 ? -37.256 1.092 55.920 1.00 78.81 355 ASP A C 1
ATOM 2644 O O . ASP A 1 355 ? -37.682 0.846 57.051 1.00 78.81 355 ASP A O 1
ATOM 2648 N N . ASP A 1 356 ? -36.763 0.130 55.132 1.00 77.38 356 ASP A N 1
ATOM 2649 C CA . ASP A 1 356 ? -36.753 -1.292 55.489 1.00 77.38 356 ASP A CA 1
ATOM 2650 C C . ASP A 1 356 ? -35.665 -1.613 56.546 1.00 77.38 356 ASP A C 1
ATOM 2652 O O . ASP A 1 356 ? -35.740 -2.638 57.233 1.00 77.38 356 ASP A O 1
ATOM 2656 N N . ASN A 1 357 ? -34.667 -0.734 56.748 1.00 80.00 357 ASN A N 1
ATOM 2657 C CA . ASN A 1 357 ? -33.583 -0.959 57.716 1.00 80.00 357 ASN A CA 1
ATOM 2658 C C . ASN A 1 357 ? -34.072 -0.958 59.169 1.00 80.00 357 ASN A C 1
ATOM 2660 O O . ASN A 1 357 ? -33.511 -1.685 59.989 1.00 80.00 357 ASN A O 1
ATOM 2664 N N . ARG A 1 358 ? -35.115 -0.182 59.505 1.00 79.38 358 ARG A N 1
ATOM 2665 C CA . ARG A 1 358 ? -35.714 -0.208 60.855 1.00 79.38 358 ARG A CA 1
ATOM 2666 C C . ARG A 1 358 ? -36.331 -1.572 61.157 1.00 79.38 358 ARG A C 1
ATOM 2668 O O . ARG A 1 358 ? -36.136 -2.100 62.248 1.00 79.38 358 ARG A O 1
ATOM 2675 N N . THR A 1 359 ? -37.009 -2.164 60.178 1.00 81.50 359 THR A N 1
ATOM 2676 C CA . THR A 1 359 ? -37.601 -3.501 60.294 1.00 81.50 359 THR A CA 1
ATOM 2677 C C . THR A 1 359 ? -36.524 -4.580 60.383 1.00 81.50 359 THR A C 1
ATOM 2679 O O . THR A 1 359 ? -36.612 -5.467 61.226 1.00 81.50 359 THR A O 1
ATOM 2682 N N . LEU A 1 360 ? -35.462 -4.482 59.578 1.00 81.50 360 LEU A N 1
ATOM 2683 C CA . LEU A 1 360 ? -34.331 -5.417 59.626 1.00 81.50 360 LEU A CA 1
ATOM 2684 C C . LEU A 1 360 ? -33.556 -5.338 60.952 1.00 81.50 360 LEU A C 1
ATOM 2686 O O . LEU A 1 360 ? -33.166 -6.370 61.495 1.00 81.50 360 LEU A O 1
ATOM 2690 N N . ALA A 1 361 ? -33.379 -4.136 61.508 1.00 81.75 361 ALA A N 1
ATOM 2691 C CA . ALA A 1 361 ? -32.777 -3.947 62.827 1.00 81.75 361 ALA A CA 1
ATOM 2692 C C . ALA A 1 361 ? -33.646 -4.550 63.946 1.00 81.75 361 ALA A C 1
ATOM 2694 O O . ALA A 1 361 ? -33.118 -5.201 64.844 1.00 81.75 361 ALA A O 1
ATOM 2695 N N . ALA A 1 362 ? -34.974 -4.395 63.867 1.00 85.50 362 ALA A N 1
ATOM 2696 C CA . ALA A 1 362 ? -35.916 -5.001 64.813 1.00 85.50 362 ALA A CA 1
ATOM 2697 C C . ALA A 1 362 ? -35.926 -6.542 64.751 1.00 85.50 362 ALA A C 1
ATOM 2699 O O . ALA A 1 362 ? -36.200 -7.196 65.753 1.00 85.50 362 ALA A O 1
ATOM 2700 N N . LEU A 1 363 ? -35.575 -7.121 63.598 1.00 84.19 363 LEU A N 1
ATOM 2701 C CA . LEU A 1 363 ? -35.394 -8.565 63.398 1.00 84.19 363 LEU A CA 1
ATOM 2702 C C . LEU A 1 363 ? -34.001 -9.075 63.824 1.00 84.19 363 LEU A C 1
ATOM 2704 O O . LEU A 1 363 ? -33.713 -10.260 63.669 1.00 84.19 363 LEU A O 1
ATOM 2708 N N . GLY A 1 364 ? -33.141 -8.204 64.364 1.00 86.75 364 GLY A N 1
ATOM 2709 C CA . GLY A 1 364 ? -31.859 -8.578 64.965 1.00 86.75 364 GLY A CA 1
ATOM 2710 C C . GLY A 1 364 ? -30.625 -8.414 64.074 1.00 86.75 364 GLY A C 1
ATOM 2711 O O . GLY A 1 364 ? -29.550 -8.853 64.480 1.00 86.75 364 GLY A O 1
ATOM 2712 N N . LEU A 1 365 ? -30.723 -7.786 62.890 1.00 84.00 365 LEU A N 1
ATOM 2713 C CA . LEU A 1 365 ? -29.532 -7.512 62.072 1.00 84.00 365 LEU A CA 1
ATOM 2714 C C . LEU A 1 365 ? -28.632 -6.450 62.723 1.00 84.00 365 LEU A C 1
ATOM 2716 O O . LEU A 1 365 ? -29.074 -5.354 63.077 1.00 84.00 365 LEU A O 1
ATOM 2720 N N . GLY A 1 366 ? -27.334 -6.749 62.812 1.00 84.12 366 GLY A N 1
ATOM 2721 C CA . GLY A 1 366 ? -26.334 -5.814 63.328 1.00 84.12 366 GLY A CA 1
ATOM 2722 C C . GLY A 1 366 ? -25.982 -4.687 62.345 1.00 84.12 366 GLY A C 1
ATOM 2723 O O . GLY A 1 366 ? -26.178 -4.794 61.135 1.00 84.12 366 GLY A O 1
ATOM 2724 N N . ARG A 1 367 ? -25.351 -3.607 62.837 1.00 80.69 367 ARG A N 1
ATOM 2725 C CA . ARG A 1 367 ? -24.941 -2.446 62.009 1.00 80.69 367 ARG A CA 1
ATOM 2726 C C . ARG A 1 367 ? -24.074 -2.820 60.799 1.00 80.69 367 ARG A C 1
ATOM 2728 O O . ARG A 1 367 ? -24.236 -2.243 59.731 1.00 80.69 367 ARG A O 1
ATOM 2735 N N . ARG A 1 368 ? -23.163 -3.790 60.953 1.00 80.00 368 ARG A N 1
ATOM 2736 C CA . ARG A 1 368 ? -22.307 -4.283 59.855 1.00 80.00 368 ARG A CA 1
ATOM 2737 C C . ARG A 1 368 ? -23.097 -5.076 58.813 1.00 80.00 368 ARG A C 1
ATOM 2739 O O . ARG A 1 368 ? -22.786 -5.015 57.631 1.00 80.00 368 ARG A O 1
ATOM 2746 N N . GLU A 1 369 ? -24.130 -5.792 59.240 1.00 81.00 369 GLU A N 1
ATOM 2747 C CA . GLU A 1 369 ? -24.973 -6.608 58.364 1.00 81.00 369 GLU A CA 1
ATOM 2748 C C . GLU A 1 369 ? -25.935 -5.744 57.544 1.00 81.00 369 GLU A C 1
ATOM 2750 O O . GLU A 1 369 ? -26.130 -6.016 56.363 1.00 81.00 369 GLU A O 1
ATOM 2755 N N . LEU A 1 370 ? -26.432 -4.644 58.118 1.00 79.44 370 LEU A N 1
ATOM 2756 C CA . LEU A 1 370 ? -27.247 -3.649 57.410 1.00 79.44 370 LEU A CA 1
ATOM 2757 C C . LEU A 1 370 ? -26.495 -2.945 56.267 1.00 79.44 370 LEU A C 1
ATOM 2759 O O . LEU A 1 370 ? -27.114 -2.575 55.276 1.00 79.44 370 LEU A O 1
ATOM 2763 N N . VAL A 1 371 ? -25.167 -2.798 56.359 1.00 80.81 371 VAL A N 1
ATOM 2764 C CA . VAL A 1 371 ? -24.331 -2.254 55.266 1.00 80.81 371 VAL A CA 1
ATOM 2765 C C . VAL A 1 371 ? -24.068 -3.304 54.178 1.00 80.81 371 VAL A C 1
ATOM 2767 O O . VAL A 1 371 ? -23.978 -2.972 52.997 1.00 80.81 371 VAL A O 1
ATOM 2770 N N . LEU A 1 372 ? -23.979 -4.585 54.549 1.00 82.31 372 LEU A N 1
ATOM 2771 C CA . LEU A 1 372 ? -23.697 -5.675 53.609 1.00 82.31 372 LEU A CA 1
ATOM 2772 C C . LEU A 1 372 ? -24.879 -6.007 52.684 1.00 82.31 372 LEU A C 1
ATOM 2774 O O . LEU A 1 372 ? -24.659 -6.435 51.551 1.00 82.31 372 LEU A O 1
ATOM 2778 N N . VAL A 1 373 ? -26.121 -5.797 53.129 1.00 80.19 373 VAL A N 1
ATOM 2779 C CA . VAL A 1 373 ? -27.333 -6.054 52.325 1.00 80.19 373 VAL A CA 1
ATOM 2780 C C . VAL A 1 373 ? -27.376 -5.223 51.022 1.00 80.19 373 VAL A C 1
ATOM 2782 O O . VAL A 1 373 ? -27.484 -5.827 49.950 1.00 80.19 373 VAL A O 1
ATOM 2785 N N . PRO A 1 374 ? -27.236 -3.880 51.039 1.00 80.69 374 PRO A N 1
ATOM 2786 C CA . PRO A 1 374 ? -27.210 -3.082 49.810 1.00 80.69 374 PRO A CA 1
ATOM 2787 C C . PRO A 1 374 ? -25.960 -3.340 48.954 1.00 80.69 374 PRO A C 1
ATOM 2789 O O . PRO A 1 374 ? -26.054 -3.310 47.726 1.00 80.69 374 PRO A O 1
ATOM 2792 N N . LEU A 1 375 ? -24.815 -3.677 49.565 1.00 83.94 375 LEU A N 1
ATOM 2793 C CA . LEU A 1 375 ? -23.598 -4.060 48.835 1.00 83.94 375 LEU A CA 1
ATOM 2794 C C . LEU A 1 375 ? -23.788 -5.342 48.014 1.00 83.94 375 LEU A C 1
ATOM 2796 O O . LEU A 1 375 ? -23.343 -5.402 46.869 1.00 83.94 375 LEU A O 1
ATOM 2800 N N . ALA A 1 376 ? -24.487 -6.346 48.551 1.00 83.88 376 ALA A N 1
ATOM 2801 C CA . ALA A 1 376 ? -24.780 -7.575 47.814 1.00 83.88 376 ALA A CA 1
ATOM 2802 C C . ALA A 1 376 ? -25.612 -7.293 46.550 1.00 83.88 376 ALA A C 1
ATOM 2804 O O . ALA A 1 376 ? -25.332 -7.824 45.475 1.00 83.88 376 ALA A O 1
ATOM 2805 N N . ARG A 1 377 ? -26.605 -6.403 46.655 1.00 82.12 377 ARG A N 1
ATOM 2806 C CA . ARG A 1 377 ? -27.440 -5.989 45.520 1.00 82.12 377 ARG A CA 1
ATOM 2807 C C . ARG A 1 377 ? -26.666 -5.150 44.504 1.00 82.12 377 ARG A C 1
ATOM 2809 O O . ARG A 1 377 ? -26.816 -5.385 43.307 1.00 82.12 377 ARG A O 1
ATOM 2816 N N . ALA A 1 378 ? -25.819 -4.229 44.961 1.00 85.50 378 ALA A N 1
ATOM 2817 C CA . ALA A 1 378 ? -24.912 -3.480 44.094 1.00 85.50 378 ALA A CA 1
ATOM 2818 C C . ALA A 1 378 ? -23.959 -4.418 43.334 1.00 85.50 378 ALA A C 1
ATOM 2820 O O . ALA A 1 378 ? -23.752 -4.230 42.140 1.00 85.50 378 ALA A O 1
ATOM 2821 N N . GLY A 1 379 ? -23.465 -5.477 43.984 1.00 86.75 379 GLY A N 1
ATOM 2822 C CA . GLY A 1 379 ? -22.660 -6.519 43.344 1.00 86.75 379 GLY A CA 1
ATOM 2823 C C . GLY A 1 379 ? -23.398 -7.244 42.215 1.00 86.75 379 GLY A C 1
ATOM 2824 O O . GLY A 1 379 ? -22.836 -7.426 41.139 1.00 86.75 379 GLY A O 1
ATOM 2825 N N . VAL A 1 380 ? -24.676 -7.595 42.409 1.00 88.69 380 VAL A N 1
ATOM 2826 C CA . VAL A 1 380 ? -25.507 -8.203 41.348 1.00 88.69 380 VAL A CA 1
ATOM 2827 C C . VAL A 1 380 ? -25.728 -7.236 40.182 1.00 88.69 380 VAL A C 1
ATOM 2829 O O . VAL A 1 380 ? -25.626 -7.643 39.026 1.00 88.69 380 VAL A O 1
ATOM 2832 N N . ILE A 1 381 ? -26.003 -5.959 40.470 1.00 89.25 381 ILE A N 1
ATOM 2833 C CA . ILE A 1 381 ? -26.161 -4.912 39.448 1.00 89.25 381 ILE A CA 1
ATOM 2834 C C . ILE A 1 381 ? -24.862 -4.738 38.657 1.00 89.25 381 ILE A C 1
ATOM 2836 O O . ILE A 1 381 ? -24.905 -4.689 37.433 1.00 89.25 381 ILE A O 1
ATOM 2840 N N . ALA A 1 382 ? -23.718 -4.682 39.340 1.00 89.12 382 ALA A N 1
ATOM 2841 C CA . ALA A 1 382 ? -22.412 -4.531 38.713 1.00 89.12 382 ALA A CA 1
ATOM 2842 C C . ALA A 1 382 ? -22.054 -5.742 37.842 1.00 89.12 382 ALA A C 1
ATOM 2844 O O . ALA A 1 382 ? -21.621 -5.562 36.710 1.00 89.12 382 ALA A O 1
ATOM 2845 N N . ALA A 1 383 ? -22.287 -6.966 38.326 1.00 92.38 383 ALA A N 1
ATOM 2846 C CA . ALA A 1 383 ? -22.031 -8.182 37.557 1.00 92.38 383 ALA A CA 1
ATOM 2847 C C . ALA A 1 383 ? -22.939 -8.280 36.319 1.00 92.38 383 ALA A C 1
ATOM 2849 O O . ALA A 1 383 ? -22.452 -8.515 35.215 1.00 92.38 383 ALA A O 1
ATOM 2850 N N . GLY A 1 384 ? -24.247 -8.050 36.481 1.00 91.88 384 GLY A N 1
ATOM 2851 C CA . GLY A 1 384 ? -25.191 -8.036 35.360 1.00 91.88 384 GLY A CA 1
ATOM 2852 C C . GLY A 1 384 ? -24.887 -6.917 34.363 1.00 91.88 384 GLY A C 1
ATOM 2853 O O . GLY A 1 384 ? -24.886 -7.147 33.156 1.00 91.88 384 GLY A O 1
ATOM 2854 N N . GLY A 1 385 ? -24.555 -5.728 34.867 1.00 92.31 385 GLY A N 1
ATOM 2855 C CA . GLY A 1 385 ? -24.144 -4.593 34.052 1.00 92.31 385 GLY A CA 1
ATOM 2856 C C . GLY A 1 385 ? -22.856 -4.857 33.287 1.00 92.31 385 GLY A C 1
ATOM 2857 O O . GLY A 1 385 ? -22.809 -4.567 32.103 1.00 92.31 385 GLY A O 1
ATOM 2858 N N . ALA A 1 386 ? -21.847 -5.486 33.890 1.00 92.44 386 ALA A N 1
ATOM 2859 C CA . ALA A 1 386 ? -20.614 -5.849 33.192 1.00 92.44 386 ALA A CA 1
ATOM 2860 C C . ALA A 1 386 ? -20.872 -6.803 32.012 1.00 92.44 386 ALA A C 1
ATOM 2862 O O . ALA A 1 386 ? -20.323 -6.597 30.932 1.00 92.44 386 ALA A O 1
ATOM 2863 N N . VAL A 1 387 ? -21.749 -7.800 32.181 1.00 95.12 387 VAL A N 1
ATOM 2864 C CA . VAL A 1 387 ? -22.136 -8.715 31.090 1.00 95.12 387 VAL A CA 1
ATOM 2865 C C . VAL A 1 387 ? -22.816 -7.957 29.950 1.00 95.12 387 VAL A C 1
ATOM 2867 O O . VAL A 1 387 ? -22.447 -8.129 28.790 1.00 95.12 387 VAL A O 1
ATOM 2870 N N . VAL A 1 388 ? -23.776 -7.084 30.272 1.00 94.50 388 VAL A N 1
ATOM 2871 C CA . VAL A 1 388 ? -24.460 -6.248 29.273 1.00 94.50 388 VAL A CA 1
ATOM 2872 C C . VAL A 1 388 ? -23.476 -5.294 28.596 1.00 94.50 388 VAL A C 1
ATOM 2874 O O . VAL A 1 388 ? -23.536 -5.122 27.387 1.00 94.50 388 VAL A O 1
ATOM 2877 N N . ALA A 1 389 ? -22.541 -4.715 29.347 1.00 94.62 389 ALA A N 1
ATOM 2878 C CA . ALA A 1 389 ? -21.539 -3.803 28.818 1.00 94.62 389 ALA A CA 1
ATOM 2879 C C . ALA A 1 389 ? -20.655 -4.484 27.772 1.00 94.62 389 ALA A C 1
ATOM 2881 O O . ALA A 1 389 ? -20.439 -3.924 26.702 1.00 94.62 389 ALA A O 1
ATOM 2882 N N . VAL A 1 390 ? -20.183 -5.702 28.052 1.00 93.25 390 VAL A N 1
ATOM 2883 C CA . VAL A 1 390 ? -19.405 -6.485 27.083 1.00 93.25 390 VAL A CA 1
ATOM 2884 C C . VAL A 1 390 ? -20.248 -6.802 25.849 1.00 93.25 390 VAL A C 1
ATOM 2886 O O . VAL A 1 390 ? -19.764 -6.633 24.737 1.00 93.25 390 VAL A O 1
ATOM 2889 N N . ALA A 1 391 ? -21.511 -7.196 26.030 1.00 93.31 391 ALA A N 1
ATOM 2890 C CA . ALA A 1 391 ? -22.414 -7.490 24.917 1.00 93.31 391 ALA A CA 1
ATOM 2891 C C . ALA A 1 391 ? -22.739 -6.262 24.045 1.00 93.31 391 ALA A C 1
ATOM 2893 O O . ALA A 1 391 ? -22.987 -6.423 22.860 1.00 93.31 391 ALA A O 1
ATOM 2894 N N . VAL A 1 392 ? -22.753 -5.056 24.620 1.00 92.19 392 VAL A N 1
ATOM 2895 C CA . VAL A 1 392 ? -22.962 -3.790 23.893 1.00 92.19 392 VAL A CA 1
ATOM 2896 C C . VAL A 1 392 ? -21.684 -3.315 23.190 1.00 92.19 392 VAL A C 1
ATOM 2898 O O . VAL A 1 392 ? -21.766 -2.592 22.203 1.00 92.19 392 VAL A O 1
ATOM 2901 N N . ALA A 1 393 ? -20.508 -3.667 23.715 1.00 90.25 393 ALA A N 1
ATOM 2902 C CA . ALA A 1 393 ? -19.223 -3.213 23.183 1.00 90.25 393 ALA A CA 1
ATOM 2903 C C . ALA A 1 393 ? -18.715 -4.023 21.978 1.00 90.25 393 ALA A C 1
ATOM 2905 O O . ALA A 1 393 ? -17.843 -3.538 21.254 1.00 90.25 393 ALA A O 1
ATOM 2906 N N . ILE A 1 394 ? -19.213 -5.251 21.811 1.00 86.38 394 ILE A N 1
ATOM 2907 C CA . ILE A 1 394 ? -18.942 -6.144 20.673 1.00 86.38 394 ILE A CA 1
ATOM 2908 C C . ILE A 1 394 ? -19.964 -5.856 19.580 1.00 86.38 394 ILE A C 1
ATOM 2910 O O . ILE A 1 394 ? -19.535 -5.770 18.406 1.00 86.38 394 ILE A O 1
#